Protein AF-0000000087517885 (afdb_homodimer)

Secondary structure (DSSP, 8-state):
------PPEEEEEE--TT--GGGGTTTHHHHTTTEEEEE-PPTTSTTPPPPSSPP-HHHHHHHHHHHHHHTT--SEEEEEETHHHHHHHHHHHH-TTTEEEEEEES--SBGGGBS-HHHHHHHT-HHHHHHH-HHHHHHHHHH--S-HHHHHHHHHHHHT-SBSS-HHHHHT--SEEEEEEETT-SB-HHHHHHHHHHSTTEEEEEESS--S-HHHH-HHHHHHHHHHHHTT-/-------PEEEEEE--TT--GGGGTTTHHHHTTTEEEEE-PPTTSTTPPPPSSPP-HHHHHHHHHHHHHHTT--SEEEEEETHHHHHHHHHHHH-TTTEEEEEEES--SBGGGBS-HHHHHHHT-HHHHHHH-HHHHHHHHHH--S-HHHHHHHHHHHHT-SBSS-HHHHHT--SEEEEEEETT-SB-HHHHHHHHHHSTTEEEEEESS--S-HHHH-HHHHHHHHHHHHTT-

InterPro domains:
  IPR000073 Alpha/beta hydrolase fold-1 [PF00561] (11-116)
  IPR029058 Alpha/Beta hydrolase fold [G3DSA:3.40.50.1820] (4-232)
  IPR029058 Alpha/Beta hydrolase fold [SSF53474] (7-231)

Sequence (466 aa):
DVIFENRKRIILRLHGGFGSIADFENVIPILAKNYRIIISDAPGLGRSEYANSPLSYNLLAEYNSEIIDKLKLDSLYVMGWSDGAIAGLILAKNRPDKVKKIIISGANYKIEGFKNLEEAKNWTDTNWVEKHWPRWIKQYQTLSTKDWKRYVNEAKLMWFQEQYFPKSDLEAIKIATLVVYGDNDMYSLEHGIEIHNAIKNSQFCVIPNCSHEVFGDKPEIISQLSIDFLKGKDVIFENRKRIILRLHGGFGSIADFENVIPILAKNYRIIISDAPGLGRSEYANSPLSYNLLAEYNSEIIDKLKLDSLYVMGWSDGAIAGLILAKNRPDKVKKIIISGANYKIEGFKNLEEAKNWTDTNWVEKHWPRWIKQYQTLSTKDWKRYVNEAKLMWFQEQYFPKSDLEAIKIATLVVYGDNDMYSLEHGIEIHNAIKNSQFCVIPNCSHEVFGDKPEIISQLSIDFLKGK

Foldseek 3Di:
DPPPPLAAAEEEEAEAPLDFPCLQVLQCVVNVVRHHYHYGGFDPFFQHHHDPDFDALCNRLVVVVVVCVVVVAAAHEYEYAHSGLSSQLLNLLVCVRGYAEYEYEQYFFFLLQFPDVVVVVLQLDPVSCVVPPVVSVVSRVVRHPDDVNSSSPSVNVHNHHGGSDDLVSLLSRAHAYEYEYEPAERGDVVRSVSSQVSHPRYHYYYDYPDYSSCSVPPSPVVSVVVVCVVVPD/DPPPPLAAAEEEEAEAPLDFPCLQVQQCVVNVVRHHYHYGGFDPFFQHHHDPDFDALCNRLVVVVVVCVVVVAAAHEYEYAHSGLSSVLLNLLVCVRGYAEYEYEQYFFFLQQFPDVVVVVLQLDPVSCVVPPVVSVVSRVVRHPDDVNSSSPSVNVHNHHGGSDDLVSLLSRAHAYEYEYEPAERGDVVRSVSSQVSHPRYHYYYDYPDYSSCSVPPSPVVSVVVVCVVVPD

Nearest PDB structures (foldseek):
  3om8-assembly1_B  TM=7.776E-01  e=7.627E-17  Pseudomonas aeruginosa PAO1
  8ynv-assembly4_D  TM=7.894E-01  e=2.808E-15  Bacillus thuringiensis
  8ynw-assembly4_D  TM=7.754E-01  e=3.616E-15  Bacillus thuringiensis
  5egn-assembly3_C  TM=7.969E-01  e=3.756E-14  uncultured bacterium
  5v7o-assembly1_A  TM=8.269E-01  e=4.156E-13  Streptomyces actuosus

Solvent-accessible surface area (backbone atoms only — not comparable to full-atom values): 24152 Å² total; per-residue (Å²): 132,76,74,73,69,85,70,52,51,38,36,41,41,30,44,33,74,98,41,29,67,68,60,43,60,69,33,45,74,66,48,50,76,67,27,39,77,43,69,58,45,53,73,55,25,52,79,32,60,67,62,97,60,78,63,36,56,67,54,52,19,48,53,52,52,49,50,35,60,76,68,65,60,65,65,22,30,38,40,14,29,34,54,14,12,40,13,42,52,52,32,43,46,75,33,60,86,34,36,53,35,38,38,31,30,47,54,60,56,35,42,80,26,47,69,52,62,64,60,56,51,42,68,35,27,64,68,50,32,60,72,73,38,50,67,59,52,52,53,50,50,70,54,29,88,66,64,66,59,57,46,32,51,31,49,36,60,45,59,66,32,69,56,73,53,63,70,66,56,44,50,61,27,73,49,45,29,39,43,35,37,23,58,55,26,58,47,40,67,69,47,46,50,51,53,37,68,40,21,76,46,44,34,36,30,25,42,51,78,23,37,67,47,41,48,72,73,36,25,68,60,55,47,51,56,47,51,37,46,77,72,72,80,130,75,73,72,69,87,69,51,52,37,34,40,40,30,45,34,73,97,40,29,69,66,60,43,60,68,31,46,73,66,48,50,76,64,27,41,78,43,68,59,46,51,72,55,24,51,78,31,60,66,61,96,60,78,61,37,56,66,53,52,18,48,54,51,52,49,49,35,60,75,68,65,59,65,66,24,32,37,40,14,29,33,55,14,12,39,14,42,54,52,32,43,47,75,33,59,86,34,37,54,36,38,38,30,30,48,52,61,56,33,43,80,26,48,68,50,62,65,58,56,51,41,69,34,27,63,69,50,32,60,72,72,37,50,67,59,52,51,52,49,49,71,54,28,88,67,62,65,59,56,47,32,51,31,47,36,59,46,60,66,33,70,56,74,55,63,69,66,55,44,50,59,27,74,49,44,31,40,42,35,37,22,57,54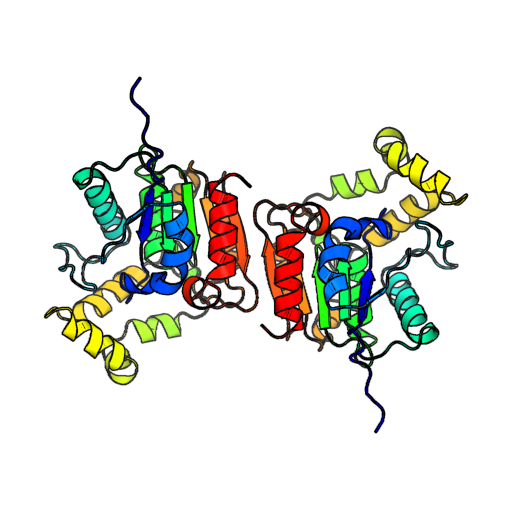,27,59,46,40,68,68,46,47,49,52,54,38,69,40,21,75,46,45,34,35,31,27,42,51,78,24,38,67,46,43,46,73,75,35,25,67,60,56,47,51,54,46,51,37,47,76,72,73,79

Radius of gyration: 25.09 Å; Cα contacts (8 Å, |Δi|>4): 867; chains: 2; bounding box: 61×75×62 Å

Structure (mmCIF, N/CA/C/O backbone):
data_AF-0000000087517885-model_v1
#
loop_
_entity.id
_entity.type
_entity.pdbx_description
1 polymer 'AB hydrolase-1 domain-containing protein'
#
loop_
_atom_site.group_PDB
_atom_site.id
_atom_site.type_symbol
_atom_site.label_atom_id
_atom_site.label_alt_id
_atom_site.label_comp_id
_atom_site.label_asym_id
_atom_site.label_entity_id
_atom_site.label_seq_id
_atom_site.pdbx_PDB_ins_code
_atom_site.Cartn_x
_atom_site.Cartn_y
_atom_site.Cartn_z
_atom_site.occupancy
_atom_site.B_iso_or_equiv
_atom_site.auth_seq_id
_atom_site.auth_comp_id
_atom_site.auth_asym_id
_atom_site.auth_atom_id
_atom_site.pdbx_PDB_model_num
ATOM 1 N N . ASP A 1 1 ? 25.938 -2.758 -38.219 1 21.45 1 ASP A N 1
ATOM 2 C CA . ASP A 1 1 ? 25.047 -1.759 -37.625 1 21.45 1 ASP A CA 1
ATOM 3 C C . ASP A 1 1 ? 23.75 -2.395 -37.156 1 21.45 1 ASP A C 1
ATOM 5 O O . ASP A 1 1 ? 22.844 -2.639 -37.969 1 21.45 1 ASP A O 1
ATOM 9 N N . VAL A 1 2 ? 23.906 -3.51 -36.562 1 30.84 2 VAL A N 1
ATOM 10 C CA . VAL A 1 2 ? 22.859 -4.445 -36.188 1 30.84 2 VAL A CA 1
ATOM 11 C C . VAL A 1 2 ? 21.75 -3.701 -35.438 1 30.84 2 VAL A C 1
ATOM 13 O O . VAL A 1 2 ? 22.031 -2.977 -34.469 1 30.84 2 VAL A O 1
ATOM 16 N N . ILE A 1 3 ? 20.875 -3.221 -36.25 1 30.56 3 ILE A N 1
ATOM 17 C CA . ILE A 1 3 ? 19.719 -2.52 -35.719 1 30.56 3 ILE A CA 1
ATOM 18 C C . ILE A 1 3 ? 19.141 -3.291 -34.531 1 30.56 3 ILE A C 1
ATOM 20 O O . ILE A 1 3 ? 18.781 -4.469 -34.688 1 30.56 3 ILE A O 1
ATOM 24 N N . PHE A 1 4 ? 19.656 -3.227 -33.406 1 33.03 4 PHE A N 1
ATOM 25 C CA . PHE A 1 4 ? 19.203 -3.795 -32.156 1 33.03 4 PHE A CA 1
ATOM 26 C C . PHE A 1 4 ? 17.688 -3.713 -32.031 1 33.03 4 PHE A C 1
ATOM 28 O O . PHE A 1 4 ? 17.109 -2.625 -32.125 1 33.03 4 PHE A O 1
ATOM 35 N N . GLU A 1 5 ? 17.016 -4.305 -33 1 41 5 GLU A N 1
ATOM 36 C CA . GLU A 1 5 ? 15.555 -4.312 -33 1 41 5 GLU A CA 1
ATOM 37 C C . GLU A 1 5 ? 14.992 -4.297 -31.578 1 41 5 GLU A C 1
ATOM 39 O O . GLU A 1 5 ? 15.539 -4.941 -30.688 1 41 5 GLU A O 1
ATOM 44 N N . ASN A 1 6 ? 14.398 -3.197 -31.047 1 49.03 6 ASN A N 1
ATOM 45 C CA . ASN A 1 6 ? 13.805 -2.705 -29.812 1 49.03 6 ASN A CA 1
ATOM 46 C C . ASN A 1 6 ? 13.125 -3.828 -29.031 1 49.03 6 ASN A C 1
ATOM 48 O O . ASN A 1 6 ? 11.93 -4.055 -29.172 1 49.03 6 ASN A O 1
ATOM 52 N N . ARG A 1 7 ? 13.711 -5.047 -28.938 1 68.5 7 ARG A N 1
ATOM 53 C CA . ARG A 1 7 ? 13.07 -6.234 -28.391 1 68.5 7 ARG A CA 1
ATOM 54 C C . ARG A 1 7 ? 12.5 -5.961 -27 1 68.5 7 ARG A C 1
ATOM 56 O O . ARG A 1 7 ? 13.203 -5.453 -26.125 1 68.5 7 ARG A O 1
ATOM 63 N N . LYS A 1 8 ? 11.219 -6.066 -26.812 1 84.69 8 LYS A N 1
ATOM 64 C CA . LYS A 1 8 ? 10.5 -5.906 -25.562 1 84.69 8 LYS A CA 1
ATOM 65 C C . LYS A 1 8 ? 11.07 -6.824 -24.484 1 84.69 8 LYS A C 1
ATOM 67 O O . LYS A 1 8 ? 11.422 -7.973 -24.766 1 84.69 8 LYS A O 1
ATOM 72 N N . ARG A 1 9 ? 11.375 -6.277 -23.438 1 92.75 9 ARG A N 1
ATOM 73 C CA . ARG A 1 9 ? 11.727 -7.102 -22.297 1 92.75 9 ARG A CA 1
ATOM 74 C C . ARG A 1 9 ? 10.633 -8.109 -21.984 1 92.75 9 ARG A C 1
ATOM 76 O O . ARG A 1 9 ? 9.453 -7.848 -22.219 1 92.75 9 ARG A O 1
ATOM 83 N N . ILE A 1 10 ? 11.062 -9.195 -21.453 1 96.44 10 ILE A N 1
ATOM 84 C CA . ILE A 1 10 ? 10.141 -10.297 -21.219 1 96.44 10 ILE A CA 1
ATOM 85 C C . ILE A 1 10 ? 9.641 -10.258 -19.781 1 96.44 10 ILE A C 1
ATOM 87 O O . ILE A 1 10 ? 10.422 -10.031 -18.859 1 96.44 10 ILE A O 1
ATOM 91 N N . ILE A 1 11 ? 8.352 -10.461 -19.625 1 97.44 11 ILE A N 1
ATOM 92 C CA . ILE A 1 11 ? 7.754 -10.75 -18.328 1 97.44 11 ILE A CA 1
ATOM 93 C C . ILE A 1 11 ? 7.211 -12.18 -18.328 1 97.44 11 ILE A C 1
ATOM 95 O O . ILE A 1 11 ? 6.309 -12.516 -19.094 1 97.44 11 ILE A O 1
ATOM 99 N N . LEU A 1 12 ? 7.816 -12.992 -17.531 1 97.62 12 LEU A N 1
ATOM 100 C CA . LEU A 1 12 ? 7.293 -14.328 -17.281 1 97.62 12 LEU A CA 1
ATOM 101 C C . LEU A 1 12 ? 6.25 -14.297 -16.156 1 97.62 12 LEU A C 1
ATOM 103 O O . LEU A 1 12 ? 6.551 -13.906 -15.031 1 97.62 12 LEU A O 1
ATOM 107 N N . ARG A 1 13 ? 5.035 -14.742 -16.438 1 97.19 13 ARG A N 1
ATOM 108 C CA . ARG A 1 13 ? 3.953 -14.695 -15.461 1 97.19 13 ARG A CA 1
ATOM 109 C C . ARG A 1 13 ? 3.695 -16.078 -14.859 1 97.19 13 ARG A C 1
ATOM 111 O O . ARG A 1 13 ? 3.686 -17.078 -15.578 1 97.19 13 ARG A O 1
ATOM 118 N N . LEU A 1 14 ? 3.523 -16.078 -13.586 1 98 14 LEU A N 1
ATOM 119 C CA . LEU A 1 14 ? 3.211 -17.281 -12.844 1 98 14 LEU A CA 1
ATOM 120 C C . LEU A 1 14 ? 1.847 -17.172 -12.172 1 98 14 LEU A C 1
ATOM 122 O O . LEU A 1 14 ? 1.689 -16.438 -11.195 1 98 14 LEU A O 1
ATOM 126 N N . HIS A 1 15 ? 0.895 -17.953 -12.633 1 96.88 15 HIS A N 1
ATOM 127 C CA . HIS A 1 15 ? -0.479 -17.828 -12.156 1 96.88 15 HIS A CA 1
ATOM 128 C C . HIS A 1 15 ? -0.655 -18.5 -10.797 1 96.88 15 HIS 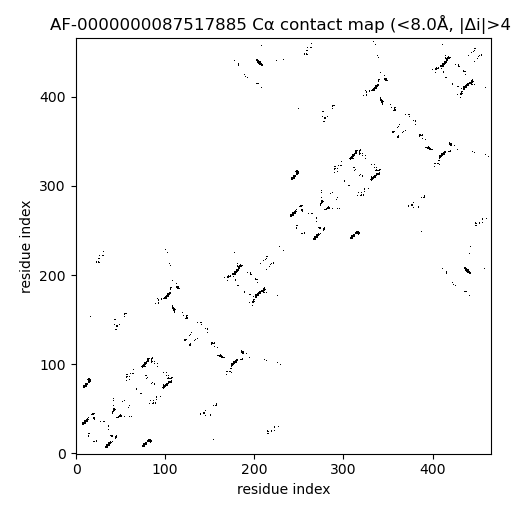A C 1
ATOM 130 O O . HIS A 1 15 ? 0.253 -19.172 -10.305 1 96.88 15 HIS A O 1
ATOM 136 N N . GLY A 1 16 ? -1.795 -18.266 -10.141 1 97.38 16 GLY A N 1
ATOM 137 C CA . GLY A 1 16 ? -2.066 -18.734 -8.797 1 97.38 16 GLY A CA 1
ATOM 138 C C . GLY A 1 16 ? -2.643 -20.141 -8.758 1 97.38 16 GLY A C 1
ATOM 139 O O . GLY A 1 16 ? -2.883 -20.75 -9.797 1 97.38 16 GLY A O 1
ATOM 140 N N . GLY A 1 17 ? -2.785 -20.625 -7.57 1 96.69 17 GLY A N 1
ATOM 141 C CA . GLY A 1 17 ? -3.453 -21.906 -7.395 1 96.69 17 GLY A CA 1
ATOM 142 C C . GLY A 1 17 ? -4.848 -21.938 -7.984 1 96.69 17 GLY A C 1
ATOM 143 O O . GLY A 1 17 ? -5.566 -20.938 -7.949 1 96.69 17 GLY A O 1
ATOM 144 N N . PHE A 1 18 ? -5.188 -23.047 -8.508 1 95.69 18 PHE A N 1
ATOM 145 C CA . PHE A 1 18 ? -6.496 -23.281 -9.109 1 95.69 18 PHE A CA 1
ATOM 146 C C . PHE A 1 18 ? -6.672 -22.422 -10.359 1 95.69 18 PHE A C 1
ATOM 148 O O . PHE A 1 18 ? -7.758 -22.391 -10.945 1 95.69 18 PHE A O 1
ATOM 155 N N . GLY A 1 19 ? -5.605 -21.734 -10.664 1 93.44 19 GLY A N 1
ATOM 156 C CA . GLY A 1 19 ? -5.715 -20.781 -11.758 1 93.44 19 GLY A CA 1
ATOM 157 C C . GLY A 1 19 ? -5.203 -21.328 -13.078 1 93.44 19 GLY A C 1
ATOM 158 O O . GLY A 1 19 ? -5.195 -22.547 -13.289 1 93.44 19 GLY A O 1
ATOM 159 N N . SER A 1 20 ? -5.047 -20.406 -14.023 1 90.25 20 SER A N 1
ATOM 160 C CA . SER A 1 20 ? -4.547 -20.656 -15.375 1 90.25 20 SER A CA 1
ATOM 161 C C . SER A 1 20 ? -3.986 -19.375 -15.992 1 90.25 20 SER A C 1
ATOM 163 O O . SER A 1 20 ? -3.879 -18.359 -15.328 1 90.25 20 SER A O 1
ATOM 165 N N . ILE A 1 21 ? -3.666 -19.484 -17.25 1 85 21 ILE A N 1
ATOM 166 C CA . ILE A 1 21 ? -3.154 -18.344 -18 1 85 21 ILE A CA 1
ATOM 167 C C . ILE A 1 21 ? -4.188 -17.219 -17.984 1 85 21 ILE A C 1
ATOM 169 O O . ILE A 1 21 ? -3.854 -16.062 -18.25 1 85 21 ILE A O 1
ATOM 173 N N . ALA A 1 22 ? -5.402 -17.469 -17.625 1 84.44 22 ALA A N 1
ATOM 174 C CA . ALA A 1 22 ? -6.496 -16.5 -17.656 1 84.44 22 ALA A CA 1
ATOM 175 C C . ALA A 1 22 ? -6.422 -15.555 -16.453 1 84.44 22 ALA A C 1
ATOM 177 O O . ALA A 1 22 ? -7.074 -14.508 -16.422 1 84.44 22 ALA A O 1
ATOM 178 N N . ASP A 1 23 ? -5.625 -15.875 -15.438 1 87.56 23 ASP A N 1
ATOM 179 C CA . ASP A 1 23 ? -5.531 -15.102 -14.203 1 87.56 23 ASP A CA 1
ATOM 180 C C . ASP A 1 23 ? -5.047 -13.68 -14.492 1 87.56 23 ASP A C 1
ATOM 182 O O . ASP A 1 23 ? -5.32 -12.758 -13.719 1 87.56 23 ASP A O 1
ATOM 186 N N . PHE A 1 24 ? -4.406 -13.477 -15.578 1 88.44 24 PHE A N 1
ATOM 187 C CA . PHE A 1 24 ? -3.785 -12.188 -15.859 1 88.44 24 PHE A CA 1
ATOM 188 C C . PHE A 1 24 ? -4.453 -11.516 -17.047 1 88.44 24 PHE A C 1
ATOM 190 O O . PHE A 1 24 ? -3.906 -10.57 -17.625 1 88.44 24 PHE A O 1
ATOM 197 N N . GLU A 1 25 ? -5.566 -11.93 -17.406 1 90.38 25 GLU A N 1
ATOM 198 C CA . GLU A 1 25 ? -6.199 -11.5 -18.656 1 90.38 25 GLU A CA 1
ATOM 199 C C . GLU A 1 25 ? -6.402 -9.992 -18.672 1 90.38 25 GLU A C 1
ATOM 201 O O . GLU A 1 25 ? -6.297 -9.359 -19.734 1 90.38 25 GLU A O 1
ATOM 206 N N . ASN A 1 26 ? -6.664 -9.344 -17.578 1 92.88 26 ASN A N 1
ATOM 207 C CA . ASN A 1 26 ? -6.992 -7.922 -17.516 1 92.88 26 ASN A CA 1
ATOM 208 C C . ASN A 1 26 ? -5.734 -7.055 -17.547 1 92.88 26 ASN A C 1
ATOM 210 O O . ASN A 1 26 ? -5.805 -5.867 -17.875 1 92.88 26 ASN A O 1
ATOM 214 N N . VAL A 1 27 ? -4.594 -7.633 -17.203 1 94.62 27 VAL A N 1
ATOM 215 C CA . VAL A 1 27 ? -3.373 -6.84 -17.125 1 94.62 27 VAL A CA 1
ATOM 216 C C . VAL A 1 27 ? -2.555 -7.023 -18.406 1 94.62 27 VAL A C 1
ATOM 218 O O . VAL A 1 27 ? -1.76 -6.152 -18.766 1 94.62 27 VAL A O 1
ATOM 221 N N . ILE A 1 28 ? -2.715 -8.141 -19.109 1 93.19 28 ILE A N 1
ATOM 222 C CA . ILE A 1 28 ? -1.896 -8.523 -20.25 1 93.19 28 ILE A CA 1
ATOM 223 C C . ILE A 1 28 ? -1.977 -7.434 -21.328 1 93.19 28 ILE A C 1
ATOM 225 O O . ILE A 1 28 ? -0.95 -6.965 -21.828 1 93.19 28 ILE A O 1
ATOM 229 N N . PRO A 1 29 ? -3.211 -6.875 -21.672 1 93.38 29 PRO A N 1
ATOM 230 C CA . PRO A 1 29 ? -3.279 -5.848 -22.719 1 93.38 29 PRO A CA 1
ATOM 231 C C . PRO A 1 29 ? -2.5 -4.586 -22.344 1 93.38 29 PRO A C 1
ATOM 233 O O . PRO A 1 29 ? -1.976 -3.904 -23.234 1 93.38 29 PRO A O 1
ATOM 236 N N . ILE A 1 30 ? -2.383 -4.289 -21.109 1 94.56 30 ILE A N 1
ATOM 237 C CA . ILE A 1 30 ? -1.69 -3.088 -20.656 1 94.56 30 ILE A CA 1
ATOM 238 C C . ILE A 1 30 ? -0.181 -3.311 -20.719 1 94.56 30 ILE A C 1
ATOM 240 O O . ILE A 1 30 ? 0.553 -2.494 -21.266 1 94.56 30 ILE A O 1
ATOM 244 N N . LEU A 1 31 ? 0.275 -4.445 -20.234 1 95.31 31 LEU A N 1
ATOM 245 C CA . LEU A 1 31 ? 1.702 -4.727 -20.141 1 95.31 31 LEU A CA 1
ATOM 246 C C . LEU A 1 31 ? 2.293 -5.07 -21.5 1 95.31 31 LEU A C 1
ATOM 248 O O . LEU A 1 31 ? 3.467 -4.797 -21.75 1 95.31 31 LEU A O 1
ATOM 252 N N . ALA A 1 32 ? 1.493 -5.664 -22.344 1 94.12 32 ALA A N 1
ATOM 253 C CA . ALA A 1 32 ? 1.955 -6.148 -23.641 1 94.12 32 ALA A CA 1
ATOM 254 C C . ALA A 1 32 ? 2.334 -4.984 -24.562 1 94.12 32 ALA A C 1
ATOM 256 O O . ALA A 1 32 ? 2.977 -5.188 -25.594 1 94.12 32 ALA A O 1
ATOM 257 N N . LYS A 1 33 ? 1.897 -3.773 -24.188 1 94.38 33 LYS A N 1
ATOM 258 C CA . LYS A 1 33 ? 2.277 -2.594 -24.969 1 94.38 33 LYS A CA 1
ATOM 259 C C . LYS A 1 33 ? 3.791 -2.396 -24.953 1 94.38 33 LYS A C 1
ATOM 261 O O . LYS A 1 33 ? 4.363 -1.912 -25.938 1 94.38 33 LYS A O 1
ATOM 266 N N . ASN A 1 34 ? 4.434 -2.816 -23.859 1 93.69 34 ASN A N 1
ATOM 267 C CA . ASN A 1 34 ? 5.852 -2.502 -23.719 1 93.69 34 ASN A CA 1
ATOM 268 C C . ASN A 1 34 ? 6.672 -3.75 -23.406 1 93.69 34 ASN A C 1
ATOM 270 O O . ASN A 1 34 ? 7.906 -3.717 -23.453 1 93.69 34 ASN A O 1
ATOM 274 N N . TYR A 1 35 ? 5.949 -4.879 -23.188 1 95.75 35 TYR A N 1
ATOM 275 C CA . TYR A 1 35 ? 6.648 -6.094 -22.781 1 95.75 35 TYR A CA 1
ATOM 276 C C . TYR A 1 35 ? 6.152 -7.297 -23.578 1 95.75 35 TYR A C 1
ATOM 278 O O . TYR A 1 35 ? 5.016 -7.309 -24.047 1 95.75 35 TYR A O 1
ATOM 286 N N . ARG A 1 36 ? 7.055 -8.242 -23.766 1 95 36 ARG A N 1
ATOM 287 C CA . ARG A 1 36 ? 6.645 -9.57 -24.203 1 95 36 ARG A CA 1
ATOM 288 C C . ARG A 1 36 ? 6.223 -10.445 -23.031 1 95 36 ARG A C 1
ATOM 290 O O . ARG A 1 36 ? 6.996 -10.633 -22.094 1 95 36 ARG A O 1
ATOM 297 N N . ILE A 1 37 ? 5.023 -10.977 -23.156 1 95.12 37 ILE A N 1
ATOM 298 C CA . ILE A 1 37 ? 4.465 -11.703 -22.031 1 95.12 37 ILE A CA 1
ATOM 299 C C . ILE A 1 37 ? 4.52 -13.203 -22.312 1 95.12 37 ILE A C 1
ATOM 301 O O . ILE A 1 37 ? 4.086 -13.664 -23.375 1 95.12 37 ILE A O 1
ATOM 305 N N . ILE A 1 38 ? 5.074 -13.922 -21.391 1 95 38 ILE A N 1
ATOM 306 C CA . ILE A 1 38 ? 5.082 -15.383 -21.438 1 95 38 ILE A CA 1
ATOM 307 C C . ILE A 1 38 ? 4.355 -15.945 -20.234 1 95 38 ILE A C 1
ATOM 309 O O . ILE A 1 38 ? 4.617 -15.531 -19.094 1 95 38 ILE A O 1
ATOM 313 N N . ILE A 1 39 ? 3.447 -16.828 -20.484 1 93 39 ILE A N 1
ATOM 314 C CA . ILE A 1 39 ? 2.719 -17.484 -19.391 1 93 39 ILE A CA 1
ATOM 315 C C . ILE A 1 39 ? 2.477 -18.953 -19.75 1 93 39 ILE A C 1
ATOM 317 O O . ILE A 1 39 ? 2.23 -19.281 -20.922 1 93 39 ILE A O 1
ATOM 321 N N . SER A 1 40 ? 2.58 -19.797 -18.828 1 91.94 40 SER A N 1
ATOM 322 C CA . SER A 1 40 ? 2.289 -21.219 -18.969 1 91.94 40 SER A CA 1
ATOM 323 C C . SER A 1 40 ? 1.429 -21.734 -17.828 1 91.94 40 SER A C 1
ATOM 325 O O . SER A 1 40 ? 1.438 -21.156 -16.734 1 91.94 40 SER A O 1
ATOM 327 N N . ASP A 1 41 ? 0.712 -22.766 -18.109 1 95.25 41 ASP A N 1
ATOM 328 C CA . ASP A 1 41 ? -0.031 -23.422 -17.047 1 95.25 41 ASP A CA 1
ATOM 329 C C . ASP A 1 41 ? 0.907 -24.219 -16.141 1 95.25 41 ASP A C 1
ATOM 331 O O . ASP A 1 41 ? 1.812 -24.906 -16.609 1 95.25 41 ASP A O 1
ATOM 335 N N . ALA A 1 42 ? 0.687 -24.125 -14.891 1 95.81 42 ALA A N 1
ATOM 336 C CA . ALA A 1 42 ? 1.458 -24.891 -13.914 1 95.81 42 ALA A CA 1
ATOM 337 C C . ALA A 1 42 ? 1.146 -26.391 -14.016 1 95.81 42 ALA A C 1
ATOM 339 O O . ALA A 1 42 ? 0.1 -26.766 -14.547 1 95.81 42 ALA A O 1
ATOM 340 N N . PRO A 1 43 ? 2.021 -27.203 -13.5 1 95.75 43 PRO A N 1
ATOM 341 C CA . PRO A 1 43 ? 1.755 -28.641 -13.508 1 95.75 43 PRO A CA 1
ATOM 342 C C . PRO A 1 43 ? 0.428 -29 -12.844 1 95.75 43 PRO A C 1
ATOM 344 O O . PRO A 1 43 ? 0.17 -28.578 -11.711 1 95.75 43 PRO A O 1
ATOM 347 N N . GLY A 1 44 ? -0.364 -29.75 -13.609 1 95.62 44 GLY A N 1
ATOM 348 C CA . GLY A 1 44 ? -1.636 -30.203 -13.078 1 95.62 44 GLY A CA 1
ATOM 349 C C . GLY A 1 44 ? -2.779 -29.25 -13.352 1 95.62 44 GLY A C 1
ATOM 350 O O . GLY A 1 44 ? -3.939 -29.562 -13.086 1 95.62 44 GLY A O 1
ATOM 351 N N . LEU A 1 45 ? -2.479 -28.109 -13.914 1 95.69 45 LEU A N 1
ATOM 352 C CA . LEU A 1 45 ? -3.508 -27.109 -14.172 1 95.69 45 LEU A CA 1
ATOM 353 C C . LEU A 1 45 ? -3.582 -26.781 -15.656 1 95.69 45 LEU A C 1
ATOM 355 O O . LEU A 1 45 ? -2.607 -26.969 -16.391 1 95.69 45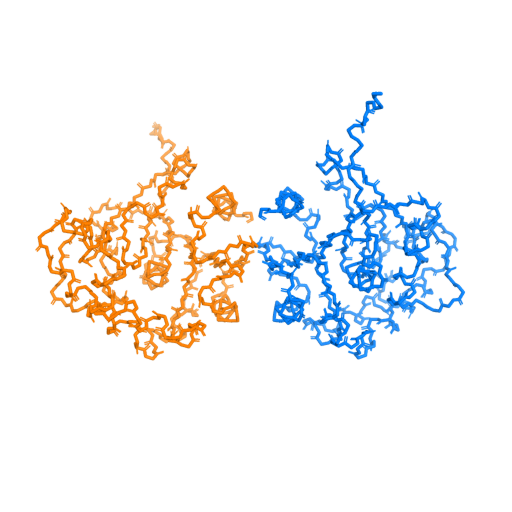 LEU A O 1
ATOM 359 N N . GLY A 1 46 ? -4.738 -26.312 -16.016 1 92.19 46 GLY A N 1
ATOM 360 C CA . GLY A 1 46 ? -4.918 -25.953 -17.406 1 92.19 46 GLY A CA 1
ATOM 361 C C . GLY A 1 46 ? -4.613 -27.094 -18.375 1 92.19 46 GLY A C 1
ATOM 362 O O . GLY A 1 46 ? -5.133 -28.203 -18.203 1 92.19 46 GLY A O 1
ATOM 363 N N . ARG A 1 47 ? -3.664 -26.828 -19.328 1 90.81 47 ARG A N 1
ATOM 364 C CA . ARG A 1 47 ? -3.357 -27.828 -20.328 1 90.81 47 ARG A CA 1
ATOM 365 C C . ARG A 1 47 ? -2.086 -28.594 -19.969 1 90.81 47 ARG A C 1
ATOM 367 O O . ARG A 1 47 ? -1.69 -29.516 -20.688 1 90.81 47 ARG A O 1
ATOM 374 N N . SER A 1 48 ? -1.514 -28.234 -18.859 1 93.31 48 SER A N 1
ATOM 375 C CA . SER A 1 48 ? -0.287 -28.906 -18.453 1 93.31 48 SER A CA 1
ATOM 376 C C . SER A 1 48 ? -0.59 -30.203 -17.719 1 93.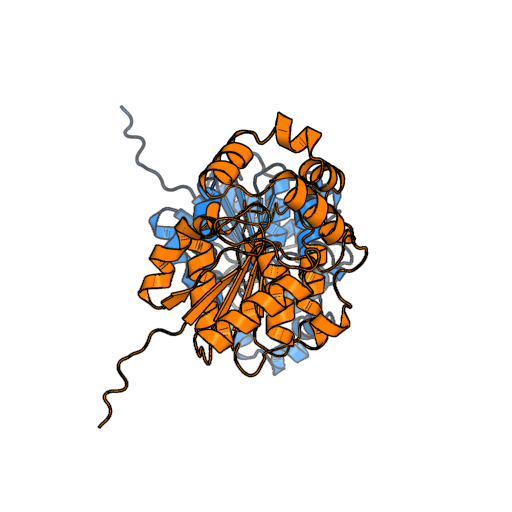31 48 SER A C 1
ATOM 378 O O . SER A 1 48 ? -1.53 -30.281 -16.922 1 93.31 48 SER A O 1
ATOM 380 N N . GLU A 1 49 ? 0.216 -31.188 -17.922 1 93.19 49 GLU A N 1
ATOM 381 C CA . GLU A 1 49 ? 0.085 -32.5 -17.25 1 93.19 49 GLU A CA 1
ATOM 382 C C . GLU A 1 49 ? 0.647 -32.438 -15.828 1 93.19 49 GLU A C 1
ATOM 384 O O . GLU A 1 49 ? 1.38 -31.5 -15.484 1 93.19 49 GLU A O 1
ATOM 389 N N . TYR A 1 50 ? 0.252 -33.375 -15.078 1 95.19 50 TYR A N 1
ATOM 390 C CA . TYR A 1 50 ? 0.862 -33.531 -13.758 1 95.19 50 TYR A CA 1
ATOM 391 C C . TYR A 1 50 ? 2.342 -33.875 -13.883 1 95.19 50 TYR A C 1
ATOM 393 O O . TYR A 1 50 ? 2.746 -34.594 -14.805 1 95.19 50 TYR A O 1
ATOM 401 N N . ALA A 1 51 ? 3.09 -33.406 -12.93 1 94 51 ALA A N 1
ATOM 402 C CA . ALA A 1 51 ? 4.473 -33.844 -12.789 1 94 51 ALA A CA 1
ATOM 403 C C . ALA A 1 51 ? 4.535 -35.25 -12.156 1 94 51 ALA A C 1
ATOM 405 O O . ALA A 1 51 ? 3.525 -35.75 -11.664 1 94 51 ALA A O 1
ATOM 406 N N . ASN A 1 52 ? 5.766 -35.812 -12.203 1 93.38 52 ASN A N 1
ATOM 407 C CA . ASN A 1 52 ? 5.969 -37.125 -11.602 1 93.38 52 ASN A CA 1
ATOM 408 C C . ASN A 1 52 ? 5.977 -37.031 -10.078 1 93.38 52 ASN A C 1
ATOM 410 O O . ASN A 1 52 ? 5.574 -38 -9.398 1 93.38 52 ASN A O 1
ATOM 414 N N . SER A 1 53 ? 6.441 -35.969 -9.562 1 95.19 53 SER A N 1
ATOM 415 C CA . SER A 1 53 ? 6.465 -35.719 -8.125 1 95.19 53 SER A CA 1
ATOM 416 C C . SER A 1 53 ? 5.266 -34.875 -7.684 1 95.19 53 SER A C 1
ATOM 418 O O . SER A 1 53 ? 4.707 -34.125 -8.477 1 95.19 53 SER A O 1
ATOM 420 N N . PRO A 1 54 ? 4.926 -35.031 -6.391 1 95.44 54 PRO A N 1
ATOM 421 C CA . PRO A 1 54 ? 3.828 -34.219 -5.883 1 95.44 54 PRO A CA 1
ATOM 422 C C . PRO A 1 54 ? 4.121 -32.719 -5.984 1 95.44 54 PRO A C 1
ATOM 424 O O . PRO A 1 54 ? 5.285 -32.312 -5.941 1 95.44 54 PRO A O 1
ATOM 427 N N . LEU A 1 55 ? 3.078 -31.984 -6.066 1 96.75 55 LEU A N 1
ATOM 428 C CA . LEU A 1 55 ? 3.193 -30.531 -6.137 1 96.75 55 LEU A CA 1
ATOM 429 C C . LEU A 1 55 ? 3.949 -29.984 -4.93 1 96.75 55 LEU A C 1
ATOM 431 O O . LEU A 1 55 ? 3.734 -30.438 -3.803 1 96.75 55 LEU A O 1
ATOM 435 N N . SER A 1 56 ? 4.848 -29.094 -5.156 1 97.56 56 SER A N 1
ATOM 436 C CA . SER A 1 56 ? 5.578 -28.297 -4.184 1 97.56 56 SER A CA 1
ATOM 437 C C . SER A 1 56 ? 6.027 -26.969 -4.789 1 97.56 56 SER A C 1
ATOM 439 O O . SER A 1 56 ? 6.07 -26.828 -6.012 1 97.56 56 SER A O 1
ATOM 441 N N . TYR A 1 57 ? 6.324 -26.094 -3.963 1 98.25 57 TYR A N 1
ATOM 442 C CA . TYR A 1 57 ? 6.758 -24.797 -4.488 1 98.25 57 TYR A CA 1
ATOM 443 C C . TYR A 1 57 ? 8.102 -24.922 -5.188 1 98.25 57 TYR A C 1
ATOM 445 O O . TYR A 1 57 ? 8.367 -24.219 -6.172 1 98.25 57 TYR A O 1
ATOM 453 N N . ASN A 1 58 ? 8.938 -25.797 -4.691 1 97.81 58 ASN A N 1
ATOM 454 C CA . ASN A 1 58 ? 10.188 -26.062 -5.395 1 97.81 58 ASN A CA 1
ATOM 455 C C . ASN A 1 58 ? 9.938 -26.641 -6.785 1 97.81 58 ASN A C 1
ATOM 457 O O . ASN A 1 58 ? 10.617 -26.281 -7.746 1 97.81 58 ASN A O 1
ATOM 461 N N . LEU A 1 59 ? 9.047 -27.531 -6.867 1 97.75 59 LEU A N 1
ATOM 462 C CA . LEU A 1 59 ? 8.695 -28.109 -8.156 1 97.75 59 LEU A CA 1
ATOM 463 C C . LEU A 1 59 ? 8.188 -27.031 -9.117 1 97.75 59 LEU A C 1
ATOM 465 O O . LEU A 1 59 ? 8.57 -27.016 -10.289 1 97.75 59 LEU A O 1
ATOM 469 N N . LEU A 1 60 ? 7.312 -26.172 -8.594 1 98.25 60 LEU A N 1
ATOM 470 C CA . LEU A 1 60 ? 6.773 -25.109 -9.422 1 98.25 60 LEU A CA 1
ATOM 471 C C . LEU A 1 60 ? 7.887 -24.188 -9.914 1 98.25 60 LEU A C 1
ATOM 473 O O . LEU A 1 60 ? 7.891 -23.781 -11.078 1 98.25 60 LEU A O 1
ATOM 477 N N . ALA A 1 61 ? 8.797 -23.812 -9.039 1 98.44 61 ALA A N 1
ATOM 478 C CA . ALA A 1 61 ? 9.93 -22.969 -9.414 1 98.44 61 ALA A CA 1
ATOM 479 C C . ALA A 1 61 ? 10.797 -23.656 -10.469 1 98.44 61 ALA A C 1
ATOM 481 O O . ALA A 1 61 ? 11.219 -23.031 -11.445 1 98.44 61 ALA A O 1
ATOM 482 N N . GLU A 1 62 ? 11.039 -24.906 -10.297 1 97.94 62 GLU A N 1
ATOM 483 C CA . GLU A 1 62 ? 11.859 -25.688 -11.234 1 97.94 62 GLU A CA 1
ATOM 484 C C . GLU A 1 62 ? 11.195 -25.766 -12.602 1 97.94 62 GLU A C 1
ATOM 486 O O . GLU A 1 62 ? 11.875 -25.703 -13.633 1 97.94 62 GLU A O 1
ATOM 491 N N . TYR A 1 63 ? 9.938 -26 -12.594 1 97 63 TYR A N 1
ATOM 492 C CA . TYR A 1 63 ? 9.18 -26.031 -13.836 1 97 63 TYR A CA 1
ATOM 493 C C . TYR A 1 63 ? 9.398 -24.766 -14.648 1 97 63 TYR A C 1
ATOM 495 O O . TYR A 1 63 ? 9.656 -24.828 -15.852 1 97 63 TYR A O 1
ATOM 503 N N . ASN A 1 64 ? 9.32 -23.641 -14.016 1 97.56 64 ASN A N 1
ATOM 504 C CA . ASN A 1 64 ? 9.523 -22.359 -14.711 1 97.56 64 ASN A CA 1
ATOM 505 C C . ASN A 1 64 ? 10.984 -22.156 -15.094 1 97.56 64 ASN A C 1
ATOM 507 O O . ASN A 1 64 ? 11.273 -21.547 -16.125 1 97.56 64 ASN A O 1
ATOM 511 N N . SER A 1 65 ? 11.906 -22.625 -14.234 1 98.12 65 SER A N 1
ATOM 512 C CA . SER A 1 65 ? 13.32 -22.594 -14.594 1 98.12 65 SER A CA 1
ATOM 513 C C . SER A 1 65 ? 13.578 -23.344 -15.898 1 98.12 65 SER A C 1
ATOM 515 O O . SER A 1 65 ? 14.328 -22.891 -16.75 1 98.12 65 SER A O 1
ATOM 517 N N . GLU A 1 66 ? 12.906 -24.469 -16.062 1 97.38 66 GLU A N 1
ATOM 518 C CA . GLU A 1 66 ? 13.047 -25.266 -17.266 1 97.38 66 GLU A CA 1
ATOM 519 C C . GLU A 1 66 ? 12.477 -24.531 -18.484 1 97.38 66 GLU A C 1
ATOM 521 O O . GLU A 1 66 ? 13.031 -24.625 -19.578 1 97.38 66 GLU A O 1
ATOM 526 N N . ILE A 1 67 ? 11.398 -23.875 -18.281 1 96.06 67 ILE A N 1
ATOM 527 C CA . ILE A 1 67 ? 10.812 -23.094 -19.359 1 96.06 67 ILE A CA 1
ATOM 528 C C . ILE A 1 67 ? 11.797 -22.016 -19.812 1 96.06 67 ILE A C 1
ATOM 530 O O . ILE A 1 67 ? 11.992 -21.797 -21 1 96.06 67 ILE A O 1
ATOM 534 N N . ILE A 1 68 ? 12.43 -21.344 -18.875 1 97.44 68 ILE A N 1
ATOM 535 C CA . ILE A 1 68 ? 13.414 -20.312 -19.156 1 97.44 68 ILE A CA 1
ATOM 536 C C . ILE A 1 68 ? 14.547 -20.875 -20.016 1 97.44 68 ILE A C 1
ATOM 538 O O . ILE A 1 68 ? 14.945 -20.281 -21.016 1 97.44 68 ILE A O 1
ATOM 542 N N . ASP A 1 69 ? 14.977 -22.062 -19.625 1 97.56 69 ASP A N 1
ATOM 543 C CA . ASP A 1 69 ? 16.078 -22.703 -20.359 1 97.56 69 ASP A CA 1
ATOM 544 C C . ASP A 1 69 ? 15.633 -23.141 -21.75 1 97.56 69 ASP A C 1
ATOM 546 O O . ASP A 1 69 ? 16.328 -22.922 -22.734 1 97.56 69 ASP A O 1
ATOM 550 N N . LYS A 1 70 ? 14.523 -23.734 -21.828 1 96.31 70 LYS A N 1
ATOM 551 C CA . LYS A 1 70 ? 14.016 -24.266 -23.078 1 96.31 70 LYS A CA 1
ATOM 552 C C . LYS A 1 70 ? 13.789 -23.156 -24.094 1 96.31 70 LYS A C 1
ATOM 554 O O . LYS A 1 70 ? 14.047 -23.328 -25.297 1 96.31 70 LYS A O 1
ATOM 559 N N . LEU A 1 71 ? 13.289 -22 -23.594 1 95.69 71 LEU A N 1
ATOM 560 C CA . LEU A 1 71 ? 12.977 -20.891 -24.484 1 95.69 71 LEU A CA 1
ATOM 561 C C . LEU A 1 71 ? 14.172 -19.953 -24.609 1 95.69 71 LEU A C 1
ATOM 563 O O . LEU A 1 71 ? 14.094 -18.938 -25.297 1 95.69 71 LEU A O 1
ATOM 567 N N . LYS A 1 72 ? 15.242 -20.219 -23.906 1 96.25 72 LYS A N 1
ATOM 568 C CA . LYS A 1 72 ? 16.484 -19.453 -23.938 1 96.25 72 LYS A CA 1
ATOM 569 C C . LYS A 1 72 ? 16.234 -17.984 -23.562 1 96.25 72 LYS A C 1
ATOM 571 O O . LYS A 1 72 ? 16.703 -17.078 -24.25 1 96.25 72 LYS A O 1
ATOM 576 N N . LEU A 1 73 ? 15.445 -17.875 -22.594 1 93.75 73 LEU A N 1
ATOM 577 C CA . LEU A 1 73 ? 15.141 -16.531 -22.109 1 93.75 73 LEU A CA 1
ATOM 578 C C . LEU A 1 73 ? 16.312 -15.984 -21.297 1 93.75 73 LEU A C 1
ATOM 580 O O . LEU A 1 73 ? 17 -16.734 -20.609 1 93.75 73 LEU A O 1
ATOM 584 N N . ASP A 1 74 ? 16.531 -14.695 -21.469 1 93.31 74 ASP A N 1
ATOM 585 C CA . ASP A 1 74 ? 17.578 -13.992 -20.719 1 93.31 74 ASP A CA 1
ATOM 586 C C . ASP A 1 74 ? 17.078 -12.633 -20.234 1 93.31 74 ASP A C 1
ATOM 588 O O . ASP A 1 74 ? 16.203 -12.023 -20.859 1 93.31 74 ASP A O 1
ATOM 592 N N . SER A 1 75 ? 17.594 -12.25 -19.062 1 92.81 75 SER A N 1
ATOM 593 C CA . SER A 1 75 ? 17.328 -10.922 -18.516 1 92.81 75 SER A CA 1
ATOM 594 C C . SER A 1 75 ? 15.828 -10.648 -18.406 1 92.81 75 SER A C 1
ATOM 596 O O . SER A 1 75 ? 15.344 -9.609 -18.875 1 92.81 75 SER A O 1
ATOM 598 N N . LEU A 1 76 ? 15.117 -11.617 -17.844 1 95.75 76 LEU A N 1
ATOM 599 C CA . LEU A 1 76 ? 13.664 -11.477 -17.828 1 95.75 76 LEU A CA 1
ATOM 600 C C . LEU A 1 76 ? 13.18 -10.93 -16.5 1 95.75 76 LEU A C 1
ATOM 602 O O . LEU A 1 76 ? 13.93 -10.922 -15.508 1 95.75 76 LEU A O 1
ATOM 606 N N . TYR A 1 77 ? 11.961 -10.367 -16.516 1 98.19 77 TYR A N 1
ATOM 607 C CA . TYR A 1 77 ? 11.188 -10.062 -15.32 1 98.19 77 TYR A CA 1
ATOM 608 C C . TYR A 1 77 ? 10.195 -11.18 -15.008 1 98.19 77 TYR A C 1
ATOM 610 O O . TYR A 1 77 ? 9.766 -11.906 -15.906 1 98.19 77 TYR A O 1
ATOM 618 N N . VAL A 1 78 ? 9.945 -11.289 -13.742 1 98.31 78 VAL A N 1
ATOM 619 C CA . VAL A 1 78 ? 8.969 -12.281 -13.32 1 98.31 78 VAL A CA 1
ATOM 620 C C . VAL A 1 78 ? 7.832 -11.602 -12.555 1 98.31 78 VAL A C 1
ATOM 622 O O . VAL A 1 78 ? 8.07 -10.688 -11.766 1 98.31 78 VAL A O 1
ATOM 625 N N . MET A 1 79 ? 6.629 -12.016 -12.836 1 98.25 79 MET A N 1
ATOM 626 C CA . MET A 1 79 ? 5.43 -11.562 -12.141 1 98.25 79 MET A CA 1
ATOM 627 C C . MET A 1 79 ? 4.594 -12.742 -11.672 1 98.25 79 MET A C 1
ATOM 629 O O . MET A 1 79 ? 4.02 -13.469 -12.484 1 98.25 79 MET A O 1
ATOM 633 N N . GLY A 1 80 ? 4.531 -12.906 -10.367 1 98.31 80 GLY A N 1
ATOM 634 C CA . GLY A 1 80 ? 3.814 -14.039 -9.805 1 98.31 80 GLY A CA 1
ATOM 635 C C . GLY A 1 80 ? 2.662 -13.633 -8.906 1 98.31 80 GLY A C 1
ATOM 636 O O . GLY A 1 80 ? 2.748 -12.633 -8.195 1 98.31 80 GLY A O 1
ATOM 637 N N . TRP A 1 81 ? 1.633 -14.461 -8.875 1 98.19 81 TR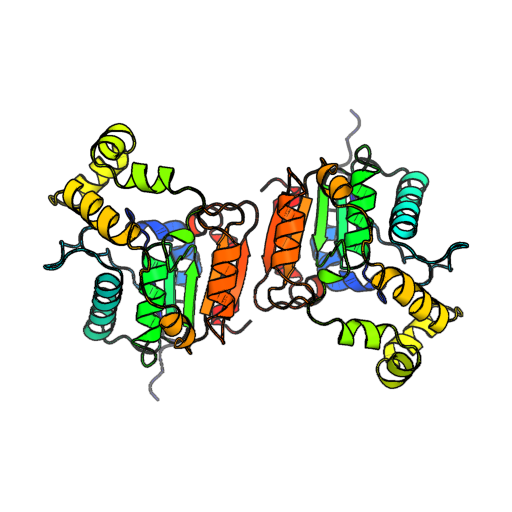P A N 1
ATOM 638 C CA . TRP A 1 81 ? 0.463 -14.25 -8.023 1 98.19 81 TRP A CA 1
ATOM 639 C C . TRP A 1 81 ? 0.179 -15.484 -7.176 1 98.19 81 TRP A C 1
ATOM 641 O O . TRP A 1 81 ? 0.136 -16.609 -7.691 1 98.19 81 TRP A O 1
ATOM 651 N N . SER A 1 82 ? -0.039 -15.281 -5.84 1 98.12 82 SER A N 1
ATOM 652 C CA . SER A 1 82 ? -0.41 -16.344 -4.922 1 98.12 82 SER A CA 1
ATOM 653 C C . SER A 1 82 ? 0.594 -17.5 -4.977 1 98.12 82 SER A C 1
ATOM 655 O O . SER A 1 82 ? 1.795 -17.281 -4.793 1 98.12 82 SER A O 1
ATOM 657 N N . ASP A 1 83 ? 0.225 -18.719 -5.426 1 98.44 83 ASP A N 1
ATOM 658 C CA . ASP A 1 83 ? 1.168 -19.828 -5.57 1 98.44 83 ASP A CA 1
ATOM 659 C C . ASP A 1 83 ? 2.285 -19.469 -6.547 1 98.44 83 ASP A C 1
ATOM 661 O O . ASP A 1 83 ? 3.443 -19.844 -6.336 1 98.44 83 ASP A O 1
ATOM 665 N N . GLY A 1 84 ? 1.87 -18.766 -7.566 1 98.31 84 GLY A N 1
ATOM 666 C CA . GLY A 1 84 ? 2.869 -18.297 -8.516 1 98.31 84 GLY A CA 1
ATOM 667 C C . GLY A 1 84 ? 3.84 -17.297 -7.926 1 98.31 84 GLY A C 1
ATOM 668 O O . GLY A 1 84 ? 5.004 -17.234 -8.328 1 98.31 84 GLY A O 1
ATOM 669 N N . ALA A 1 85 ? 3.377 -16.484 -7.031 1 98.75 85 ALA A N 1
ATOM 670 C CA . ALA A 1 85 ? 4.254 -15.547 -6.328 1 98.75 85 ALA A CA 1
ATOM 671 C C . ALA A 1 85 ? 5.277 -16.297 -5.477 1 98.75 85 ALA A C 1
ATOM 673 O O . ALA A 1 85 ? 6.461 -15.945 -5.473 1 98.75 85 ALA A O 1
ATOM 674 N N . ILE A 1 86 ? 4.828 -17.312 -4.77 1 98.81 86 ILE A N 1
ATOM 675 C CA . ILE A 1 86 ? 5.699 -18.094 -3.906 1 98.81 86 ILE A CA 1
ATOM 676 C C . ILE A 1 86 ? 6.746 -18.828 -4.75 1 98.81 86 ILE A C 1
ATOM 678 O O . ILE A 1 86 ? 7.941 -18.766 -4.457 1 98.81 86 ILE A O 1
ATOM 682 N N . ALA A 1 87 ? 6.309 -19.438 -5.797 1 98.62 87 ALA A N 1
ATOM 683 C CA . ALA A 1 87 ? 7.23 -20.094 -6.723 1 98.62 87 ALA A CA 1
ATOM 684 C C . ALA A 1 87 ? 8.203 -19.078 -7.332 1 98.62 87 ALA A C 1
ATOM 686 O O . ALA A 1 87 ? 9.375 -19.391 -7.543 1 98.62 87 ALA A O 1
ATOM 687 N N . GLY A 1 88 ? 7.668 -17.938 -7.605 1 98.56 88 GLY A N 1
ATOM 688 C CA . GLY A 1 88 ? 8.492 -16.859 -8.156 1 98.56 88 GLY A CA 1
ATOM 689 C C . GLY A 1 88 ? 9.625 -16.453 -7.23 1 98.56 88 GLY A C 1
ATOM 690 O O . GLY A 1 88 ? 10.734 -16.172 -7.688 1 98.56 88 GLY A O 1
ATOM 691 N N . LEU A 1 89 ? 9.383 -16.375 -5.969 1 98.75 89 LEU A N 1
ATOM 692 C CA . LEU A 1 89 ? 10.414 -16.047 -4.996 1 98.75 89 LEU A CA 1
ATOM 693 C C . LEU A 1 89 ? 11.547 -17.078 -5.035 1 98.75 89 LEU A C 1
ATOM 695 O O . LEU A 1 89 ? 12.719 -16.703 -5.043 1 98.75 89 LEU A O 1
ATOM 699 N N . ILE A 1 90 ? 11.18 -18.312 -5.098 1 98.56 90 ILE A N 1
ATOM 700 C CA . ILE A 1 90 ? 12.172 -19.391 -5.152 1 98.56 90 ILE A CA 1
ATOM 701 C C . ILE A 1 90 ? 12.945 -19.297 -6.469 1 98.56 90 ILE A C 1
ATOM 703 O O . ILE A 1 90 ? 14.172 -19.438 -6.488 1 98.56 90 ILE A O 1
ATOM 707 N N . LEU A 1 91 ? 12.211 -19.062 -7.527 1 98.44 91 LEU A N 1
ATOM 708 C CA . LEU A 1 91 ? 12.844 -18.922 -8.836 1 98.44 91 LEU A CA 1
ATOM 709 C C . LEU A 1 91 ? 13.852 -17.781 -8.836 1 98.44 91 LEU A C 1
ATOM 711 O O . LEU A 1 91 ? 14.953 -17.922 -9.367 1 98.44 91 LEU A O 1
ATOM 715 N N . ALA A 1 92 ? 13.445 -16.641 -8.281 1 96.88 92 ALA A N 1
ATOM 716 C CA . ALA A 1 92 ? 14.32 -15.469 -8.203 1 96.88 92 ALA A CA 1
ATOM 717 C C . ALA A 1 92 ? 15.594 -15.789 -7.434 1 96.88 92 ALA A C 1
ATOM 719 O O . ALA A 1 92 ? 16.672 -15.32 -7.793 1 96.88 92 ALA A O 1
ATOM 720 N N . LYS A 1 93 ? 15.492 -16.5 -6.344 1 97.94 93 LYS A N 1
ATOM 721 C CA . LYS A 1 93 ? 16.641 -16.922 -5.551 1 97.94 93 LYS A CA 1
ATOM 722 C C . LYS A 1 93 ? 17.562 -17.828 -6.352 1 97.94 93 LYS A C 1
ATOM 724 O O . LYS A 1 93 ? 18.781 -17.672 -6.328 1 97.94 93 LYS A O 1
ATOM 729 N N . ASN A 1 94 ? 16.984 -18.719 -7.129 1 97.88 94 ASN A N 1
ATOM 730 C CA . ASN A 1 94 ? 17.719 -19.781 -7.793 1 97.88 94 ASN A CA 1
ATOM 731 C C . ASN A 1 94 ? 18.359 -19.312 -9.094 1 97.88 94 ASN A C 1
ATOM 733 O O . ASN A 1 94 ? 19.359 -19.859 -9.539 1 97.88 94 ASN A O 1
ATOM 737 N N . ARG A 1 95 ? 17.688 -18.328 -9.734 1 97.94 95 ARG A N 1
ATOM 738 C CA . ARG A 1 95 ? 18.141 -17.953 -11.07 1 97.94 95 ARG A CA 1
ATOM 739 C C . ARG A 1 95 ? 18.406 -16.453 -11.156 1 97.94 95 ARG A C 1
ATOM 741 O O . ARG A 1 95 ? 17.906 -15.781 -12.062 1 97.94 95 ARG A O 1
ATOM 748 N N . PRO A 1 96 ? 19.266 -15.945 -10.266 1 97.25 96 PRO A N 1
ATOM 749 C CA . PRO A 1 96 ? 19.594 -14.516 -10.352 1 97.25 96 PRO A CA 1
ATOM 750 C C . PRO A 1 96 ? 20.328 -14.164 -11.641 1 97.25 96 PRO A C 1
ATOM 752 O O . PRO A 1 96 ? 20.438 -12.984 -11.992 1 97.25 96 PRO A O 1
ATOM 755 N N . ASP A 1 97 ? 20.797 -15.156 -12.344 1 97.25 97 ASP A N 1
ATOM 756 C CA . ASP A 1 97 ? 21.484 -14.969 -13.617 1 97.25 97 ASP A CA 1
ATOM 757 C C . ASP A 1 97 ? 20.5 -14.617 -14.727 1 97.25 97 ASP A C 1
ATOM 759 O O . ASP A 1 97 ? 20.891 -14.016 -15.734 1 97.25 97 ASP A O 1
ATOM 763 N N . LYS A 1 98 ? 19.25 -15 -14.562 1 97.69 98 LYS A N 1
ATOM 764 C CA . LYS A 1 98 ? 18.25 -14.836 -15.625 1 97.69 98 LYS A CA 1
ATOM 765 C C . LYS A 1 98 ? 17.172 -13.844 -15.219 1 97.69 98 LYS A C 1
ATOM 767 O O . LYS A 1 98 ? 16.688 -13.086 -16.062 1 97.69 98 LYS A O 1
ATOM 772 N N . VAL A 1 99 ? 16.812 -13.836 -13.969 1 97.75 99 VAL A N 1
ATOM 773 C CA . VAL A 1 99 ? 15.734 -12.984 -13.469 1 97.75 99 VAL A CA 1
ATOM 774 C C . VAL A 1 99 ? 16.312 -11.664 -12.969 1 97.75 99 VAL A C 1
ATOM 776 O O . VAL A 1 99 ? 17.125 -11.648 -12.039 1 97.75 99 VAL A O 1
ATOM 779 N N . LYS A 1 100 ? 15.797 -10.578 -13.469 1 97.56 100 LYS A N 1
ATOM 780 C CA . LYS A 1 100 ? 16.391 -9.281 -13.133 1 97.56 100 LYS A CA 1
ATOM 781 C C . LYS A 1 100 ? 15.555 -8.547 -12.094 1 97.56 100 LYS A C 1
ATOM 783 O O . LYS A 1 100 ? 16.094 -7.824 -11.258 1 97.56 100 LYS A O 1
ATOM 788 N N . LYS A 1 101 ? 14.273 -8.594 -12.219 1 98.56 101 LYS A N 1
ATOM 789 C CA . LYS A 1 101 ? 13.32 -8.062 -11.258 1 98.56 101 LYS A CA 1
ATOM 790 C C . LYS A 1 101 ? 12.133 -9.008 -11.086 1 98.56 101 LYS A C 1
ATOM 792 O O . LYS A 1 101 ? 11.773 -9.742 -12.008 1 98.56 101 LYS A O 1
ATOM 797 N N . ILE A 1 102 ? 11.555 -8.961 -9.914 1 98.62 102 ILE A N 1
ATOM 798 C CA . ILE A 1 102 ? 10.383 -9.797 -9.695 1 98.62 102 ILE A CA 1
ATOM 799 C C . ILE A 1 102 ? 9.297 -8.984 -9 1 98.62 102 ILE A C 1
ATOM 801 O O . ILE A 1 102 ? 9.586 -8.156 -8.133 1 98.62 102 ILE A O 1
ATOM 805 N N . ILE A 1 103 ? 8.086 -9.172 -9.43 1 98.81 103 ILE A N 1
ATOM 806 C CA . ILE A 1 103 ? 6.871 -8.656 -8.797 1 98.81 103 ILE A CA 1
ATOM 807 C C . ILE A 1 103 ? 6.043 -9.812 -8.25 1 98.81 103 ILE A C 1
ATOM 809 O O . ILE A 1 103 ? 5.656 -10.719 -8.992 1 98.81 103 ILE A O 1
ATOM 813 N N . ILE A 1 104 ? 5.805 -9.781 -6.98 1 98.81 104 ILE A N 1
ATOM 814 C CA . ILE A 1 104 ? 4.984 -10.828 -6.387 1 98.81 104 ILE A CA 1
ATOM 815 C C . ILE A 1 104 ? 3.76 -10.211 -5.715 1 98.81 104 ILE A C 1
ATOM 817 O O . ILE A 1 104 ? 3.857 -9.156 -5.082 1 98.81 104 ILE A O 1
ATOM 821 N N . SER A 1 105 ? 2.631 -10.844 -5.906 1 98.56 105 SER A N 1
ATOM 822 C CA . SER A 1 105 ? 1.394 -10.422 -5.262 1 98.56 105 SER A CA 1
ATOM 823 C C . SER A 1 105 ? 0.749 -11.57 -4.496 1 98.56 105 SER A C 1
ATOM 825 O O . SER A 1 105 ? 0.533 -12.648 -5.051 1 98.56 105 SER A O 1
ATOM 827 N N .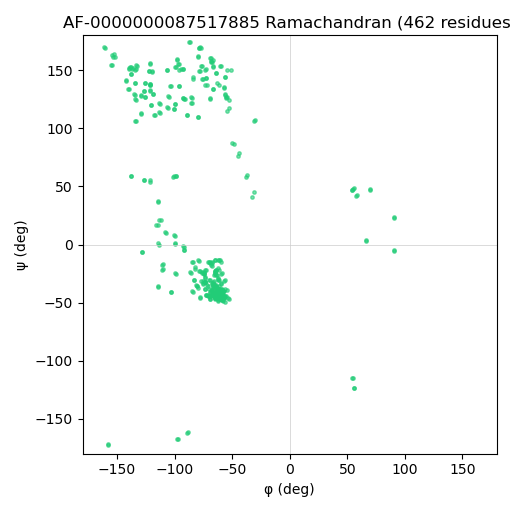 GLY A 1 106 ? 0.479 -11.266 -3.209 1 98.38 106 GLY A N 1
ATOM 828 C CA . GLY A 1 106 ? -0.251 -12.234 -2.402 1 98.38 106 GLY A CA 1
ATOM 829 C C . GLY A 1 106 ? 0.554 -13.477 -2.088 1 98.38 106 GLY A C 1
ATOM 830 O O . GLY A 1 106 ? 0.072 -14.602 -2.27 1 98.38 106 GLY A O 1
ATOM 831 N N . ALA A 1 107 ? 1.776 -13.359 -1.654 1 98.38 107 ALA A N 1
ATOM 832 C CA . ALA A 1 107 ? 2.633 -14.492 -1.298 1 98.38 107 ALA A CA 1
ATOM 833 C C . ALA A 1 107 ? 2.646 -14.711 0.211 1 98.38 107 ALA A C 1
ATOM 835 O O . ALA A 1 107 ? 2.422 -13.781 0.985 1 98.38 107 ALA A O 1
ATOM 836 N N . ASN A 1 108 ? 2.877 -15.891 0.676 1 98.25 108 ASN A N 1
ATOM 837 C CA . ASN A 1 108 ? 3.281 -16.281 2.021 1 98.25 108 ASN A CA 1
ATOM 838 C C . ASN A 1 108 ? 4.379 -17.344 1.992 1 98.25 108 ASN A C 1
ATOM 840 O O . ASN A 1 108 ? 4.527 -18.062 1.003 1 98.25 108 ASN A O 1
ATOM 844 N N . TYR A 1 109 ? 5.262 -17.422 3.002 1 97.88 109 TYR A N 1
ATOM 845 C CA . TYR A 1 109 ? 6.332 -18.422 2.961 1 97.88 109 TYR A CA 1
ATOM 846 C C . TYR A 1 109 ? 6.152 -19.469 4.055 1 97.88 109 TYR A C 1
ATOM 848 O O . TYR A 1 109 ? 6.969 -20.375 4.191 1 97.88 109 TYR A O 1
ATOM 856 N N . LYS A 1 110 ? 5.102 -19.312 4.836 1 97.69 110 LYS A N 1
ATOM 857 C CA . LYS A 1 110 ? 4.691 -20.281 5.855 1 97.69 110 LYS A CA 1
ATOM 858 C C . LYS A 1 110 ? 3.189 -20.203 6.113 1 97.69 110 LYS A C 1
ATOM 860 O O . LYS A 1 110 ? 2.547 -19.203 5.777 1 97.69 110 LYS A O 1
ATOM 865 N N . ILE A 1 111 ? 2.678 -21.203 6.73 1 96.88 111 ILE A N 1
ATOM 866 C CA . ILE A 1 111 ? 1.237 -21.391 6.863 1 96.88 111 ILE A CA 1
ATOM 867 C C . ILE A 1 111 ? 0.649 -20.266 7.723 1 96.88 111 ILE A C 1
ATOM 869 O O . ILE A 1 111 ? -0.494 -19.859 7.516 1 96.88 111 ILE A O 1
ATOM 873 N N . GLU A 1 112 ? 1.368 -19.703 8.555 1 95.69 112 GLU A N 1
ATOM 874 C CA . GLU A 1 112 ? 0.893 -18.688 9.5 1 95.69 112 GLU A CA 1
ATOM 875 C C . GLU A 1 112 ? 0.524 -17.391 8.781 1 95.69 112 GLU A C 1
ATOM 877 O O . GLU A 1 112 ? -0.133 -16.531 9.352 1 95.69 112 GLU A O 1
ATOM 882 N N . GLY A 1 113 ? 0.939 -17.25 7.586 1 97.19 113 GLY A N 1
ATOM 883 C CA . GLY A 1 113 ? 0.569 -16.078 6.812 1 97.19 113 GLY A CA 1
ATOM 884 C C . GLY A 1 113 ? -0.917 -15.992 6.523 1 97.19 113 GLY A C 1
ATOM 885 O O . GLY A 1 113 ? -1.444 -14.906 6.254 1 97.19 113 GLY A O 1
ATOM 886 N N . PHE A 1 114 ? -1.598 -17.125 6.543 1 97.38 114 PHE A N 1
ATOM 887 C CA . PHE A 1 114 ? -3.037 -17.156 6.312 1 97.38 114 PHE A CA 1
ATOM 888 C C . PHE A 1 114 ? -3.783 -16.469 7.445 1 97.38 114 PHE A C 1
ATOM 890 O O . PHE A 1 114 ? -3.533 -16.734 8.625 1 97.38 114 PHE A O 1
ATOM 897 N N . LYS A 1 115 ? -4.762 -15.602 7.055 1 96.56 115 LYS A N 1
ATOM 898 C CA . LYS A 1 115 ? -5.621 -14.984 8.062 1 96.56 115 LYS A CA 1
ATOM 899 C C . LYS A 1 115 ? -6.621 -15.992 8.625 1 96.56 115 LYS A C 1
ATOM 901 O O . LYS A 1 115 ? -6.961 -15.945 9.805 1 96.56 115 LYS A O 1
ATOM 906 N N . ASN A 1 116 ? -7.098 -16.828 7.695 1 95.06 116 ASN A N 1
ATOM 907 C CA . ASN A 1 116 ? -8.117 -17.812 8.031 1 95.06 116 ASN A CA 1
ATOM 908 C C . ASN A 1 116 ? -7.781 -19.188 7.449 1 95.06 116 ASN A C 1
ATOM 910 O O . ASN A 1 116 ? -8.094 -19.469 6.293 1 95.06 116 ASN A O 1
ATOM 914 N N . LEU A 1 117 ? -7.391 -20.047 8.242 1 95.12 117 LEU A N 1
ATOM 915 C CA . LEU A 1 117 ? -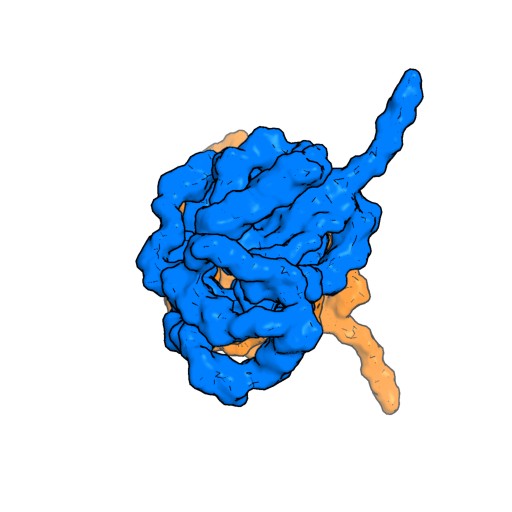6.953 -21.375 7.809 1 95.12 117 LEU A CA 1
ATOM 916 C C . LEU A 1 117 ? -8.141 -22.234 7.414 1 95.12 117 LEU A C 1
ATOM 918 O O . LEU A 1 117 ? -8.008 -23.156 6.602 1 95.12 117 LEU A O 1
ATOM 922 N N . GLU A 1 118 ? -9.273 -21.906 7.969 1 95.69 118 GLU A N 1
ATOM 923 C CA . GLU A 1 118 ? -10.461 -22.688 7.656 1 95.69 118 GLU A CA 1
ATOM 924 C C . GLU A 1 118 ? -10.828 -22.578 6.18 1 95.69 118 GLU A C 1
ATOM 926 O O . GLU A 1 118 ? -11.273 -23.547 5.566 1 95.69 118 GLU A O 1
ATOM 931 N N . GLU A 1 119 ? -10.688 -21.422 5.699 1 94 119 GLU A N 1
ATOM 932 C CA . GLU A 1 119 ? -10.969 -21.219 4.281 1 94 119 GLU A CA 1
ATOM 933 C C . GLU A 1 119 ? -10.023 -22.047 3.414 1 94 119 GLU A C 1
ATOM 935 O O . GLU A 1 119 ? -10.445 -22.656 2.434 1 94 119 GLU A O 1
ATOM 940 N N . ALA A 1 120 ? -8.781 -22.047 3.783 1 93.5 120 ALA A N 1
ATOM 941 C CA . ALA A 1 120 ? -7.805 -22.859 3.059 1 93.5 120 ALA A CA 1
ATOM 942 C C . ALA A 1 120 ? -8.148 -24.344 3.148 1 93.5 120 ALA A C 1
ATOM 944 O O . ALA A 1 120 ? -7.992 -25.078 2.172 1 93.5 120 ALA A O 1
ATOM 945 N N . LYS A 1 121 ? -8.586 -24.75 4.273 1 96.69 121 LYS A N 1
ATOM 946 C CA . LYS A 1 121 ? -9.008 -26.141 4.453 1 96.69 121 LYS A CA 1
ATOM 947 C C . LYS A 1 121 ? -10.172 -26.484 3.533 1 96.69 121 LYS A C 1
ATOM 949 O O . LYS A 1 121 ? -10.188 -27.562 2.914 1 96.69 121 LYS A O 1
ATOM 954 N N . ASN A 1 122 ? -11.078 -25.578 3.516 1 97.19 122 ASN A N 1
ATOM 955 C CA . ASN A 1 122 ? -12.227 -25.781 2.646 1 97.19 122 ASN A CA 1
ATOM 956 C C . ASN A 1 122 ? -11.812 -25.891 1.183 1 97.19 122 ASN A C 1
ATOM 958 O O . ASN A 1 122 ? -12.234 -26.812 0.487 1 97.19 122 ASN A O 1
ATOM 962 N N . TRP A 1 123 ? -10.945 -25.031 0.739 1 96.38 123 TRP A N 1
ATOM 963 C CA . TRP A 1 123 ? -10.539 -24.984 -0.661 1 96.38 123 TRP A CA 1
ATOM 964 C C . TRP A 1 123 ? -9.742 -26.234 -1.041 1 96.38 123 TRP A C 1
ATOM 966 O O . TRP A 1 123 ? -9.57 -26.531 -2.227 1 96.38 123 TRP A O 1
ATOM 976 N N . THR A 1 124 ? -9.242 -26.922 -0.025 1 97.31 124 THR A N 1
ATOM 977 C CA . THR A 1 124 ? -8.43 -28.109 -0.301 1 97.31 124 THR A CA 1
ATOM 978 C C . THR A 1 124 ? -9.141 -29.375 0.151 1 97.31 124 THR A C 1
ATOM 980 O O . THR A 1 124 ? -8.5 -30.391 0.439 1 97.31 124 THR A O 1
ATOM 983 N N . ASP A 1 125 ? -10.414 -29.281 0.276 1 98.06 125 ASP A N 1
ATOM 984 C CA . ASP A 1 125 ? -11.305 -30.406 0.514 1 98.06 125 ASP A CA 1
ATOM 985 C C . ASP A 1 125 ? -12.102 -30.766 -0.743 1 98.06 125 ASP A C 1
ATOM 987 O O . ASP A 1 125 ? -12.906 -29.953 -1.216 1 98.06 125 ASP A O 1
ATOM 991 N N . THR A 1 126 ? -11.891 -31.984 -1.256 1 98.19 126 THR A N 1
ATOM 992 C CA . THR A 1 126 ? -12.484 -32.375 -2.527 1 98.19 126 THR A CA 1
ATOM 993 C C . THR A 1 126 ? -14.008 -32.344 -2.445 1 98.19 126 THR A C 1
ATOM 995 O O . THR A 1 126 ? -14.68 -31.984 -3.422 1 98.19 126 THR A O 1
ATOM 998 N N . ASN A 1 127 ? -14.57 -32.688 -1.331 1 98.19 127 ASN A N 1
ATOM 999 C CA . ASN A 1 127 ? -16.016 -32.625 -1.172 1 98.19 127 ASN A CA 1
ATOM 1000 C C . ASN A 1 127 ? -16.531 -31.203 -1.181 1 98.19 127 ASN A C 1
ATOM 1002 O O . ASN A 1 127 ? -17.562 -30.906 -1.778 1 98.19 127 ASN A O 1
ATOM 1006 N N . TRP A 1 128 ? -15.82 -30.391 -0.48 1 98.44 128 TRP A N 1
ATOM 1007 C CA . TRP A 1 128 ? -16.188 -28.969 -0.454 1 98.44 128 TRP A CA 1
ATOM 1008 C C . TRP A 1 128 ? -16.109 -28.359 -1.848 1 98.44 128 TRP A C 1
ATOM 1010 O O . TRP A 1 128 ? -17.016 -27.656 -2.281 1 98.44 128 TRP A O 1
ATOM 1020 N N . VAL A 1 129 ? -15.047 -28.641 -2.523 1 98.25 129 VAL A N 1
ATOM 1021 C CA . VAL A 1 129 ? -14.82 -28.109 -3.863 1 98.25 129 VAL A CA 1
ATOM 1022 C C . VAL A 1 129 ? -15.922 -28.594 -4.805 1 98.25 129 VAL A C 1
ATOM 1024 O O . VAL A 1 129 ? -16.469 -27.812 -5.59 1 98.25 129 VAL A O 1
ATOM 1027 N N . GLU A 1 130 ? -16.203 -29.812 -4.766 1 97.75 130 GLU A N 1
ATOM 1028 C CA . GLU A 1 130 ? -17.25 -30.391 -5.598 1 97.75 130 GLU A CA 1
ATOM 1029 C C . GLU A 1 130 ? -18.578 -29.656 -5.387 1 97.75 130 GLU A C 1
ATOM 1031 O O . GLU A 1 130 ? -19.312 -29.406 -6.344 1 97.75 130 GLU A O 1
ATOM 1036 N N . LYS A 1 131 ? -18.844 -29.312 -4.23 1 98.25 131 LYS A N 1
ATOM 1037 C CA . LYS A 1 131 ? -20.109 -28.688 -3.865 1 98.25 131 LYS A CA 1
ATOM 1038 C C . LYS A 1 131 ? -20.125 -27.203 -4.203 1 98.25 131 LYS A C 1
ATOM 1040 O O . LYS A 1 131 ? -21.141 -26.656 -4.633 1 98.25 131 LYS A O 1
ATOM 1045 N N . HIS A 1 132 ? -19.031 -26.547 -4.035 1 98.12 132 HIS A N 1
ATOM 1046 C CA . HIS A 1 132 ? -19.062 -25.094 -4.023 1 98.12 132 HIS A CA 1
ATOM 1047 C C . HIS A 1 132 ? -18.391 -24.516 -5.266 1 98.12 132 HIS A C 1
ATOM 1049 O O . HIS A 1 132 ? -18.594 -23.344 -5.598 1 98.12 132 HIS A O 1
ATOM 1055 N N . TRP A 1 133 ? -17.5 -25.344 -5.938 1 97.62 133 TRP A N 1
ATOM 1056 C CA . TRP A 1 133 ? -16.797 -24.844 -7.113 1 97.62 133 TRP A CA 1
ATOM 1057 C C . TRP A 1 133 ? -17.078 -25.703 -8.336 1 97.62 133 TRP A C 1
ATOM 1059 O O . TRP A 1 133 ? -16.156 -26.125 -9.031 1 97.62 133 TRP A O 1
ATOM 1069 N N . PRO A 1 134 ? -18.312 -25.922 -8.688 1 96.62 134 PRO A N 1
ATOM 1070 C CA . PRO A 1 134 ? -18.625 -26.75 -9.859 1 96.62 134 PRO A CA 1
ATOM 1071 C C . PRO A 1 134 ? -18.172 -26.109 -11.164 1 96.62 134 PRO A C 1
ATOM 1073 O O . PRO A 1 134 ? -17.844 -26.828 -12.117 1 96.62 134 PRO A O 1
ATOM 1076 N N . ARG A 1 135 ? -18.281 -24.891 -11.25 1 95.19 135 ARG A N 1
ATOM 1077 C CA . ARG A 1 135 ? -17.844 -24.219 -12.461 1 95.19 135 ARG A CA 1
ATOM 1078 C C . ARG A 1 135 ? -16.359 -24.438 -12.711 1 95.19 135 ARG A C 1
ATOM 1080 O O . ARG A 1 135 ? -15.93 -24.625 -13.852 1 95.19 135 ARG A O 1
ATOM 1087 N N . TRP A 1 136 ? -15.539 -24.281 -11.594 1 96.25 136 TRP A N 1
ATOM 1088 C CA . TRP A 1 136 ? -14.109 -24.531 -11.727 1 96.25 136 TRP A CA 1
ATOM 1089 C C . TRP A 1 136 ? -13.852 -25.969 -12.195 1 96.25 136 TRP A C 1
ATOM 1091 O O . TRP A 1 136 ? -13.008 -26.203 -13.062 1 96.25 136 TRP A O 1
ATOM 1101 N N . ILE A 1 137 ? -14.594 -26.922 -11.648 1 96.94 137 ILE A N 1
ATOM 1102 C CA . ILE A 1 137 ? -14.438 -28.328 -12.008 1 96.94 137 ILE A CA 1
ATOM 1103 C C . ILE A 1 137 ? -14.758 -28.516 -13.492 1 96.94 137 ILE A C 1
ATOM 1105 O O . ILE A 1 137 ? -14.008 -29.188 -14.211 1 96.94 137 ILE A O 1
ATOM 1109 N N . LYS A 1 138 ? -15.789 -27.922 -13.93 1 95.75 138 LYS A N 1
ATOM 1110 C CA . LYS A 1 138 ? -16.172 -28.016 -15.336 1 95.75 138 LYS A CA 1
ATOM 1111 C C . LYS A 1 138 ? -15.086 -27.453 -16.25 1 95.75 138 LYS A C 1
ATOM 1113 O O . LYS A 1 138 ? -14.75 -28.062 -17.266 1 95.75 138 LYS A O 1
ATOM 1118 N N . GLN A 1 139 ? -14.602 -26.297 -15.867 1 93.75 139 GLN A N 1
ATOM 1119 C CA . GLN A 1 139 ? -13.531 -25.672 -16.641 1 93.75 139 GLN A CA 1
ATOM 1120 C C . GLN A 1 139 ? -12.289 -26.562 -16.672 1 93.75 139 GLN A C 1
ATOM 1122 O O . GLN A 1 139 ? -11.648 -26.719 -17.703 1 93.75 139 GLN A O 1
ATOM 1127 N N . TYR A 1 140 ? -12 -27.047 -15.492 1 94.5 140 TYR A N 1
ATOM 1128 C CA . TYR A 1 140 ? -10.859 -27.953 -15.375 1 94.5 140 TYR A CA 1
ATOM 1129 C C . TYR A 1 140 ? -11.008 -29.141 -16.312 1 94.5 140 TYR A C 1
ATOM 1131 O O . TYR A 1 140 ? -10.062 -29.5 -17.031 1 94.5 140 TYR A O 1
ATOM 1139 N N . GLN A 1 141 ? -12.133 -29.688 -16.359 1 93.06 141 GLN A N 1
ATOM 1140 C CA . GLN A 1 141 ? -12.398 -30.906 -17.125 1 93.06 141 GLN A CA 1
ATOM 1141 C C . GLN A 1 141 ? -12.492 -30.609 -18.609 1 93.06 141 GLN A C 1
ATOM 1143 O O . GLN A 1 141 ? -12.273 -31.5 -19.438 1 93.06 141 GLN A O 1
ATOM 1148 N N . THR A 1 142 ? -12.812 -29.406 -18.922 1 91.12 142 THR A N 1
ATOM 1149 C CA . THR A 1 142 ? -12.883 -29.016 -20.328 1 91.12 142 THR A CA 1
ATOM 1150 C C . THR A 1 142 ? -11.484 -28.891 -20.922 1 91.12 142 THR A C 1
ATOM 1152 O O . THR A 1 142 ? -11.281 -29.172 -22.109 1 91.12 142 THR A O 1
ATOM 1155 N N . LEU A 1 143 ? -10.586 -28.5 -20.125 1 87.31 143 LEU A N 1
ATOM 1156 C CA . LEU A 1 143 ? -9.234 -28.234 -20.609 1 87.31 143 LEU A CA 1
ATOM 1157 C C . LEU A 1 143 ? -8.398 -29.516 -20.625 1 87.31 143 LEU A C 1
ATOM 1159 O O . LEU A 1 143 ? -7.395 -29.594 -21.344 1 87.31 143 LEU A O 1
ATOM 1163 N N . SER A 1 144 ? -8.836 -30.438 -19.766 1 83.06 144 SER A N 1
ATOM 1164 C CA . SER A 1 144 ? -8.039 -31.656 -19.703 1 83.06 144 SER A CA 1
ATOM 1165 C C . SER A 1 144 ? -8.828 -32.812 -19.094 1 83.06 144 SER A C 1
ATOM 1167 O O . SER A 1 144 ? -9.883 -32.594 -18.484 1 83.06 144 SER A O 1
ATOM 1169 N N . THR A 1 145 ? -8.25 -34 -19.203 1 87.19 145 THR A N 1
ATOM 1170 C CA . THR A 1 145 ? -8.883 -35.188 -18.656 1 87.19 145 THR A CA 1
ATOM 1171 C C . THR A 1 145 ? -8.281 -35.562 -17.312 1 87.19 145 THR A C 1
ATOM 1173 O O . THR A 1 145 ? -8.617 -36.594 -16.734 1 87.19 145 THR A O 1
ATOM 1176 N N . LYS A 1 146 ? -7.461 -34.75 -16.797 1 87.31 146 LYS A N 1
ATOM 1177 C CA . LYS A 1 146 ? -6.809 -35.031 -15.531 1 87.31 146 LYS A CA 1
ATOM 1178 C C . LYS A 1 146 ? -7.816 -35.031 -14.383 1 87.31 146 LYS A C 1
ATOM 1180 O O . LYS A 1 146 ? -8.883 -34.438 -14.484 1 87.31 146 LYS A O 1
ATOM 1185 N N . ASP A 1 147 ? -7.422 -35.719 -13.352 1 94.31 147 ASP A N 1
ATOM 1186 C CA . ASP A 1 147 ? -8.258 -35.781 -12.156 1 94.31 147 ASP A CA 1
ATOM 1187 C C . ASP A 1 147 ? -8.094 -34.531 -11.305 1 94.31 147 ASP A C 1
ATOM 1189 O O . ASP A 1 147 ? -7.074 -34.344 -10.633 1 94.31 147 ASP A O 1
ATOM 1193 N N . TRP A 1 148 ? -9.133 -33.75 -11.297 1 96.69 148 TRP A N 1
ATOM 1194 C CA . TRP A 1 148 ? -9.07 -32.5 -10.539 1 96.69 148 TRP A CA 1
ATOM 1195 C C . TRP A 1 148 ? -8.906 -32.781 -9.047 1 96.69 148 TRP A C 1
ATOM 1197 O O . TRP A 1 148 ? -8.375 -31.953 -8.305 1 96.69 148 TRP A O 1
ATOM 1207 N N . LYS A 1 149 ? -9.336 -33.906 -8.57 1 97.88 149 LYS A N 1
ATOM 1208 C CA . LYS A 1 149 ? -9.195 -34.281 -7.156 1 97.88 149 LYS A CA 1
ATOM 1209 C C . LYS A 1 149 ? -7.73 -34.438 -6.773 1 97.88 149 LYS A C 1
ATOM 1211 O O . LYS A 1 149 ? -7.34 -34.125 -5.648 1 97.88 149 LYS A O 1
ATOM 1216 N N . ARG A 1 150 ? -6.953 -34.969 -7.719 1 97.56 150 ARG A N 1
ATOM 1217 C CA . ARG A 1 150 ? -5.523 -35.094 -7.465 1 97.56 150 ARG A CA 1
ATOM 1218 C C . ARG A 1 150 ? -4.898 -33.719 -7.207 1 97.56 150 ARG A C 1
ATOM 1220 O O . ARG A 1 150 ? -4.105 -33.562 -6.277 1 97.56 150 ARG A O 1
ATOM 1227 N N . TYR A 1 151 ? -5.223 -32.719 -8 1 97.44 151 TYR A N 1
ATOM 1228 C CA . TYR A 1 151 ? -4.691 -31.375 -7.805 1 97.44 151 TYR A CA 1
ATOM 1229 C C . TYR A 1 151 ? -5.051 -30.844 -6.422 1 97.44 151 TYR A C 1
ATOM 1231 O O . TYR A 1 151 ? -4.191 -30.328 -5.711 1 97.44 151 TYR A O 1
ATOM 1239 N N . VAL A 1 152 ? -6.332 -30.984 -6.035 1 98.12 152 VAL A N 1
ATOM 1240 C CA . VAL A 1 152 ? -6.82 -30.484 -4.758 1 98.12 152 VAL A CA 1
ATOM 1241 C C . VAL A 1 152 ? -6.051 -31.141 -3.613 1 98.12 152 VAL A C 1
ATOM 1243 O O . VAL A 1 152 ? -5.617 -30.453 -2.68 1 98.12 152 VAL A O 1
ATOM 1246 N N . ASN A 1 153 ? -5.828 -32.406 -3.754 1 97.81 153 ASN A N 1
ATOM 1247 C CA . ASN A 1 153 ? -5.109 -33.156 -2.717 1 97.81 153 ASN A CA 1
ATOM 1248 C C . ASN A 1 153 ? -3.646 -32.719 -2.643 1 97.81 153 ASN A C 1
ATOM 1250 O O . ASN A 1 153 ? -3.09 -32.594 -1.55 1 97.81 153 ASN A O 1
ATOM 1254 N N . GLU A 1 154 ? -3.033 -32.562 -3.754 1 97.81 154 GLU A N 1
ATOM 1255 C CA . GLU A 1 154 ? -1.636 -32.125 -3.764 1 97.81 154 GLU A CA 1
ATOM 1256 C C . GLU A 1 154 ? -1.493 -30.703 -3.285 1 97.81 154 GLU A C 1
ATOM 1258 O O . GLU A 1 154 ? -0.528 -30.359 -2.598 1 97.81 154 GLU A O 1
ATOM 1263 N N . ALA A 1 155 ? -2.438 -29.844 -3.68 1 97.44 155 ALA A N 1
ATOM 1264 C CA . ALA A 1 155 ? -2.447 -28.469 -3.186 1 97.44 155 ALA A CA 1
ATOM 1265 C C . ALA A 1 155 ? -2.549 -28.422 -1.664 1 97.44 155 ALA A C 1
ATOM 1267 O O . ALA A 1 155 ? -1.897 -27.609 -1.012 1 97.44 155 ALA A O 1
ATOM 1268 N N . LYS A 1 156 ? -3.373 -29.328 -1.125 1 97.56 156 LYS A N 1
ATOM 1269 C CA . LYS A 1 156 ? -3.516 -29.422 0.325 1 97.56 156 LYS A CA 1
ATOM 1270 C C . LYS A 1 156 ? -2.168 -29.688 0.992 1 97.56 156 LYS A C 1
ATOM 1272 O O . LYS A 1 156 ? -1.804 -29.016 1.956 1 97.56 156 LYS A O 1
ATOM 1277 N N . LEU A 1 157 ? -1.479 -30.656 0.463 1 96.81 157 LEU A N 1
ATOM 1278 C CA . LEU A 1 157 ? -0.18 -31 1.027 1 96.81 157 LEU A CA 1
ATOM 1279 C C . LEU A 1 157 ? 0.795 -29.828 0.918 1 96.81 157 LEU A C 1
ATOM 1281 O O . LEU A 1 157 ? 1.545 -29.562 1.856 1 96.81 157 LEU A O 1
ATOM 1285 N N . MET A 1 158 ? 0.78 -29.156 -0.141 1 97.75 158 MET A N 1
ATOM 1286 C CA . MET A 1 158 ? 1.68 -28.031 -0.39 1 97.75 158 MET A CA 1
ATOM 1287 C C . MET A 1 158 ? 1.337 -26.859 0.51 1 97.75 158 MET A C 1
ATOM 1289 O O . MET A 1 158 ? 2.217 -26.281 1.162 1 97.75 158 MET A O 1
ATOM 1293 N N . TRP A 1 159 ? 0.05 -26.547 0.71 1 97.44 159 TRP A N 1
ATOM 1294 C CA . TRP A 1 159 ? -0.403 -25.344 1.41 1 97.44 159 TRP A CA 1
ATOM 1295 C C . TRP A 1 159 ? -0.271 -25.516 2.92 1 97.44 159 TRP A C 1
ATOM 1297 O O . TRP A 1 159 ? -0.172 -24.531 3.656 1 97.44 159 TRP A O 1
ATOM 1307 N N . PHE A 1 160 ? -0.25 -26.703 3.385 1 96.88 160 PHE A N 1
ATOM 1308 C CA . PHE A 1 160 ? -0.343 -26.891 4.828 1 96.88 160 PHE A CA 1
ATOM 1309 C C . PHE A 1 160 ? 1 -27.328 5.402 1 96.88 160 PHE A C 1
ATOM 1311 O O . PHE A 1 160 ? 1.079 -27.75 6.562 1 96.88 160 PHE A O 1
ATOM 1318 N N . GLN A 1 161 ? 2 -27.25 4.559 1 95.44 161 GLN A N 1
ATOM 1319 C CA . GLN A 1 161 ? 3.33 -27.312 5.156 1 95.44 161 GLN A CA 1
ATOM 1320 C C . GLN A 1 161 ? 3.553 -26.141 6.113 1 95.44 161 GLN A C 1
ATOM 1322 O O . GLN A 1 161 ? 3.158 -25 5.82 1 95.44 161 GLN A O 1
ATOM 1327 N N . GLU A 1 162 ? 4.156 -26.438 7.262 1 94.5 162 GLU A N 1
ATOM 1328 C CA . GLU A 1 162 ? 4.395 -25.375 8.234 1 94.5 162 GLU A CA 1
ATOM 1329 C C . GLU A 1 162 ? 5.23 -24.25 7.629 1 94.5 162 GLU A C 1
ATOM 1331 O O . GLU A 1 162 ? 4.926 -23.078 7.824 1 94.5 162 GLU A O 1
ATOM 1336 N N . GLN A 1 163 ? 6.254 -24.656 6.938 1 96.19 163 GLN A N 1
ATOM 1337 C CA . GLN A 1 163 ? 7.152 -23.734 6.25 1 96.19 163 GLN A CA 1
ATOM 1338 C C . GLN A 1 163 ? 7.441 -24.203 4.824 1 96.19 163 GLN A C 1
ATOM 1340 O O . GLN A 1 163 ? 7.824 -25.359 4.613 1 96.19 163 GLN A O 1
ATOM 1345 N N . TYR A 1 164 ? 7.176 -23.375 3.889 1 96.81 164 TYR A N 1
ATOM 1346 C CA . TYR A 1 164 ? 7.391 -23.719 2.49 1 96.81 164 TYR A CA 1
ATOM 1347 C C . TYR A 1 164 ? 8.883 -23.734 2.154 1 96.81 164 TYR A C 1
ATOM 1349 O O . TYR A 1 164 ? 9.344 -24.578 1.396 1 96.81 164 TYR A O 1
ATOM 1357 N N . PHE A 1 165 ? 9.57 -22.719 2.658 1 95.81 165 PHE A N 1
ATOM 1358 C CA . PHE A 1 165 ? 11.016 -22.594 2.619 1 95.81 165 PHE A CA 1
ATOM 1359 C C . PHE A 1 165 ? 11.516 -21.703 3.754 1 95.81 165 PHE A C 1
ATOM 1361 O O . PHE A 1 165 ? 10.742 -20.922 4.328 1 95.81 165 PHE A O 1
ATOM 1368 N N . PRO A 1 166 ? 12.766 -21.891 4.18 1 97.25 166 PRO A N 1
ATOM 1369 C CA . PRO A 1 166 ? 13.25 -21.094 5.312 1 97.25 166 PRO A CA 1
ATOM 1370 C C . PRO A 1 166 ? 13.359 -19.609 4.988 1 97.25 166 PRO A C 1
ATOM 1372 O O . PRO A 1 166 ? 13.547 -19.234 3.828 1 97.25 166 PRO A O 1
ATOM 1375 N N . LYS A 1 167 ? 13.258 -18.812 6.008 1 97.5 167 LYS A N 1
ATOM 1376 C CA . LYS A 1 167 ? 13.352 -17.359 5.871 1 97.5 167 LYS A CA 1
ATOM 1377 C C . LYS A 1 167 ? 14.672 -16.953 5.215 1 97.5 167 LYS A C 1
ATOM 1379 O O . LYS A 1 167 ? 14.734 -15.953 4.496 1 97.5 167 LYS A O 1
ATOM 1384 N N . SER A 1 168 ? 15.734 -17.719 5.426 1 98.19 168 SER A N 1
ATOM 1385 C CA . SER A 1 168 ? 17.047 -17.453 4.844 1 98.19 168 SER A CA 1
ATOM 1386 C C . SER A 1 168 ? 16.984 -17.438 3.32 1 98.19 168 SER A C 1
ATOM 1388 O O . SER A 1 168 ? 17.797 -16.797 2.664 1 98.19 168 SER A O 1
ATOM 1390 N N . ASP A 1 169 ? 15.992 -18.125 2.789 1 98.19 169 ASP A N 1
ATOM 1391 C CA . ASP A 1 169 ? 15.812 -18.094 1.342 1 98.19 169 ASP A CA 1
ATOM 1392 C C . ASP A 1 169 ? 15.375 -16.703 0.878 1 98.19 169 ASP A C 1
ATOM 1394 O O . ASP A 1 169 ? 15.812 -16.234 -0.176 1 98.19 169 ASP A O 1
ATOM 1398 N N . LEU A 1 170 ? 14.516 -16.078 1.613 1 98.69 170 LEU A N 1
ATOM 1399 C CA . LEU A 1 170 ? 14.125 -14.711 1.31 1 98.69 170 LEU A CA 1
ATOM 1400 C C . LEU A 1 170 ? 15.32 -13.773 1.396 1 98.69 170 LEU A C 1
ATOM 1402 O O . LEU A 1 170 ? 15.508 -12.93 0.519 1 98.69 170 LEU A O 1
ATOM 1406 N N . GLU A 1 171 ? 16.125 -13.914 2.42 1 98.62 171 GLU A N 1
ATOM 1407 C CA . GLU A 1 171 ? 17.281 -13.062 2.664 1 98.62 171 GLU A CA 1
ATOM 1408 C C . GLU A 1 171 ? 18.328 -13.219 1.56 1 98.62 171 GLU A C 1
ATOM 1410 O O . GLU A 1 171 ? 19.125 -12.305 1.314 1 98.62 171 GLU A O 1
ATOM 1415 N N . ALA A 1 172 ? 18.266 -14.344 0.875 1 98.25 172 ALA A N 1
ATOM 1416 C CA . ALA A 1 172 ? 19.234 -14.656 -0.164 1 98.25 172 ALA A CA 1
ATOM 1417 C C . ALA A 1 172 ? 18.844 -14.023 -1.495 1 98.25 172 ALA A C 1
ATOM 1419 O O . ALA A 1 172 ? 19.656 -13.969 -2.426 1 98.25 172 ALA A O 1
ATOM 1420 N N . ILE A 1 173 ? 17.625 -13.586 -1.602 1 98.12 173 ILE A N 1
ATOM 1421 C CA . ILE A 1 173 ? 17.188 -12.945 -2.836 1 98.12 173 ILE A CA 1
ATOM 1422 C C . ILE A 1 173 ? 17.875 -11.594 -2.992 1 98.12 173 ILE A C 1
ATOM 1424 O O . ILE A 1 173 ? 17.734 -10.711 -2.137 1 98.12 173 ILE A O 1
ATOM 1428 N N . LYS A 1 174 ? 18.516 -11.367 -4.102 1 94.69 174 LYS A N 1
ATOM 1429 C CA . LYS A 1 174 ? 19.297 -10.156 -4.305 1 94.69 174 LYS A CA 1
ATOM 1430 C C . LYS A 1 174 ? 18.641 -9.25 -5.344 1 94.69 174 LYS A C 1
ATOM 1432 O O . LYS A 1 174 ? 18.969 -8.07 -5.445 1 94.69 174 LYS A O 1
ATOM 1437 N N . ILE A 1 175 ? 17.781 -9.812 -6.078 1 96.31 175 ILE A N 1
ATOM 1438 C CA . ILE A 1 175 ? 17.188 -9.07 -7.188 1 96.31 175 ILE A CA 1
ATOM 1439 C C . ILE A 1 175 ? 16.109 -8.117 -6.656 1 96.31 175 ILE A C 1
ATOM 1441 O O . ILE A 1 175 ? 15.477 -8.398 -5.645 1 96.31 175 ILE A O 1
ATOM 1445 N N . ALA A 1 176 ? 15.922 -6.973 -7.348 1 98.31 176 ALA A N 1
ATOM 1446 C CA . ALA A 1 176 ? 14.867 -6.02 -6.984 1 98.31 176 ALA A CA 1
ATOM 1447 C C . ALA A 1 176 ? 13.5 -6.691 -6.98 1 98.31 176 ALA A C 1
ATOM 1449 O O . ALA A 1 176 ? 13.141 -7.398 -7.926 1 98.31 176 ALA A O 1
ATOM 1450 N N . THR A 1 177 ? 12.773 -6.512 -5.891 1 98.81 177 THR A N 1
ATOM 1451 C CA . THR A 1 177 ? 11.508 -7.199 -5.691 1 98.81 177 THR A CA 1
ATOM 1452 C C . THR A 1 177 ? 10.414 -6.207 -5.301 1 98.81 177 THR A C 1
ATOM 1454 O O . THR A 1 177 ? 10.617 -5.363 -4.426 1 98.81 177 THR A O 1
ATOM 1457 N N . LEU A 1 178 ? 9.328 -6.242 -5.992 1 98.88 178 LEU A N 1
ATOM 1458 C CA . LEU A 1 178 ? 8.117 -5.551 -5.566 1 98.88 178 LEU A CA 1
ATOM 1459 C C . LEU A 1 178 ? 7.137 -6.52 -4.914 1 98.88 178 LEU A C 1
ATOM 1461 O O . LEU A 1 178 ? 6.676 -7.465 -5.559 1 98.88 178 LEU A O 1
ATOM 1465 N N . VAL A 1 179 ? 6.852 -6.324 -3.643 1 98.94 179 VAL A N 1
ATOM 1466 C CA . VAL A 1 179 ? 5.914 -7.141 -2.881 1 98.94 179 VAL A CA 1
ATOM 1467 C C . VAL A 1 179 ? 4.566 -6.426 -2.785 1 98.94 179 VAL A C 1
ATOM 1469 O O . VAL A 1 179 ? 4.469 -5.344 -2.205 1 98.94 179 VAL A O 1
ATOM 1472 N N . VAL A 1 180 ? 3.494 -7.09 -3.301 1 98.88 180 VAL A N 1
ATOM 1473 C CA . VAL A 1 180 ? 2.209 -6.41 -3.43 1 98.88 180 VAL A CA 1
ATOM 1474 C C . VAL A 1 180 ? 1.124 -7.219 -2.723 1 98.88 180 VAL A C 1
ATOM 1476 O O . VAL A 1 180 ? 1.079 -8.445 -2.836 1 98.88 180 VAL A O 1
ATOM 1479 N N . TYR A 1 181 ? 0.227 -6.539 -2.018 1 98.75 181 TYR A N 1
ATOM 1480 C CA . TYR A 1 181 ? -0.98 -7.113 -1.433 1 98.75 181 TYR A CA 1
ATOM 1481 C C . TYR A 1 181 ? -2.17 -6.18 -1.616 1 98.75 181 TYR A C 1
ATOM 1483 O O . TYR A 1 181 ? -1.998 -4.969 -1.784 1 98.75 181 TYR A O 1
ATOM 1491 N N . GLY A 1 182 ? -3.367 -6.75 -1.656 1 98.56 182 GLY A N 1
ATOM 1492 C CA . GLY A 1 182 ? -4.543 -5.957 -1.325 1 98.56 182 GLY A CA 1
ATOM 1493 C C . GLY A 1 182 ? -4.711 -5.738 0.166 1 98.56 182 GLY A C 1
ATOM 1494 O O . GLY A 1 182 ? -4.32 -6.582 0.973 1 98.56 182 GLY A O 1
ATOM 1495 N N . ASP A 1 183 ? -5.379 -4.625 0.536 1 98.38 183 ASP A N 1
ATOM 1496 C CA . ASP A 1 183 ? -5.57 -4.367 1.961 1 98.38 183 ASP A CA 1
ATOM 1497 C C . ASP A 1 183 ? -6.543 -5.375 2.572 1 98.38 183 ASP A C 1
ATOM 1499 O O . ASP A 1 183 ? -6.574 -5.551 3.793 1 98.38 183 ASP A O 1
ATOM 1503 N N . ASN A 1 184 ? -7.32 -6.117 1.729 1 97.31 184 ASN A N 1
ATOM 1504 C CA . ASN A 1 184 ? -8.195 -7.199 2.166 1 97.31 184 ASN A CA 1
ATOM 1505 C C . ASN A 1 184 ? -7.723 -8.547 1.635 1 97.31 184 ASN A C 1
ATOM 1507 O O . ASN A 1 184 ? -8.539 -9.383 1.245 1 97.31 184 ASN A O 1
ATOM 1511 N N . ASP A 1 185 ? -6.508 -8.742 1.557 1 98.06 185 ASP A N 1
ATOM 1512 C CA . ASP A 1 185 ? -5.93 -10.008 1.115 1 98.06 185 ASP A CA 1
ATOM 1513 C C . ASP A 1 185 ? -6.219 -11.125 2.119 1 98.06 185 ASP A C 1
ATOM 1515 O O . ASP A 1 185 ? -6.496 -10.859 3.291 1 98.06 185 ASP A O 1
ATOM 1519 N N . MET A 1 186 ? -6.148 -12.297 1.664 1 97.56 186 MET A N 1
ATOM 1520 C CA . MET A 1 186 ? -6.352 -13.445 2.539 1 97.56 186 MET A CA 1
ATOM 1521 C C . MET A 1 186 ? -5.148 -13.656 3.451 1 97.56 186 MET A C 1
ATOM 1523 O O . MET A 1 186 ? -5.242 -14.352 4.465 1 97.56 186 MET A O 1
ATOM 1527 N N . TYR A 1 187 ? -4.023 -13.148 3.062 1 98.06 187 TYR A N 1
ATOM 1528 C CA . TYR A 1 187 ? -2.838 -13.156 3.908 1 98.06 187 TYR A CA 1
ATOM 1529 C C . TYR A 1 187 ? -2.736 -11.875 4.723 1 98.06 187 TYR A C 1
ATOM 1531 O O . TYR A 1 187 ? -3.23 -10.82 4.305 1 98.06 187 TYR A O 1
ATOM 1539 N N . SER A 1 188 ? -2.104 -11.984 5.918 1 97.88 188 SER A N 1
ATOM 1540 C CA . SER A 1 188 ? -1.963 -10.805 6.766 1 97.88 188 SER A CA 1
ATOM 1541 C C . SER A 1 188 ? -0.929 -9.844 6.199 1 97.88 188 SER A C 1
ATOM 1543 O O . SER A 1 188 ? 0.088 -10.266 5.645 1 97.88 188 SER A O 1
ATOM 1545 N N . LEU A 1 189 ? -1.196 -8.586 6.352 1 98.44 189 LEU A N 1
ATOM 1546 C CA . LEU A 1 189 ? -0.247 -7.574 5.895 1 98.44 189 LEU A CA 1
ATOM 1547 C C . LEU A 1 189 ? 1.038 -7.629 6.711 1 98.44 189 LEU A C 1
ATOM 1549 O O . LEU A 1 189 ? 2.123 -7.355 6.191 1 98.44 189 LEU A O 1
ATOM 1553 N N . GLU A 1 190 ? 0.945 -8 7.988 1 98 190 GLU A N 1
ATOM 1554 C CA . GLU A 1 190 ? 2.127 -8.195 8.82 1 98 190 GLU A CA 1
ATOM 1555 C C . GLU A 1 190 ? 3.068 -9.234 8.219 1 98 190 GLU A C 1
ATOM 1557 O O . GLU A 1 190 ? 4.289 -9.055 8.227 1 98 190 GLU A O 1
ATOM 1562 N N . HIS A 1 191 ? 2.479 -10.281 7.691 1 98.25 191 HIS A N 1
ATOM 1563 C CA . HIS A 1 191 ? 3.279 -11.297 7.016 1 98.25 191 HIS A CA 1
ATOM 1564 C C . HIS A 1 191 ? 3.951 -10.734 5.77 1 98.25 191 HIS A C 1
ATOM 1566 O O . HIS A 1 191 ? 5.113 -11.047 5.492 1 98.25 191 HIS A O 1
ATOM 1572 N N . GLY A 1 192 ? 3.215 -9.93 5.023 1 98.56 192 GLY A N 1
ATOM 1573 C CA . GLY A 1 192 ? 3.799 -9.258 3.877 1 98.56 192 GLY A CA 1
ATOM 1574 C C . GLY A 1 192 ? 4.98 -8.375 4.238 1 98.56 192 GLY A C 1
ATOM 1575 O O . GLY A 1 192 ? 5.984 -8.352 3.527 1 98.56 192 GLY A O 1
ATOM 1576 N N . ILE A 1 193 ? 4.863 -7.625 5.32 1 98.5 193 ILE A N 1
ATOM 1577 C CA . ILE A 1 193 ? 5.938 -6.766 5.801 1 98.5 193 ILE A CA 1
ATOM 1578 C C . ILE A 1 193 ? 7.152 -7.617 6.168 1 98.5 193 ILE A C 1
ATOM 1580 O O . ILE A 1 193 ? 8.289 -7.227 5.902 1 98.5 193 ILE A O 1
ATOM 1584 N N . GLU A 1 194 ? 6.902 -8.773 6.758 1 98.25 194 GLU A N 1
ATOM 1585 C CA . GLU A 1 194 ? 7.992 -9.695 7.082 1 98.25 194 GLU A CA 1
ATOM 1586 C C . GLU A 1 194 ? 8.758 -10.102 5.828 1 98.25 194 GLU A C 1
ATOM 1588 O O . GLU A 1 194 ? 9.992 -10.125 5.828 1 98.25 194 GLU A O 1
ATOM 1593 N N . ILE A 1 195 ? 8.055 -10.438 4.785 1 98.75 195 ILE A N 1
ATOM 1594 C CA . ILE A 1 195 ? 8.672 -10.812 3.518 1 98.75 195 ILE A CA 1
ATOM 1595 C C . ILE A 1 195 ? 9.469 -9.633 2.965 1 98.75 195 ILE A C 1
ATOM 1597 O O . ILE A 1 195 ? 10.625 -9.781 2.568 1 98.75 195 ILE A O 1
ATOM 1601 N N . HIS A 1 196 ? 8.883 -8.453 2.98 1 98.75 196 HIS A N 1
ATOM 1602 C CA . HIS A 1 196 ? 9.516 -7.223 2.523 1 98.75 196 HIS A CA 1
ATOM 1603 C C . HIS A 1 196 ? 10.812 -6.953 3.281 1 98.75 196 HIS A C 1
ATOM 1605 O O . HIS A 1 196 ? 11.836 -6.652 2.674 1 98.75 196 HIS A O 1
ATOM 1611 N N . ASN A 1 197 ? 10.742 -7.105 4.586 1 97.81 197 ASN A N 1
ATOM 1612 C CA . ASN A 1 197 ? 11.891 -6.809 5.434 1 97.81 197 ASN A CA 1
ATOM 1613 C C . ASN A 1 197 ? 13.016 -7.824 5.23 1 97.81 197 ASN A C 1
ATOM 1615 O O . ASN A 1 197 ? 14.188 -7.496 5.402 1 97.81 197 ASN A O 1
ATOM 1619 N N . ALA A 1 198 ? 12.656 -9.023 4.895 1 98.5 198 ALA A N 1
ATOM 1620 C CA . ALA A 1 198 ? 13.648 -10.086 4.719 1 98.5 198 ALA A CA 1
ATOM 1621 C C . ALA A 1 198 ? 14.406 -9.914 3.408 1 98.5 198 ALA A C 1
ATOM 1623 O O . ALA A 1 198 ? 15.578 -10.281 3.309 1 98.5 198 ALA A O 1
ATOM 1624 N N . ILE A 1 199 ? 13.742 -9.406 2.408 1 98.62 199 ILE A N 1
ATOM 1625 C CA . ILE A 1 199 ? 14.367 -9.188 1.108 1 98.62 199 ILE A CA 1
ATOM 1626 C C . ILE A 1 199 ? 14.992 -7.797 1.064 1 98.62 199 ILE A C 1
ATOM 1628 O O . ILE A 1 199 ? 14.281 -6.793 0.985 1 98.62 199 ILE A O 1
ATOM 1632 N N . LYS A 1 200 ? 16.219 -7.676 1.023 1 96.38 200 LYS A N 1
ATOM 1633 C CA . LYS A 1 200 ? 16.953 -6.43 1.189 1 96.38 200 LYS A CA 1
ATOM 1634 C C . LYS A 1 200 ? 16.547 -5.402 0.135 1 96.38 200 LYS A C 1
ATOM 1636 O O . LYS A 1 200 ? 16.312 -4.234 0.455 1 96.38 200 LYS A O 1
ATOM 1641 N N . ASN A 1 201 ? 16.453 -5.754 -1.112 1 96.19 201 ASN A N 1
ATOM 1642 C CA . ASN A 1 201 ? 16.141 -4.848 -2.211 1 96.19 201 ASN A CA 1
ATOM 1643 C C . ASN A 1 201 ? 14.68 -4.973 -2.637 1 96.19 201 ASN A C 1
ATOM 1645 O O . ASN A 1 201 ? 14.383 -5.258 -3.801 1 96.19 201 ASN A O 1
ATOM 1649 N N . SER A 1 202 ? 13.797 -4.723 -1.641 1 98.44 202 SER A N 1
ATOM 1650 C CA . SER A 1 202 ? 12.383 -4.875 -1.985 1 98.44 202 SER A CA 1
ATOM 1651 C C . SER A 1 202 ? 11.609 -3.58 -1.74 1 98.44 202 SER A C 1
ATOM 1653 O O . SER A 1 202 ? 12.047 -2.729 -0.963 1 98.44 202 SER A O 1
ATOM 1655 N N . GLN A 1 203 ? 10.633 -3.383 -2.486 1 98.69 203 GLN A N 1
ATOM 1656 C CA . GLN A 1 203 ? 9.578 -2.396 -2.27 1 98.69 203 GLN A CA 1
ATOM 1657 C C . GLN A 1 203 ? 8.281 -3.064 -1.827 1 98.69 203 GLN A C 1
ATOM 1659 O O . GLN A 1 203 ? 8.031 -4.227 -2.154 1 98.69 203 GLN A O 1
ATOM 1664 N N . PHE A 1 204 ? 7.5 -2.359 -1.051 1 98.81 204 PHE A N 1
ATOM 1665 C CA . PHE A 1 204 ? 6.266 -2.906 -0.499 1 98.81 204 PHE A CA 1
ATOM 1666 C C . PHE A 1 204 ? 5.062 -2.068 -0.923 1 98.81 204 PHE A C 1
ATOM 1668 O O . PHE A 1 204 ? 5.109 -0.837 -0.865 1 98.81 204 PHE A O 1
ATOM 1675 N N . CYS A 1 205 ? 4.051 -2.762 -1.38 1 98.81 205 CYS A N 1
ATOM 1676 C CA . CYS A 1 205 ? 2.863 -2.105 -1.917 1 98.81 205 CYS A CA 1
ATOM 1677 C C . CYS A 1 205 ? 1.593 -2.744 -1.371 1 98.81 205 CYS A C 1
ATOM 1679 O O . CYS A 1 205 ? 1.465 -3.969 -1.358 1 98.81 205 CYS A O 1
ATOM 1681 N N . VAL A 1 206 ? 0.704 -1.928 -0.852 1 98.88 206 VAL A N 1
ATOM 1682 C CA . VAL A 1 206 ? -0.644 -2.359 -0.494 1 98.88 206 VAL A CA 1
ATOM 1683 C C . VAL A 1 206 ? -1.672 -1.542 -1.273 1 98.88 206 VAL A C 1
ATOM 1685 O O . VAL A 1 206 ? -1.682 -0.311 -1.198 1 98.88 206 VAL A O 1
ATOM 1688 N N . ILE A 1 207 ? -2.494 -2.188 -2.062 1 98.5 207 ILE A N 1
ATOM 1689 C CA . ILE A 1 207 ? -3.537 -1.54 -2.854 1 98.5 207 ILE A CA 1
ATOM 1690 C C . ILE A 1 207 ? -4.84 -1.505 -2.057 1 98.5 207 ILE A C 1
ATOM 1692 O O . ILE A 1 207 ? -5.316 -2.541 -1.586 1 98.5 207 ILE A O 1
ATOM 1696 N N . PRO A 1 208 ? -5.438 -0.303 -1.868 1 98.44 208 PRO A N 1
ATOM 1697 C CA . PRO A 1 208 ? -6.648 -0.182 -1.051 1 98.44 208 PRO A CA 1
ATOM 1698 C C . PRO A 1 208 ? -7.887 -0.742 -1.745 1 98.44 208 PRO A C 1
ATOM 1700 O O . PRO A 1 208 ? -7.984 -0.697 -2.975 1 98.44 208 PRO A O 1
ATOM 1703 N N . ASN A 1 209 ? -8.867 -1.24 -0.894 1 97.38 209 ASN A N 1
ATOM 1704 C CA . ASN A 1 209 ? -10.125 -1.805 -1.367 1 97.38 209 ASN A CA 1
ATOM 1705 C C . ASN A 1 209 ? -9.891 -2.916 -2.387 1 97.38 209 ASN A C 1
ATOM 1707 O O . ASN A 1 209 ? -10.469 -2.9 -3.473 1 97.38 209 ASN A O 1
ATOM 1711 N N . CYS A 1 210 ? -9.008 -3.74 -2.016 1 97.81 210 CYS A N 1
ATOM 1712 C CA . CYS A 1 210 ? -8.594 -4.801 -2.924 1 97.81 210 CYS A CA 1
ATOM 1713 C C . CYS A 1 210 ? -8.391 -6.113 -2.176 1 97.81 210 CYS A C 1
ATOM 1715 O O . CYS A 1 210 ? -7.797 -6.133 -1.097 1 97.81 210 CYS A O 1
ATOM 1717 N N . SER A 1 211 ? -8.906 -7.176 -2.697 1 96.81 211 SER A N 1
ATOM 1718 C CA . SER A 1 211 ? -8.758 -8.5 -2.111 1 96.81 211 SER A CA 1
ATOM 1719 C C . SER A 1 211 ? -7.492 -9.195 -2.615 1 96.81 211 SER A C 1
ATOM 1721 O O . SER A 1 211 ? -6.562 -8.531 -3.086 1 96.81 211 SER A O 1
ATOM 1723 N N . HIS A 1 212 ? -7.465 -10.523 -2.445 1 97.12 212 HIS A N 1
ATOM 1724 C CA . HIS A 1 212 ? -6.379 -11.359 -2.938 1 97.12 212 HIS A CA 1
ATOM 1725 C C . HIS A 1 212 ? -6.27 -11.289 -4.457 1 97.12 212 HIS A C 1
ATOM 1727 O O . HIS A 1 212 ? -5.227 -11.617 -5.023 1 97.12 212 HIS A O 1
ATOM 1733 N N . GLU A 1 213 ? -7.301 -10.727 -5.094 1 96 213 GLU A N 1
ATOM 1734 C CA . GLU A 1 213 ? -7.406 -10.711 -6.551 1 96 213 GLU A CA 1
ATOM 1735 C C . GLU A 1 213 ? -6.938 -9.367 -7.117 1 96 213 GLU A C 1
ATOM 1737 O O . GLU A 1 213 ? -7.66 -8.727 -7.883 1 96 213 GLU A O 1
ATOM 1742 N N . VAL A 1 214 ? -5.758 -9.031 -6.855 1 96 214 VAL A N 1
ATOM 1743 C CA . VAL A 1 214 ? -5.207 -7.727 -7.211 1 96 214 VAL A CA 1
ATOM 1744 C C . VAL A 1 214 ? -5.266 -7.539 -8.727 1 96 214 VAL A C 1
ATOM 1746 O O . VAL A 1 214 ? -5.695 -6.492 -9.211 1 96 214 VAL A O 1
ATOM 1749 N N . PHE A 1 215 ? -4.926 -8.539 -9.516 1 94.75 215 PHE A N 1
ATOM 1750 C CA . PHE A 1 215 ? -4.844 -8.438 -10.969 1 94.75 215 PHE A CA 1
ATOM 1751 C C . PHE A 1 215 ? -6.234 -8.383 -11.586 1 94.75 215 PHE A C 1
ATOM 1753 O O . PHE A 1 215 ? -6.41 -7.844 -12.68 1 94.75 215 PHE A O 1
ATOM 1760 N N . GLY A 1 216 ? -7.18 -8.992 -10.906 1 92.81 216 GLY A N 1
ATOM 1761 C CA . GLY A 1 216 ? -8.562 -8.938 -11.352 1 92.81 216 GLY A CA 1
ATOM 1762 C C . GLY A 1 216 ? -9.289 -7.688 -10.898 1 92.81 216 GLY A C 1
ATOM 1763 O O . GLY A 1 216 ? -9.961 -7.027 -11.695 1 92.81 216 GLY A O 1
ATOM 1764 N N . ASP A 1 217 ? -9.055 -7.262 -9.617 1 91.25 217 ASP A N 1
ATOM 1765 C CA . ASP A 1 217 ? -9.789 -6.188 -8.969 1 91.25 217 ASP A CA 1
ATOM 1766 C C . ASP A 1 217 ? -9.273 -4.82 -9.398 1 91.25 217 ASP A C 1
ATOM 1768 O O . ASP A 1 217 ? -10.039 -3.865 -9.523 1 91.25 217 ASP A O 1
ATOM 1772 N N . LYS A 1 218 ? -7.973 -4.762 -9.602 1 95.56 218 LYS A N 1
ATOM 1773 C CA . LYS A 1 218 ? -7.34 -3.469 -9.836 1 95.56 218 LYS A CA 1
ATOM 1774 C C . LYS A 1 218 ? -6.309 -3.555 -10.961 1 95.56 218 LYS A C 1
ATOM 1776 O O . LYS A 1 218 ? -5.156 -3.154 -10.781 1 95.56 218 LYS A O 1
ATOM 1781 N N . PRO A 1 219 ? -6.719 -3.945 -12.141 1 96 219 PRO A N 1
ATOM 1782 C CA . PRO A 1 219 ? -5.742 -4.188 -13.211 1 96 219 PRO A CA 1
ATOM 1783 C C . PRO A 1 219 ? -4.988 -2.924 -13.617 1 96 219 PRO A C 1
ATOM 1785 O O . PRO A 1 219 ? -3.795 -2.982 -13.922 1 96 219 PRO A O 1
ATOM 1788 N N . GLU A 1 220 ? -5.641 -1.762 -13.602 1 94.94 220 GLU A N 1
ATOM 1789 C CA . GLU A 1 220 ? -4.992 -0.525 -14.031 1 94.94 220 GLU A CA 1
ATOM 1790 C C . GLU A 1 220 ? -3.932 -0.083 -13.023 1 94.94 220 GLU A C 1
ATOM 1792 O O . GLU A 1 220 ? -2.805 0.241 -13.406 1 94.94 220 GLU A O 1
ATOM 1797 N N . ILE A 1 221 ? -4.262 -0.142 -11.789 1 95.31 221 ILE A N 1
ATOM 1798 C CA . ILE A 1 221 ? -3.375 0.334 -10.734 1 95.31 221 ILE A CA 1
ATOM 1799 C C . ILE A 1 221 ? -2.162 -0.587 -10.625 1 95.31 221 ILE A C 1
ATOM 1801 O O . ILE A 1 221 ? -1.021 -0.121 -10.609 1 95.31 221 ILE A O 1
ATOM 1805 N N . ILE A 1 222 ? -2.365 -1.882 -10.602 1 96.81 222 ILE A N 1
ATOM 1806 C CA . ILE A 1 222 ? -1.266 -2.826 -10.438 1 96.81 222 ILE A CA 1
ATOM 1807 C C . ILE A 1 222 ? -0.354 -2.773 -11.664 1 96.81 222 ILE A C 1
ATOM 1809 O O . ILE A 1 222 ? 0.864 -2.928 -11.547 1 96.81 222 ILE A O 1
ATOM 1813 N N . SER A 1 223 ? -0.938 -2.559 -12.828 1 96.62 223 SER A N 1
ATOM 1814 C CA . SER A 1 223 ? -0.113 -2.443 -14.031 1 96.62 223 SER A CA 1
ATOM 1815 C C . SER A 1 223 ? 0.772 -1.203 -13.977 1 96.62 223 SER A C 1
ATOM 1817 O O . SER A 1 223 ? 1.968 -1.274 -14.266 1 96.62 223 SER A O 1
ATOM 1819 N N . GLN A 1 224 ? 0.191 -0.095 -13.562 1 95.19 224 GLN A N 1
ATOM 1820 C CA . GLN A 1 224 ? 0.958 1.143 -13.469 1 95.19 224 GLN A CA 1
ATOM 1821 C C . GLN A 1 224 ? 2.084 1.015 -12.445 1 95.19 224 GLN A C 1
ATOM 1823 O O . GLN A 1 224 ? 3.225 1.394 -12.719 1 95.19 224 GLN A O 1
ATOM 1828 N N . LEU A 1 225 ? 1.799 0.492 -11.328 1 97.06 225 LEU A N 1
ATOM 1829 C CA . LEU A 1 225 ? 2.789 0.316 -10.266 1 97.06 225 LEU A CA 1
ATOM 1830 C C . LEU A 1 225 ? 3.893 -0.638 -10.711 1 97.06 225 LEU A C 1
ATOM 1832 O O . LEU A 1 225 ? 5.066 -0.424 -10.398 1 97.06 225 LEU A O 1
ATOM 1836 N N . SER A 1 226 ? 3.506 -1.666 -11.445 1 97.62 226 SER A N 1
ATOM 1837 C CA . SER A 1 226 ? 4.477 -2.619 -11.969 1 97.62 226 SER A CA 1
ATOM 1838 C C . SER A 1 226 ? 5.41 -1.957 -12.977 1 97.62 226 SER A C 1
ATOM 1840 O O . SER A 1 226 ? 6.629 -2.143 -12.922 1 97.62 226 SER A O 1
ATOM 1842 N N . ILE A 1 227 ? 4.812 -1.192 -13.875 1 96.81 227 ILE A N 1
ATOM 1843 C CA . ILE A 1 227 ? 5.598 -0.517 -14.906 1 96.81 227 ILE A CA 1
ATOM 1844 C C . ILE A 1 227 ? 6.57 0.463 -14.258 1 96.81 227 ILE A C 1
ATOM 1846 O O . ILE A 1 227 ? 7.746 0.512 -14.617 1 96.81 227 ILE A O 1
ATOM 1850 N N . ASP A 1 228 ? 6.062 1.257 -13.281 1 96.44 228 ASP A N 1
ATOM 1851 C CA . ASP A 1 228 ? 6.922 2.186 -12.555 1 96.44 228 ASP A CA 1
ATOM 1852 C C . ASP A 1 228 ? 8.086 1.454 -11.898 1 96.44 228 ASP A C 1
ATOM 1854 O O . ASP A 1 228 ? 9.234 1.893 -11.992 1 96.44 228 ASP A O 1
ATOM 1858 N N . PHE A 1 229 ? 7.848 0.37 -11.273 1 98.06 229 PHE A N 1
ATOM 1859 C CA . PHE A 1 229 ? 8.867 -0.425 -10.594 1 98.06 229 PHE A CA 1
ATOM 1860 C C . PHE A 1 229 ? 9.898 -0.937 -11.586 1 98.06 229 PHE A C 1
ATOM 1862 O O . PHE A 1 229 ? 11.109 -0.838 -11.344 1 98.06 229 PHE A O 1
ATOM 1869 N N . LEU A 1 230 ? 9.383 -1.517 -12.703 1 97.38 230 LEU A N 1
ATOM 1870 C CA . LEU A 1 230 ? 10.266 -2.115 -13.688 1 97.38 230 LEU A CA 1
ATOM 1871 C C . LEU A 1 230 ? 11.148 -1.055 -14.344 1 97.38 230 LEU A C 1
ATOM 1873 O O . LEU A 1 230 ? 12.266 -1.352 -14.781 1 97.38 230 LEU A O 1
ATOM 1877 N N . LYS A 1 231 ? 10.688 0.176 -14.305 1 94.69 231 LYS A N 1
ATOM 1878 C CA . LYS A 1 231 ? 11.453 1.281 -14.883 1 94.69 231 LYS A CA 1
ATOM 1879 C C . LYS A 1 231 ? 12.359 1.922 -13.836 1 94.69 231 LYS A C 1
ATOM 1881 O O . LYS A 1 231 ? 13.125 2.84 -14.148 1 94.69 231 LYS A O 1
ATOM 1886 N N . GLY A 1 232 ? 12.273 1.506 -12.594 1 90.56 232 GLY A N 1
ATOM 1887 C CA . GLY A 1 232 ? 13.148 2.01 -11.547 1 90.56 232 GLY A CA 1
ATOM 1888 C C . GLY A 1 232 ? 12.578 3.219 -10.828 1 90.56 232 GLY A C 1
ATOM 1889 O O . GLY A 1 232 ? 13.328 4.02 -10.258 1 90.56 232 GLY A O 1
ATOM 1890 N N . LYS A 1 233 ? 11.281 3.307 -10.906 1 77.06 233 LYS A N 1
ATOM 1891 C CA . LYS A 1 233 ? 10.633 4.449 -10.273 1 77.06 233 LYS A CA 1
ATOM 1892 C C . LYS A 1 233 ? 9.969 4.047 -8.961 1 77.06 233 LYS A C 1
ATOM 1894 O O . LYS A 1 233 ? 9.57 2.893 -8.789 1 77.06 233 LYS A O 1
ATOM 1899 N N . ASP B 1 1 ? -36.719 25.578 -10.266 1 21.36 1 ASP B N 1
ATOM 1900 C CA . ASP B 1 1 ? -35.875 24.703 -11.07 1 21.36 1 ASP B CA 1
ATOM 1901 C C . ASP B 1 1 ? -34.375 24.969 -10.789 1 21.36 1 ASP B C 1
ATOM 1903 O O . ASP B 1 1 ? -33.812 25.891 -11.352 1 21.36 1 ASP B O 1
ATOM 1907 N N . VAL B 1 2 ? -34.094 25.188 -9.586 1 29.81 2 VAL B N 1
ATOM 1908 C CA . VAL B 1 2 ? -32.812 25.625 -9.039 1 29.81 2 VAL B CA 1
ATOM 1909 C C . VAL B 1 2 ? -31.703 24.766 -9.609 1 29.81 2 VAL B C 1
ATOM 1911 O O . VAL B 1 2 ? -31.766 23.547 -9.562 1 29.81 2 VAL B O 1
ATOM 1914 N N . ILE B 1 3 ? -31.312 25.266 -10.734 1 29.48 3 ILE B N 1
ATOM 1915 C CA . ILE B 1 3 ? -30.188 24.594 -11.398 1 29.48 3 ILE B CA 1
ATOM 1916 C C . ILE B 1 3 ? -29.094 24.281 -10.383 1 29.48 3 ILE B C 1
ATOM 1918 O O . ILE B 1 3 ? -28.578 25.188 -9.727 1 29.48 3 ILE B O 1
ATOM 1922 N N . PHE B 1 4 ? -29.234 23.328 -9.586 1 34.03 4 PHE B N 1
ATOM 1923 C CA . PHE B 1 4 ? -28.234 22.812 -8.664 1 34.03 4 PHE B CA 1
ATOM 1924 C C . PHE B 1 4 ? -26.844 22.859 -9.289 1 34.03 4 PHE B C 1
ATOM 1926 O O . PHE B 1 4 ? -26.609 22.219 -10.32 1 34.03 4 PHE B O 1
ATOM 1933 N N . GLU B 1 5 ? -26.406 24.062 -9.648 1 40.69 5 GLU B N 1
ATOM 1934 C CA . GLU B 1 5 ? -25.078 24.25 -10.211 1 40.69 5 GLU B CA 1
ATOM 1935 C C . GLU B 1 5 ? -24.094 23.219 -9.656 1 40.69 5 GLU B C 1
ATOM 1937 O O . GLU B 1 5 ? -24.141 22.891 -8.469 1 40.69 5 GLU B O 1
ATOM 1942 N N . ASN B 1 6 ? -23.641 22.172 -10.375 1 48.59 6 ASN B N 1
ATOM 1943 C CA . ASN B 1 6 ? -22.797 21 -10.234 1 48.59 6 ASN B CA 1
ATOM 1944 C C . ASN B 1 6 ? -21.672 21.219 -9.227 1 48.59 6 ASN B C 1
ATOM 1946 O O . ASN B 1 6 ? -20.562 21.641 -9.594 1 48.59 6 ASN B O 1
ATOM 1950 N N . ARG B 1 7 ? -21.906 21.812 -8.023 1 67.06 7 ARG B N 1
ATOM 1951 C CA . ARG B 1 7 ? -20.922 22.281 -7.062 1 67.06 7 ARG B CA 1
ATOM 1952 C C . ARG B 1 7 ? -19.938 21.172 -6.691 1 67.06 7 ARG B C 1
ATOM 1954 O O . ARG B 1 7 ? -20.359 20.078 -6.285 1 67.06 7 ARG B O 1
ATOM 1961 N N . LYS B 1 8 ? -18.656 21.344 -7.039 1 84.56 8 LYS B N 1
ATOM 1962 C CA . LYS B 1 8 ? -17.578 20.422 -6.691 1 84.56 8 LYS B CA 1
ATOM 1963 C C . LYS B 1 8 ? -17.547 20.141 -5.191 1 84.56 8 LYS B C 1
ATOM 1965 O O . LYS B 1 8 ? -17.781 21.047 -4.387 1 84.56 8 LYS B O 1
ATOM 1970 N N . ARG B 1 9 ? -17.609 18.969 -4.871 1 92.5 9 ARG B N 1
ATOM 1971 C CA . ARG B 1 9 ? -17.375 18.609 -3.477 1 92.5 9 ARG B CA 1
ATOM 1972 C C . ARG B 1 9 ? -16.078 19.219 -2.961 1 92.5 9 ARG B C 1
ATOM 1974 O O . ARG B 1 9 ? -15.133 19.422 -3.727 1 92.5 9 ARG B O 1
ATOM 1981 N N . ILE B 1 10 ? -16.062 19.484 -1.715 1 96.38 10 ILE B N 1
ATOM 1982 C CA . ILE B 1 10 ? -14.938 20.188 -1.113 1 96.38 10 ILE B CA 1
ATOM 1983 C C . ILE B 1 10 ? -13.969 19.188 -0.494 1 96.38 10 ILE B C 1
ATOM 1985 O O . ILE B 1 10 ? -14.383 18.234 0.157 1 96.38 10 ILE B O 1
ATOM 1989 N N . ILE B 1 11 ? -12.695 19.422 -0.73 1 97.44 11 ILE B N 1
ATOM 1990 C CA . ILE B 1 11 ? -11.625 18.766 0.007 1 97.44 11 ILE B CA 1
ATOM 1991 C C . ILE B 1 11 ? -10.883 19.797 0.861 1 97.44 11 ILE B C 1
ATOM 1993 O O . ILE B 1 11 ? -10.281 20.734 0.333 1 97.44 11 ILE B O 1
ATOM 1997 N N . LEU B 1 12 ? -11.016 19.641 2.133 1 97.62 12 LEU B N 1
ATOM 1998 C CA . LEU B 1 12 ? -10.219 20.422 3.07 1 97.62 12 LEU B CA 1
ATOM 1999 C C . LEU B 1 12 ? -8.859 19.766 3.303 1 97.62 12 LEU B C 1
ATOM 2001 O O . LEU B 1 12 ? -8.789 18.625 3.777 1 97.62 12 LEU B O 1
ATOM 2005 N N . ARG B 1 13 ? -7.777 20.469 3.025 1 97.12 13 ARG B N 1
ATOM 2006 C CA . ARG B 1 13 ? -6.438 19.906 3.152 1 97.12 13 ARG B CA 1
ATOM 2007 C C . ARG B 1 13 ? -5.746 20.422 4.414 1 97.12 13 ARG B C 1
ATOM 2009 O O . ARG B 1 13 ? -5.836 21.609 4.738 1 97.12 13 ARG B O 1
ATOM 2016 N N . LEU B 1 14 ? -5.129 19.516 5.074 1 97.94 14 LEU B N 1
ATOM 2017 C CA . LEU B 1 14 ? -4.363 19.812 6.277 1 97.94 14 LEU B CA 1
ATOM 2018 C C . LEU B 1 14 ? -2.887 19.484 6.082 1 97.94 14 LEU B C 1
ATOM 2020 O O . LEU B 1 14 ? -2.51 18.312 6.035 1 97.94 14 LEU B O 1
ATOM 2024 N N . HIS B 1 15 ? -2.047 20.484 6.047 1 96.81 15 HIS B N 1
ATOM 2025 C CA . HIS B 1 15 ? -0.638 20.297 5.727 1 96.81 15 HIS B CA 1
ATOM 2026 C C . HIS B 1 15 ? 0.134 19.766 6.93 1 96.81 15 HIS B C 1
ATOM 2028 O O . HIS B 1 15 ? -0.405 19.688 8.031 1 96.81 15 HIS B O 1
ATOM 2034 N N . GLY B 1 16 ? 1.38 19.344 6.723 1 97.38 16 GLY B N 1
ATOM 2035 C CA . GLY B 1 16 ? 2.201 18.703 7.738 1 97.38 16 GLY B CA 1
ATOM 2036 C C . GLY B 1 16 ? 2.982 19.688 8.586 1 97.38 16 GLY B C 1
ATOM 2037 O O . GLY B 1 16 ? 2.926 20.891 8.344 1 97.38 16 GLY B O 1
ATOM 2038 N N . GLY B 1 17 ? 3.625 19.156 9.562 1 96.75 17 GLY B N 1
ATOM 2039 C CA . GLY B 1 17 ? 4.52 19.984 10.367 1 96.75 17 GLY B CA 1
ATOM 2040 C C . GLY B 1 17 ? 5.582 20.672 9.539 1 96.75 17 GLY B C 1
ATOM 2041 O O . GLY B 1 17 ? 6.07 20.125 8.547 1 96.75 17 GLY B O 1
ATOM 2042 N N . PHE B 1 18 ? 5.906 21.859 9.938 1 95.75 18 PHE B N 1
ATOM 2043 C CA . PHE B 1 18 ? 6.914 22.672 9.281 1 95.75 18 PHE B CA 1
ATOM 2044 C C . PHE B 1 18 ? 6.469 23.062 7.875 1 95.75 18 PHE B C 1
ATOM 2046 O O . PHE B 1 18 ? 7.234 23.672 7.121 1 95.75 18 PHE B O 1
ATOM 2053 N N . GLY B 1 19 ? 5.266 22.641 7.582 1 93.5 19 GLY B N 1
ATOM 2054 C CA . GLY B 1 19 ? 4.801 22.844 6.219 1 93.5 19 GLY B CA 1
ATOM 2055 C C . GLY B 1 19 ? 3.941 24.078 6.055 1 93.5 19 GLY B C 1
ATOM 2056 O O . GLY B 1 19 ? 4.062 25.031 6.824 1 93.5 19 GLY B O 1
ATOM 2057 N N . SER B 1 20 ? 3.285 24.156 4.895 1 90.19 20 SER B N 1
ATOM 2058 C CA . SER B 1 20 ? 2.379 25.219 4.488 1 90.19 20 SER B CA 1
ATOM 2059 C C . SER B 1 20 ? 1.418 24.75 3.402 1 90.19 20 SER B C 1
ATOM 2061 O O . SER B 1 20 ? 1.379 23.562 3.074 1 90.19 20 SER B O 1
ATOM 2063 N N . ILE B 1 21 ? 0.699 25.672 2.877 1 85.19 21 ILE B N 1
ATOM 2064 C CA . ILE B 1 21 ? -0.242 25.391 1.799 1 85.19 21 ILE B CA 1
ATOM 2065 C C . ILE B 1 21 ? 0.507 24.828 0.595 1 85.19 21 ILE B C 1
ATOM 2067 O O . ILE B 1 21 ? -0.097 24.203 -0.285 1 85.19 21 ILE B O 1
ATOM 2071 N N . ALA B 1 22 ? 1.799 24.906 0.543 1 84.19 22 ALA B N 1
ATOM 2072 C CA . ALA B 1 22 ? 2.619 24.469 -0.582 1 84.19 22 ALA B CA 1
ATOM 2073 C C . ALA B 1 22 ? 2.826 22.953 -0.554 1 84.19 22 ALA B C 1
ATOM 2075 O O . ALA B 1 22 ? 3.244 22.359 -1.551 1 84.19 22 ALA B O 1
ATOM 2076 N N . ASP B 1 23 ? 2.506 22.281 0.547 1 87.88 23 ASP B N 1
ATOM 2077 C CA . ASP B 1 23 ? 2.736 20.859 0.72 1 87.88 23 ASP B CA 1
ATOM 2078 C C . ASP B 1 23 ? 1.947 20.047 -0.304 1 87.88 23 ASP B C 1
ATOM 2080 O O . ASP B 1 23 ? 2.318 18.922 -0.627 1 87.88 23 ASP B O 1
ATOM 2084 N N . PHE B 1 24 ? 0.943 20.609 -0.863 1 88.5 24 PHE B N 1
ATOM 2085 C CA . PHE B 1 24 ? 0.059 19.859 -1.745 1 88.5 24 PHE B CA 1
ATOM 2086 C C . PHE B 1 24 ? 0.116 20.406 -3.166 1 88.5 24 PHE B C 1
ATOM 2088 O O . PHE B 1 24 ? -0.751 20.109 -3.988 1 88.5 24 PHE B O 1
ATOM 2095 N N . GLU B 1 25 ? 1.073 21.125 -3.459 1 90.44 25 GLU B N 1
ATOM 2096 C CA . GLU B 1 25 ? 1.126 21.875 -4.715 1 90.44 25 GLU B CA 1
ATOM 2097 C C . GLU B 1 25 ? 1.048 20.938 -5.914 1 90.44 25 GLU B C 1
ATOM 2099 O O . GLU B 1 25 ? 0.458 21.266 -6.941 1 90.44 25 GLU B O 1
ATOM 2104 N N . ASN B 1 26 ? 1.584 19.734 -5.859 1 93 26 ASN B N 1
ATOM 2105 C CA . ASN B 1 26 ? 1.664 18.828 -6.996 1 93 26 ASN B CA 1
ATOM 2106 C C . ASN B 1 26 ? 0.359 18.062 -7.195 1 93 26 ASN B C 1
ATOM 2108 O O . ASN B 1 26 ? 0.107 17.531 -8.273 1 93 26 ASN B O 1
ATOM 2112 N N . VAL B 1 27 ? -0.467 18 -6.156 1 94.62 27 VAL B N 1
ATOM 2113 C CA . VAL B 1 27 ? -1.691 17.203 -6.262 1 94.62 27 VAL B CA 1
ATOM 2114 C C . VAL B 1 27 ? -2.875 18.125 -6.555 1 94.62 27 VAL B C 1
ATOM 2116 O O . VAL B 1 27 ? -3.885 17.703 -7.113 1 94.62 27 VAL B O 1
ATOM 2119 N N . ILE B 1 28 ? -2.795 19.422 -6.184 1 93.44 28 ILE B N 1
ATOM 2120 C CA . ILE B 1 28 ? -3.898 20.359 -6.262 1 93.44 28 ILE B CA 1
ATOM 2121 C C . ILE B 1 28 ? -4.402 20.453 -7.699 1 93.44 28 ILE B C 1
ATOM 2123 O O . ILE B 1 28 ? -5.605 20.328 -7.953 1 93.44 28 ILE B O 1
ATOM 2127 N N . PRO B 1 29 ? -3.498 20.547 -8.758 1 93.5 29 PRO B N 1
ATOM 2128 C CA . PRO B 1 29 ? -3.996 20.656 -10.133 1 93.5 29 PRO B CA 1
ATOM 2129 C C . PRO B 1 29 ? -4.793 19.438 -10.57 1 93.5 29 PRO B C 1
ATOM 2131 O O . PRO B 1 29 ? -5.715 19.547 -11.383 1 93.5 29 PRO B O 1
ATOM 2134 N N . ILE B 1 30 ? -4.488 18.312 -10.047 1 94.62 30 ILE B N 1
ATOM 2135 C CA . ILE B 1 30 ? -5.164 17.062 -10.414 1 94.62 30 ILE B CA 1
ATOM 2136 C C . ILE B 1 30 ? -6.523 16.984 -9.727 1 94.62 30 ILE B C 1
ATOM 2138 O O . ILE B 1 30 ? -7.543 16.734 -10.367 1 94.62 30 ILE B O 1
ATOM 2142 N N . LEU B 1 31 ? -6.566 17.312 -8.453 1 95.31 31 LEU B N 1
ATOM 2143 C CA . LEU B 1 31 ? -7.781 17.172 -7.656 1 95.31 31 LEU B CA 1
ATOM 2144 C C . LEU B 1 31 ? -8.766 18.297 -7.969 1 95.31 31 LEU B C 1
ATOM 2146 O O . LEU B 1 31 ? -9.984 18.094 -7.891 1 95.31 31 LEU B O 1
ATOM 2150 N N . ALA B 1 32 ? -8.25 19.453 -8.312 1 94.19 32 ALA B N 1
ATOM 2151 C CA . ALA B 1 32 ? -9.062 20.641 -8.531 1 94.19 32 ALA B CA 1
ATOM 2152 C C . ALA B 1 32 ? -9.945 20.484 -9.766 1 94.19 32 ALA B C 1
ATOM 2154 O O . ALA B 1 32 ? -10.875 21.266 -9.977 1 94.19 32 ALA B O 1
ATOM 2155 N N . LYS B 1 33 ? -9.617 19.5 -10.602 1 94.44 33 LYS B N 1
ATOM 2156 C CA . LYS B 1 33 ? -10.453 19.234 -11.766 1 94.44 33 LYS B CA 1
ATOM 2157 C C . LYS B 1 33 ? -11.867 18.844 -11.359 1 94.44 33 LYS B C 1
ATOM 2159 O O . LYS B 1 33 ? -12.828 19.156 -12.062 1 94.44 33 LYS B O 1
ATOM 2164 N N . ASN B 1 34 ? -11.977 18.203 -10.195 1 93.75 34 ASN B N 1
ATOM 2165 C CA . ASN B 1 34 ? -13.281 17.656 -9.828 1 93.75 34 ASN B CA 1
ATOM 2166 C C . ASN B 1 34 ? -13.703 18.109 -8.43 1 93.75 34 ASN B C 1
ATOM 2168 O O . ASN B 1 34 ? -14.859 17.922 -8.039 1 93.75 34 ASN B O 1
ATOM 2172 N N . TYR B 1 35 ? -12.781 18.797 -7.746 1 95.75 35 TYR B N 1
ATOM 2173 C CA . TYR B 1 35 ? -13.062 19.188 -6.367 1 95.75 35 TYR B CA 1
ATOM 2174 C C . TYR B 1 35 ? -12.695 20.641 -6.117 1 95.75 35 TYR B C 1
ATOM 2176 O O . TYR B 1 35 ? -11.828 21.188 -6.797 1 95.75 35 TYR B O 1
ATOM 2184 N N . ARG B 1 36 ? -13.406 21.234 -5.199 1 95 36 ARG B N 1
ATOM 2185 C CA . ARG B 1 36 ? -12.969 22.516 -4.629 1 95 36 ARG B CA 1
ATOM 2186 C C . ARG B 1 36 ? -12.008 22.281 -3.469 1 95 36 ARG B C 1
ATOM 2188 O O . ARG B 1 36 ? -12.336 21.594 -2.508 1 95 36 ARG B O 1
ATOM 2195 N N . ILE B 1 37 ? -10.867 22.938 -3.594 1 95.12 37 ILE B N 1
ATOM 2196 C CA . ILE B 1 37 ? -9.812 22.688 -2.615 1 95.12 37 ILE B CA 1
ATOM 2197 C C . ILE B 1 37 ? -9.711 23.859 -1.651 1 95.12 37 ILE B C 1
ATOM 2199 O O . ILE B 1 37 ? -9.617 25.016 -2.08 1 95.12 37 ILE B O 1
ATOM 2203 N N . ILE B 1 38 ? -9.766 23.562 -0.391 1 95 38 ILE B N 1
ATOM 2204 C CA . ILE B 1 38 ? -9.547 24.562 0.654 1 95 38 ILE B CA 1
ATOM 2205 C C . ILE B 1 38 ? -8.336 24.156 1.503 1 95 38 ILE B C 1
ATOM 2207 O O . ILE B 1 38 ? -8.242 23.016 1.948 1 95 38 ILE B O 1
ATOM 2211 N N . ILE B 1 39 ? -7.434 25.078 1.679 1 92.94 39 ILE B N 1
ATOM 2212 C CA . ILE B 1 39 ? -6.266 24.844 2.52 1 92.94 39 ILE B CA 1
ATOM 2213 C C . ILE B 1 39 ? -5.93 26.109 3.305 1 92.94 39 ILE B C 1
ATOM 2215 O O . ILE B 1 39 ? -6.059 27.219 2.787 1 92.94 39 ILE B O 1
ATOM 2219 N N . SER B 1 40 ? -5.551 25.969 4.492 1 92.12 40 SER B N 1
ATOM 2220 C CA . SER B 1 40 ? -5.105 27.062 5.348 1 92.12 40 SER B CA 1
ATOM 2221 C C . SER B 1 40 ? -3.811 26.703 6.066 1 92.12 40 SER B C 1
ATOM 2223 O O . SER B 1 40 ? -3.516 25.531 6.281 1 92.12 40 SER B O 1
ATOM 2225 N N . ASP B 1 41 ? -3.084 27.703 6.395 1 95.19 41 ASP B N 1
ATOM 2226 C CA . ASP B 1 41 ? -1.899 27.5 7.223 1 95.19 41 ASP B CA 1
ATOM 2227 C C . ASP B 1 41 ? -2.287 27.172 8.664 1 95.19 41 ASP B C 1
ATOM 2229 O O . ASP B 1 41 ? -3.172 27.812 9.234 1 95.19 41 ASP B O 1
ATOM 2233 N N . ALA B 1 42 ? -1.636 26.25 9.234 1 95.81 42 ALA B N 1
ATOM 2234 C CA . ALA B 1 42 ? -1.855 25.906 10.641 1 95.81 42 ALA B CA 1
ATOM 2235 C C . ALA B 1 42 ? -1.355 27 11.562 1 95.81 42 ALA B C 1
ATOM 2237 O O . ALA B 1 42 ? -0.526 27.828 11.164 1 95.81 42 ALA B O 1
ATOM 2238 N N . PRO B 1 43 ? -1.837 27 12.781 1 95.81 43 PRO B N 1
ATOM 2239 C CA . PRO B 1 43 ? -1.348 27.984 13.75 1 95.81 43 PRO B CA 1
ATOM 2240 C C . PRO B 1 43 ? 0.171 27.953 13.906 1 95.81 43 PRO B C 1
ATOM 2242 O O . PRO B 1 43 ? 0.749 26.891 14.141 1 95.81 43 PRO B O 1
ATOM 2245 N N . GLY B 1 44 ? 0.75 29.156 13.727 1 95.69 44 GLY B N 1
ATOM 2246 C CA . GLY B 1 44 ? 2.188 29.281 13.906 1 95.69 44 GLY B CA 1
ATOM 2247 C C . GLY B 1 44 ? 2.971 29.047 12.625 1 95.69 44 GLY B C 1
ATOM 2248 O O . GLY B 1 44 ? 4.184 29.25 12.586 1 95.69 44 GLY B O 1
ATOM 2249 N N . LEU B 1 45 ? 2.283 28.672 11.578 1 95.75 45 LEU B N 1
ATOM 2250 C CA . LEU B 1 45 ? 2.959 28.375 10.312 1 95.75 45 LEU B CA 1
ATOM 2251 C C . LEU B 1 45 ? 2.428 29.266 9.195 1 95.75 45 LEU B C 1
ATOM 2253 O O . LEU B 1 45 ? 1.302 29.766 9.273 1 95.75 45 LEU B O 1
ATOM 2257 N N . GLY B 1 46 ? 3.279 29.422 8.219 1 92.25 46 GLY B N 1
ATOM 2258 C CA . GLY B 1 46 ? 2.875 30.25 7.086 1 92.25 46 GLY B CA 1
ATOM 2259 C C . GLY B 1 46 ? 2.445 31.641 7.488 1 92.25 46 GLY B C 1
ATOM 2260 O O . GLY B 1 46 ? 3.172 32.344 8.203 1 92.25 46 GLY B O 1
ATOM 2261 N N . ARG B 1 47 ? 1.175 32 7.094 1 90.94 47 ARG B N 1
ATOM 2262 C CA . ARG B 1 47 ? 0.702 33.344 7.375 1 90.94 47 ARG B CA 1
ATOM 2263 C C . ARG B 1 47 ? -0.2 33.375 8.602 1 90.94 47 ARG B C 1
ATOM 2265 O O . ARG B 1 47 ? -0.66 34.438 9.023 1 90.94 47 ARG B O 1
ATOM 2272 N N . SER B 1 48 ? -0.377 32.25 9.195 1 93.44 48 SER B N 1
ATOM 2273 C CA . SER B 1 48 ? -1.232 32.156 10.375 1 93.44 48 SER B CA 1
ATOM 2274 C C . SER B 1 48 ? -0.465 32.531 11.641 1 93.44 48 SER B C 1
ATOM 2276 O O . SER B 1 48 ? 0.699 32.156 11.797 1 93.44 48 SER B O 1
ATOM 2278 N N . GLU B 1 49 ? -1.117 33.188 12.539 1 93.31 49 GLU B N 1
ATOM 2279 C CA . GLU B 1 49 ? -0.532 33.562 13.82 1 93.31 49 GLU B CA 1
ATOM 2280 C C . GLU B 1 49 ? -0.539 32.375 14.797 1 93.31 49 GLU B C 1
ATOM 2282 O O . GLU B 1 49 ? -1.233 31.375 14.57 1 93.31 49 GLU B O 1
ATOM 2287 N N . TYR B 1 50 ? 0.261 32.5 15.789 1 95.31 50 TYR B N 1
ATOM 2288 C CA . TYR B 1 50 ? 0.207 31.516 16.875 1 95.31 50 TYR B CA 1
ATOM 2289 C C . TYR B 1 50 ? -1.134 31.578 17.594 1 95.31 50 TYR B C 1
ATOM 2291 O O . TYR B 1 50 ? -1.727 32.656 17.734 1 95.31 50 TYR B O 1
ATOM 2299 N N . ALA B 1 51 ? -1.549 30.453 18.062 1 94.12 51 ALA B N 1
ATOM 2300 C CA . ALA B 1 51 ? -2.688 30.406 18.969 1 94.12 51 ALA B CA 1
ATOM 2301 C C . ALA B 1 51 ? -2.279 30.828 20.375 1 94.12 51 ALA B C 1
ATOM 2303 O O . ALA B 1 51 ? -1.091 30.969 20.672 1 94.12 51 ALA B O 1
ATOM 2304 N N . ASN B 1 52 ? -3.344 31.016 21.203 1 93.38 52 ASN B N 1
ATOM 2305 C CA . ASN B 1 52 ? -3.086 31.406 22.594 1 93.38 52 ASN B CA 1
ATOM 2306 C C . ASN B 1 52 ? -2.551 30.234 23.406 1 93.38 52 ASN B C 1
ATOM 2308 O O . ASN B 1 52 ? -1.773 30.422 24.344 1 93.38 52 ASN B O 1
ATOM 2312 N N . SER B 1 53 ? -2.973 29.078 23.078 1 95.19 53 SER B N 1
ATOM 2313 C CA . SER B 1 53 ? -2.506 27.859 23.719 1 95.19 53 SER B CA 1
ATOM 2314 C C . SER B 1 53 ? -1.387 27.188 22.922 1 95.19 53 SER B C 1
ATOM 2316 O O . SER B 1 53 ? -1.292 27.375 21.719 1 95.19 53 SER B O 1
ATOM 2318 N N . PRO B 1 54 ? -0.569 26.406 23.656 1 95.38 54 PRO B N 1
ATOM 2319 C CA . PRO B 1 54 ? 0.482 25.672 22.938 1 95.38 54 PRO B CA 1
ATOM 2320 C C . PRO B 1 54 ? -0.075 24.719 21.875 1 95.38 54 PRO B C 1
ATOM 2322 O O . PRO B 1 54 ? -1.193 24.219 22.031 1 95.38 54 PRO B O 1
ATOM 2325 N N . LEU B 1 55 ? 0.737 24.484 20.906 1 96.75 55 LEU B N 1
ATOM 2326 C CA . LEU B 1 55 ? 0.363 23.562 19.844 1 96.75 55 LEU B CA 1
ATOM 2327 C C . LEU B 1 55 ? 0.015 22.188 20.406 1 96.75 55 LEU B C 1
ATOM 2329 O O . LEU B 1 55 ? 0.698 21.688 21.297 1 96.75 55 LEU B O 1
ATOM 2333 N N . SER B 1 56 ? -1.056 21.625 19.953 1 97.56 56 SER B N 1
ATOM 2334 C CA . SER B 1 56 ? -1.509 20.25 20.172 1 97.56 56 SER B CA 1
ATOM 2335 C C . SER B 1 56 ? -2.365 19.75 19.016 1 97.56 56 SER B C 1
ATOM 2337 O O . SER B 1 56 ? -2.881 20.547 18.234 1 97.56 56 SER B O 1
ATOM 2339 N N . TYR B 1 57 ? -2.48 18.516 18.953 1 98.25 57 TYR B N 1
ATOM 2340 C CA . TYR B 1 57 ? -3.287 17.969 17.859 1 98.25 57 TYR B CA 1
ATOM 2341 C C . TYR B 1 57 ? -4.758 18.328 18.047 1 98.25 57 TYR B C 1
ATOM 2343 O O . TYR B 1 57 ? -5.477 18.547 17.078 1 98.25 57 TYR B O 1
ATOM 2351 N N . ASN B 1 58 ? -5.199 18.406 19.281 1 97.81 58 ASN B N 1
ATOM 2352 C CA . ASN B 1 58 ? -6.555 18.891 19.531 1 97.81 58 ASN B CA 1
ATOM 2353 C C . ASN B 1 58 ? -6.73 20.328 19.078 1 97.81 58 ASN B C 1
ATOM 2355 O O . ASN B 1 58 ? -7.766 20.688 18.516 1 97.81 58 ASN B O 1
ATOM 2359 N N . LEU B 1 59 ? -5.793 21.141 19.359 1 97.75 59 LEU B N 1
ATOM 2360 C CA . LEU B 1 59 ? -5.84 22.531 18.922 1 97.75 59 LEU B CA 1
ATOM 2361 C C . LEU B 1 59 ? -5.91 22.609 17.391 1 97.75 59 LEU B C 1
ATOM 2363 O O . LEU B 1 59 ? -6.691 23.391 16.844 1 97.75 59 LEU B O 1
ATOM 2367 N N . LEU B 1 60 ? -5.062 21.812 16.734 1 98.25 60 LEU B N 1
ATOM 2368 C CA . LEU B 1 60 ? -5.059 21.812 15.281 1 98.25 60 LEU B CA 1
ATOM 2369 C C . LEU B 1 60 ? -6.414 21.375 14.734 1 98.25 60 LEU B C 1
ATOM 2371 O O . LEU B 1 60 ? -6.914 21.969 13.766 1 98.25 60 LEU B O 1
ATOM 2375 N N . ALA B 1 61 ? -6.988 20.344 15.289 1 98.38 61 ALA B N 1
ATOM 2376 C CA . ALA B 1 61 ? -8.312 19.875 14.875 1 98.38 61 ALA B CA 1
ATOM 2377 C C . ALA B 1 61 ? -9.367 20.953 15.094 1 98.38 61 ALA B C 1
ATOM 2379 O O . ALA B 1 61 ? -10.219 21.172 14.234 1 98.38 61 ALA B O 1
ATOM 2380 N N . GLU B 1 62 ? -9.312 21.594 16.203 1 97.94 62 GLU B N 1
ATOM 2381 C CA . GLU B 1 62 ? -10.266 22.641 16.547 1 97.94 62 GLU B CA 1
ATOM 2382 C C . GLU B 1 62 ? -10.148 23.828 15.586 1 97.94 62 GLU B C 1
ATOM 2384 O O . GLU B 1 62 ? -11.156 24.422 15.195 1 97.94 62 GLU B O 1
ATOM 2389 N N . TYR B 1 63 ? -8.945 24.188 15.297 1 97.06 63 TYR B N 1
ATOM 2390 C CA . TYR B 1 63 ? -8.703 25.25 14.344 1 97.06 63 TYR B CA 1
ATOM 2391 C C . TYR B 1 63 ? -9.414 24.984 13.023 1 97.06 63 TYR B C 1
ATOM 2393 O O . TYR B 1 63 ? -10.078 25.875 12.477 1 97.06 63 TYR B O 1
ATOM 2401 N N . ASN B 1 64 ? -9.312 23.781 12.523 1 97.56 64 ASN B N 1
ATOM 2402 C CA . ASN B 1 64 ? -9.961 23.422 11.266 1 97.56 64 ASN B CA 1
ATOM 2403 C C . ASN B 1 64 ? -11.477 23.328 11.422 1 97.56 64 ASN B C 1
ATOM 2405 O O . ASN B 1 64 ? -12.227 23.641 10.492 1 97.56 64 ASN B O 1
ATOM 2409 N N . SER B 1 65 ? -11.922 22.859 12.594 1 98.12 65 SER B N 1
ATOM 2410 C CA . SER B 1 65 ? -13.352 22.859 12.875 1 98.12 65 SER B CA 1
ATOM 2411 C C . SER B 1 65 ? -13.938 24.266 12.781 1 98.12 65 SER B C 1
ATOM 2413 O O . SER B 1 65 ? -15.016 24.453 12.219 1 98.12 65 SER B O 1
ATOM 2415 N N . GLU B 1 66 ? -13.195 25.219 13.273 1 97.31 66 GLU B N 1
ATOM 2416 C CA . GLU B 1 66 ? -13.633 26.609 13.219 1 97.31 66 GLU B CA 1
ATOM 2417 C C . GLU B 1 66 ? -13.68 27.125 11.781 1 97.31 66 GLU B C 1
ATOM 2419 O O . GLU B 1 66 ? -14.57 27.891 11.422 1 97.31 66 GLU B O 1
ATOM 2424 N N . ILE B 1 67 ? -12.727 26.734 11.008 1 96 67 ILE B N 1
ATOM 2425 C CA . ILE B 1 67 ? -12.711 27.109 9.602 1 96 67 ILE B CA 1
ATOM 2426 C C . ILE B 1 67 ? -13.961 26.562 8.914 1 96 67 ILE B C 1
ATOM 2428 O O . ILE B 1 67 ? -14.609 27.281 8.141 1 96 67 ILE B O 1
ATOM 2432 N N . ILE B 1 68 ? -14.312 25.328 9.195 1 97.38 68 ILE B N 1
ATOM 2433 C CA . ILE B 1 68 ? -15.492 24.672 8.625 1 97.38 68 ILE B CA 1
ATOM 2434 C C . ILE B 1 68 ? -16.734 25.484 8.969 1 97.38 68 ILE B C 1
ATOM 2436 O O . ILE B 1 68 ? -17.562 25.766 8.094 1 97.38 68 ILE B O 1
ATOM 2440 N N . ASP B 1 69 ? -16.797 25.922 10.211 1 97.56 69 ASP B N 1
ATOM 2441 C CA . ASP B 1 69 ? -17.969 26.672 10.656 1 97.56 69 ASP B CA 1
ATOM 2442 C C . ASP B 1 69 ? -17.984 28.062 10.039 1 97.56 69 ASP B C 1
ATOM 2444 O O . ASP B 1 69 ? -19.031 28.516 9.555 1 97.56 69 ASP B O 1
ATOM 2448 N N . LYS B 1 70 ? -16.891 28.703 10.016 1 96.19 70 LYS B N 1
ATOM 2449 C CA . LYS B 1 70 ? -16.797 30.062 9.5 1 96.19 70 LYS B CA 1
ATOM 2450 C C . LYS B 1 70 ? -17.156 30.125 8.023 1 96.19 70 LYS B C 1
ATOM 2452 O O . LYS B 1 70 ? -17.797 31.062 7.566 1 96.19 70 LYS B O 1
ATOM 2457 N N . LEU B 1 71 ? -16.719 29.078 7.281 1 95.56 71 LEU B N 1
ATOM 2458 C CA . LEU B 1 71 ? -16.938 29.062 5.84 1 95.56 71 LEU B CA 1
ATOM 2459 C C . LEU B 1 71 ? -18.234 28.328 5.504 1 95.56 71 LEU B C 1
ATOM 2461 O O . LEU B 1 71 ? -18.594 28.188 4.328 1 95.56 71 LEU B O 1
ATOM 2465 N N . LYS B 1 72 ? -18.922 27.812 6.488 1 96.19 72 LYS B N 1
ATOM 2466 C CA . LYS B 1 72 ? -20.203 27.109 6.355 1 96.19 72 LYS B CA 1
ATOM 2467 C C . LYS B 1 72 ? -20.078 25.922 5.41 1 96.19 72 LYS B C 1
ATOM 2469 O O . LYS B 1 72 ? -20.922 25.75 4.516 1 96.19 72 LYS B O 1
ATOM 2474 N N . LEU B 1 73 ? -19.016 25.281 5.59 1 93.62 73 LEU B N 1
ATOM 2475 C CA . LEU B 1 73 ? -18.797 24.094 4.773 1 93.62 73 LEU B CA 1
ATOM 2476 C C . LEU B 1 73 ? -19.656 22.922 5.254 1 93.62 73 LEU B C 1
ATOM 2478 O O . LEU B 1 73 ? -19.906 22.781 6.457 1 93.62 73 LEU B O 1
ATOM 2482 N N . ASP B 1 74 ? -20.141 22.172 4.301 1 93.31 74 ASP B N 1
ATOM 2483 C CA . ASP B 1 74 ? -20.938 20.984 4.59 1 93.31 74 ASP B CA 1
ATOM 2484 C C . ASP B 1 74 ? -20.547 19.828 3.689 1 93.31 74 ASP B C 1
ATOM 2486 O O . ASP B 1 74 ? -20.062 20.031 2.572 1 93.31 74 ASP B O 1
ATOM 2490 N N . SER B 1 75 ? -20.641 18.609 4.27 1 92.81 75 SER B N 1
ATOM 2491 C CA . SER B 1 75 ? -20.422 17.391 3.514 1 92.81 75 SER B CA 1
ATOM 2492 C C . SER B 1 75 ? -19.062 17.391 2.83 1 92.81 75 SER B C 1
ATOM 2494 O O . SER B 1 75 ? -18.969 17.125 1.63 1 92.81 75 SER B O 1
ATOM 2496 N N . LEU B 1 76 ? -18.031 17.734 3.615 1 95.69 76 LEU B N 1
ATOM 2497 C CA . LEU B 1 76 ? -16.734 17.875 2.986 1 95.69 76 LEU B CA 1
ATOM 2498 C C . LEU B 1 76 ? -15.891 16.625 3.17 1 95.69 76 LEU B C 1
ATOM 2500 O O . LEU B 1 76 ? -16.219 15.766 4 1 95.69 76 LEU B O 1
ATOM 2504 N N . TYR B 1 77 ? -14.891 16.469 2.291 1 98.19 77 TYR B N 1
ATOM 2505 C CA . TYR B 1 77 ? -13.797 15.523 2.471 1 98.19 77 TYR B CA 1
ATOM 2506 C C . TYR B 1 77 ? -12.594 16.188 3.109 1 98.19 77 TYR B C 1
ATOM 2508 O O . TYR B 1 77 ? -12.406 17.406 2.975 1 98.19 77 TYR B O 1
ATOM 2516 N N . VAL B 1 78 ? -11.867 15.383 3.824 1 98.31 78 VAL B N 1
ATOM 2517 C CA . VAL B 1 78 ? -10.648 15.891 4.445 1 98.31 78 VAL B CA 1
ATOM 2518 C C . VAL B 1 78 ? -9.453 15.078 3.967 1 98.31 78 VAL B C 1
ATOM 2520 O O . VAL B 1 78 ? -9.531 13.852 3.838 1 98.31 78 VAL B O 1
ATOM 2523 N N . MET B 1 79 ? -8.383 15.758 3.668 1 98.25 79 MET B N 1
ATOM 2524 C CA . MET B 1 79 ? -7.109 15.148 3.295 1 98.25 79 MET B CA 1
ATOM 2525 C C . MET B 1 79 ? -5.969 15.727 4.129 1 98.25 79 MET B C 1
ATOM 2527 O O . MET B 1 79 ? -5.621 16.906 3.986 1 98.25 79 MET B O 1
ATOM 2531 N N . GLY B 1 80 ? -5.402 14.891 4.969 1 98.31 80 GLY B N 1
ATOM 2532 C CA . GLY B 1 80 ? -4.352 15.344 5.863 1 98.31 80 GLY B CA 1
ATOM 2533 C C . GLY B 1 80 ? -3.035 14.617 5.656 1 98.31 80 GLY B C 1
ATOM 2534 O O . GLY B 1 80 ? -3.023 13.422 5.352 1 98.31 80 GLY B O 1
ATOM 2535 N N . TRP B 1 81 ? -1.944 15.312 5.898 1 98.19 81 TRP B N 1
ATOM 2536 C CA . TRP B 1 81 ? -0.601 14.75 5.797 1 98.19 81 TRP B CA 1
ATOM 2537 C C . TRP B 1 81 ? 0.184 14.984 7.082 1 98.19 81 TRP B C 1
ATOM 2539 O O . TRP B 1 81 ? 0.226 16.109 7.598 1 98.19 81 TRP B O 1
ATOM 2549 N N . SER B 1 82 ? 0.849 13.914 7.605 1 98.19 82 SER B N 1
ATOM 2550 C CA . SER B 1 82 ? 1.706 14 8.781 1 98.19 82 SER B CA 1
ATOM 2551 C C . SER B 1 82 ? 0.962 14.617 9.961 1 98.19 82 SER B C 1
ATOM 2553 O O . SER B 1 82 ? -0.106 14.133 10.344 1 98.19 82 SER B O 1
ATOM 2555 N N . ASP B 1 83 ? 1.336 15.812 10.484 1 98.44 83 ASP B N 1
ATOM 2556 C CA . ASP B 1 83 ? 0.606 16.484 11.555 1 98.44 83 ASP B CA 1
ATOM 2557 C C . ASP B 1 83 ? -0.835 16.766 11.141 1 98.44 83 ASP B C 1
ATOM 2559 O O . ASP B 1 83 ? -1.754 16.656 11.961 1 98.44 83 ASP B O 1
ATOM 2563 N N . GLY B 1 84 ? -0.954 17.125 9.891 1 98.31 84 GLY B N 1
ATOM 2564 C CA . GLY B 1 84 ? -2.295 17.344 9.375 1 98.31 84 GLY B CA 1
ATOM 2565 C C . GLY B 1 84 ? -3.135 16.078 9.328 1 98.31 84 GLY B C 1
ATOM 2566 O O . GLY B 1 84 ? -4.359 16.141 9.477 1 98.31 84 GLY B O 1
ATOM 2567 N N . ALA B 1 85 ? -2.523 14.977 9.062 1 98.75 85 ALA B N 1
ATOM 2568 C CA . ALA B 1 85 ? -3.225 13.695 9.102 1 98.75 85 ALA B CA 1
ATOM 2569 C C . ALA B 1 85 ? -3.725 13.383 10.508 1 98.75 85 ALA B C 1
ATOM 2571 O O . ALA B 1 85 ? -4.863 12.945 10.688 1 98.75 85 ALA B O 1
ATOM 2572 N N . ILE B 1 86 ? -2.885 13.609 11.5 1 98.81 86 ILE B N 1
ATOM 2573 C CA . ILE B 1 86 ? -3.232 13.344 12.891 1 98.81 86 ILE B CA 1
ATOM 2574 C C . ILE B 1 86 ? -4.375 14.266 13.32 1 98.81 86 ILE B C 1
ATOM 2576 O O . ILE B 1 86 ? -5.375 13.805 13.875 1 98.81 86 ILE B O 1
ATOM 2580 N N . ALA B 1 87 ? -4.254 15.508 13.016 1 98.56 87 ALA B N 1
ATOM 2581 C CA . ALA B 1 87 ? -5.324 16.453 13.305 1 98.56 87 ALA B CA 1
ATOM 2582 C C . ALA B 1 87 ? -6.605 16.078 12.562 1 98.56 87 ALA B C 1
ATOM 2584 O O . ALA B 1 87 ? -7.707 16.234 13.102 1 98.56 87 ALA B O 1
ATOM 2585 N N . GLY B 1 88 ? -6.422 15.617 11.367 1 98.56 88 GLY B N 1
ATOM 2586 C CA . GLY B 1 88 ? -7.559 15.18 10.578 1 98.56 88 GLY B CA 1
ATOM 2587 C C . GLY B 1 88 ? -8.328 14.039 11.211 1 98.56 88 GLY B C 1
ATOM 2588 O O . GLY B 1 88 ? -9.555 14 11.148 1 98.56 88 GLY B O 1
ATOM 2589 N N . LEU B 1 89 ? -7.656 13.102 11.781 1 98.75 89 LEU B N 1
ATOM 2590 C CA . LEU B 1 89 ? -8.305 11.992 12.477 1 98.75 89 LEU B CA 1
ATOM 2591 C C . LEU B 1 89 ? -9.172 12.492 13.617 1 98.75 89 LEU B C 1
ATOM 2593 O O . LEU B 1 89 ? -10.312 12.062 13.773 1 98.75 89 LEU B O 1
ATOM 2597 N N . ILE B 1 90 ? -8.641 13.422 14.367 1 98.5 90 ILE B N 1
ATOM 2598 C CA . ILE B 1 90 ? -9.391 13.992 15.484 1 98.5 90 ILE B CA 1
ATOM 2599 C C . ILE B 1 90 ? -10.586 14.781 14.961 1 98.5 90 ILE B C 1
ATOM 2601 O O . ILE B 1 90 ? -11.688 14.68 15.5 1 98.5 90 ILE B O 1
ATOM 2605 N N . LEU B 1 91 ? -10.352 15.523 13.914 1 98.38 91 LEU B N 1
ATOM 2606 C CA . LEU B 1 91 ? -11.422 16.297 13.289 1 98.38 91 LEU B CA 1
ATOM 2607 C C . LEU B 1 91 ? -12.547 15.375 12.82 1 98.38 91 LEU B C 1
ATOM 2609 O O . LEU B 1 91 ? -13.727 15.672 13.031 1 98.38 91 LEU B O 1
ATOM 2613 N N . ALA B 1 92 ? -12.164 14.281 12.148 1 96.81 92 ALA B N 1
ATOM 2614 C CA . ALA B 1 92 ? -13.133 13.312 11.648 1 96.81 92 ALA B CA 1
ATOM 2615 C C . ALA B 1 92 ? -13.969 12.734 12.789 1 96.81 92 ALA B C 1
ATOM 2617 O O . ALA B 1 92 ? -15.172 12.508 12.633 1 96.81 92 ALA B O 1
ATOM 2618 N N . LYS B 1 93 ? -13.359 12.422 13.891 1 97.88 93 LYS B N 1
ATOM 2619 C CA . LYS B 1 93 ? -14.055 11.914 15.07 1 97.88 93 LYS B CA 1
ATOM 2620 C C . LYS B 1 93 ? -15.031 12.945 15.625 1 97.88 93 LYS B C 1
ATOM 2622 O O . LYS B 1 93 ? -16.172 12.609 15.969 1 97.88 93 LYS B O 1
ATOM 2627 N N . ASN B 1 94 ? -14.625 14.195 15.625 1 97.88 94 ASN B N 1
ATOM 2628 C CA . ASN B 1 94 ? -15.359 15.258 16.312 1 97.88 94 ASN B CA 1
ATOM 2629 C C . ASN B 1 94 ? -16.5 15.789 15.445 1 97.88 94 ASN B C 1
ATOM 2631 O O . ASN B 1 94 ? -17.484 16.312 15.961 1 97.88 94 ASN B O 1
ATOM 2635 N N . ARG B 1 95 ? -16.297 15.734 14.109 1 97.94 95 ARG B N 1
ATOM 2636 C CA . ARG B 1 95 ? -17.266 16.391 13.242 1 97.94 95 ARG B CA 1
ATOM 2637 C C . ARG B 1 95 ? -17.797 15.43 12.18 1 97.94 95 ARG B C 1
ATOM 2639 O O . ARG B 1 95 ? -17.797 15.742 10.992 1 97.94 95 ARG B O 1
ATOM 2646 N N . PRO B 1 96 ? -18.344 14.297 12.633 1 97.25 96 PRO B N 1
ATOM 2647 C CA . PRO B 1 96 ? -18.922 13.375 11.656 1 97.25 96 PRO B CA 1
ATOM 2648 C C . PRO B 1 96 ? -20.125 13.961 10.93 1 97.25 96 PRO B C 1
ATOM 2650 O O . PRO B 1 96 ? -20.562 13.422 9.906 1 97.25 96 PRO B O 1
ATOM 2653 N N . ASP B 1 97 ? -20.641 15.055 11.43 1 97.25 97 ASP B N 1
ATOM 2654 C CA . ASP B 1 97 ? -21.766 15.75 10.82 1 97.25 97 ASP B CA 1
ATOM 2655 C C . ASP B 1 97 ? -21.344 16.5 9.57 1 97.25 97 ASP B C 1
ATOM 2657 O O . ASP B 1 97 ? -22.156 16.781 8.688 1 97.25 97 ASP B O 1
ATOM 2661 N N . LYS B 1 98 ? -20.062 16.844 9.477 1 97.69 98 LYS B N 1
ATOM 2662 C CA . LYS B 1 98 ? -19.562 17.688 8.391 1 97.69 98 LYS B CA 1
ATOM 2663 C C . LYS B 1 98 ? -18.594 16.922 7.488 1 97.69 98 LYS B C 1
ATOM 2665 O O . LYS B 1 98 ? -18.578 17.125 6.273 1 97.69 98 LYS B O 1
ATOM 2670 N N . VAL B 1 99 ? -17.812 16.062 8.07 1 97.69 99 VAL B N 1
ATOM 2671 C CA . VAL B 1 99 ? -16.781 15.312 7.34 1 97.69 99 VAL B CA 1
ATOM 2672 C C . VAL B 1 99 ? -17.359 13.977 6.867 1 97.69 99 VAL B C 1
ATOM 2674 O O . VAL B 1 99 ? -17.781 13.148 7.684 1 97.69 99 VAL B O 1
ATOM 2677 N N . LYS B 1 100 ? -17.25 13.711 5.598 1 97.56 100 LYS B N 1
ATOM 2678 C CA . LYS B 1 100 ? -17.891 12.516 5.055 1 97.56 100 LYS B CA 1
ATOM 2679 C C . LYS B 1 100 ? -16.875 11.406 4.797 1 97.56 100 LYS B C 1
ATOM 2681 O O . LYS B 1 100 ? -17.188 10.227 4.941 1 97.56 100 LYS B O 1
ATOM 2686 N N . LYS B 1 101 ? -15.75 11.75 4.301 1 98.56 101 LYS B N 1
ATOM 2687 C CA . LYS B 1 101 ? -14.609 10.852 4.109 1 98.56 101 LYS B CA 1
ATOM 2688 C C . LYS B 1 101 ? -13.297 11.547 4.469 1 98.56 101 LYS B C 1
ATOM 2690 O O . LYS B 1 101 ? -13.188 12.773 4.355 1 98.56 101 LYS B O 1
ATOM 2695 N N . ILE B 1 102 ? -12.359 10.773 4.887 1 98.62 102 ILE B N 1
ATOM 2696 C CA . ILE B 1 102 ? -11.062 11.359 5.203 1 98.62 102 ILE B CA 1
ATOM 2697 C C . ILE B 1 102 ? -9.953 10.5 4.598 1 98.62 102 ILE B C 1
ATOM 2699 O O . ILE B 1 102 ? -10.047 9.273 4.582 1 98.62 102 ILE B O 1
ATOM 2703 N N . ILE B 1 103 ? -8.961 11.133 4.059 1 98.81 103 ILE B N 1
ATOM 2704 C CA . ILE B 1 103 ? -7.707 10.539 3.592 1 98.81 103 ILE B CA 1
ATOM 2705 C C . ILE B 1 103 ? -6.551 11.039 4.453 1 98.81 103 ILE B C 1
ATOM 2707 O O . ILE B 1 103 ? -6.312 12.25 4.551 1 98.81 103 ILE B O 1
ATOM 2711 N N . ILE B 1 104 ? -5.867 10.133 5.059 1 98.81 104 ILE B N 1
ATOM 2712 C CA . ILE B 1 104 ? -4.719 10.531 5.871 1 98.81 104 ILE B CA 1
ATOM 2713 C C . ILE B 1 104 ? -3.461 9.836 5.348 1 98.81 104 ILE B C 1
ATOM 2715 O O . ILE B 1 104 ? -3.502 8.672 4.957 1 98.81 104 ILE B O 1
ATOM 2719 N N . SER B 1 105 ? -2.389 10.578 5.293 1 98.5 105 SER B N 1
ATOM 2720 C CA . SER B 1 105 ? -1.093 10.039 4.902 1 98.5 105 SER B CA 1
ATOM 2721 C C . SER B 1 105 ? -0.027 10.336 5.949 1 98.5 105 SER B C 1
ATOM 2723 O O . SER B 1 105 ? 0.148 11.492 6.352 1 98.5 105 SER B O 1
ATOM 2725 N N . GLY B 1 106 ? 0.642 9.25 6.359 1 98.38 106 GLY B N 1
ATOM 2726 C CA . GLY B 1 106 ? 1.771 9.414 7.262 1 98.38 106 GLY B CA 1
ATOM 2727 C C . GLY B 1 106 ? 1.365 9.859 8.656 1 98.38 106 GLY B C 1
ATOM 2728 O O . GLY B 1 106 ? 1.932 10.812 9.195 1 98.38 106 GLY B O 1
ATOM 2729 N N . ALA B 1 107 ? 0.382 9.258 9.258 1 98.38 107 ALA B N 1
ATOM 2730 C CA . ALA B 1 107 ? -0.077 9.594 10.609 1 98.38 107 ALA B CA 1
ATOM 2731 C C . ALA B 1 107 ? 0.503 8.625 11.633 1 98.38 107 ALA B C 1
ATOM 2733 O O . ALA B 1 107 ? 0.828 7.48 11.312 1 98.38 107 ALA B O 1
ATOM 2734 N N . ASN B 1 108 ? 0.666 9.023 12.836 1 98.25 108 ASN B N 1
ATOM 2735 C CA . ASN B 1 108 ? 0.857 8.219 14.047 1 98.25 108 ASN B CA 1
ATOM 2736 C C . ASN B 1 108 ? 0.025 8.75 15.211 1 98.25 108 ASN B C 1
ATOM 2738 O O . ASN B 1 108 ? -0.337 9.93 15.234 1 98.25 108 ASN B O 1
ATOM 2742 N N . TYR B 1 109 ? -0.396 7.922 16.172 1 97.75 109 TYR B N 1
ATOM 2743 C CA . TYR B 1 109 ? -1.22 8.422 17.266 1 97.75 109 TYR B CA 1
ATOM 2744 C C . TYR B 1 109 ? -0.475 8.328 18.594 1 97.75 109 TYR B C 1
ATOM 2746 O O . TYR B 1 109 ? -1.021 8.672 19.641 1 97.75 109 TYR B O 1
ATOM 2754 N N . LYS B 1 110 ? 0.75 7.855 18.547 1 97.56 110 LYS B N 1
ATOM 2755 C CA . LYS B 1 110 ? 1.659 7.797 19.688 1 97.56 110 LYS B CA 1
ATOM 2756 C C . LYS B 1 110 ? 3.115 7.812 19.234 1 97.56 110 LYS B C 1
ATOM 2758 O O . LYS B 1 110 ? 3.41 7.516 18.078 1 97.56 110 LYS B O 1
ATOM 2763 N N . ILE B 1 111 ? 3.98 8.102 20.141 1 96.75 111 ILE B N 1
ATOM 2764 C CA . ILE B 1 111 ? 5.383 8.359 19.828 1 96.75 111 ILE B CA 1
ATOM 2765 C C . ILE B 1 111 ? 6.031 7.094 19.281 1 96.75 111 ILE B C 1
ATOM 2767 O O . ILE B 1 111 ? 6.934 7.168 18.438 1 96.75 111 ILE B O 1
ATOM 2771 N N . GLU B 1 112 ? 5.574 5.984 19.578 1 95.62 112 GLU B N 1
ATOM 2772 C CA . GLU B 1 112 ? 6.176 4.707 19.203 1 95.62 112 GLU B CA 1
ATOM 2773 C C . GLU B 1 112 ? 6.02 4.453 17.703 1 95.62 112 GLU B C 1
ATOM 2775 O O . GLU B 1 112 ? 6.676 3.566 17.156 1 95.62 112 GLU B O 1
ATOM 2780 N N . GLY B 1 113 ? 5.184 5.172 17.078 1 97.12 113 GLY B N 1
ATOM 2781 C CA . GLY B 1 113 ? 5.035 5.035 15.633 1 97.12 113 GLY B CA 1
ATOM 2782 C C . GLY B 1 113 ? 6.281 5.434 14.867 1 97.12 113 GLY B C 1
ATOM 2783 O O . GLY B 1 113 ? 6.477 5.012 13.727 1 97.12 113 GLY B O 1
ATOM 2784 N N . PHE B 1 114 ? 7.113 6.281 15.453 1 97.44 114 PHE B N 1
ATOM 2785 C CA . PHE B 1 114 ? 8.352 6.711 14.82 1 97.44 114 PHE B CA 1
ATOM 2786 C C . PHE B 1 114 ? 9.328 5.547 14.68 1 97.44 114 PHE B C 1
ATOM 2788 O O . PHE B 1 114 ? 9.57 4.816 15.641 1 97.44 114 PHE B O 1
ATOM 2795 N N . LYS B 1 115 ? 9.93 5.43 13.461 1 96.56 115 LYS B N 1
ATOM 2796 C CA . LYS B 1 115 ? 10.977 4.434 13.266 1 96.56 115 LYS B CA 1
ATOM 2797 C C . LYS B 1 115 ? 12.273 4.855 13.961 1 96.56 115 LYS B C 1
ATOM 2799 O O . LYS B 1 115 ? 13.008 4.012 14.484 1 96.56 115 LYS B O 1
ATOM 2804 N N . ASN B 1 116 ? 12.516 6.156 13.867 1 95.12 116 ASN B N 1
ATOM 2805 C CA . ASN B 1 116 ? 13.734 6.738 14.414 1 95.12 116 ASN B CA 1
ATOM 2806 C C . ASN B 1 116 ? 13.445 8 15.219 1 95.12 116 ASN B C 1
ATOM 2808 O O . ASN B 1 116 ? 13.352 9.094 14.656 1 95.12 116 ASN B O 1
ATOM 2812 N N . LEU B 1 117 ? 13.531 7.926 16.453 1 95.12 117 LEU B N 1
ATOM 2813 C CA . LEU B 1 117 ? 13.195 9.031 17.344 1 95.12 117 LEU B CA 1
ATOM 2814 C C . LEU B 1 117 ? 14.281 10.102 17.312 1 95.12 117 LEU B C 1
ATOM 2816 O O . LEU B 1 117 ? 14.016 11.273 17.594 1 95.12 117 LEU B O 1
ATOM 2820 N N . GLU B 1 118 ? 15.461 9.68 16.984 1 95.69 118 GLU B N 1
ATOM 2821 C CA . GLU B 1 118 ? 16.562 10.625 16.938 1 95.69 118 GLU B CA 1
ATOM 2822 C C . GLU B 1 118 ? 16.344 11.703 15.883 1 95.69 118 GLU B C 1
ATOM 2824 O O . GLU B 1 118 ? 16.688 12.867 16.078 1 95.69 118 GLU B O 1
ATOM 2829 N N . GLU B 1 119 ? 15.836 11.273 14.797 1 94.12 119 GLU B N 1
ATOM 2830 C CA . GLU B 1 119 ? 15.531 12.242 13.75 1 94.12 119 GLU B CA 1
ATOM 2831 C C . GLU B 1 119 ? 14.492 13.258 14.211 1 94.12 119 GLU B C 1
ATOM 2833 O O . GLU B 1 119 ? 14.625 14.453 13.945 1 94.12 119 GLU B O 1
ATOM 2838 N N . ALA B 1 120 ? 13.492 12.766 14.883 1 93.56 120 ALA B N 1
ATOM 2839 C CA . ALA B 1 120 ? 12.469 13.656 15.422 1 93.56 120 ALA B CA 1
ATOM 2840 C C . ALA B 1 120 ? 13.07 14.617 16.438 1 93.56 120 ALA B C 1
ATOM 2842 O O . ALA B 1 120 ? 12.695 15.797 16.484 1 93.56 120 ALA B O 1
ATOM 2843 N N . LYS B 1 121 ? 13.953 14.148 17.234 1 96.69 121 LYS B N 1
ATOM 2844 C CA . LYS B 1 121 ? 14.633 15 18.203 1 96.69 121 LYS B CA 1
ATOM 2845 C C . LYS B 1 121 ? 15.43 16.094 17.5 1 96.69 121 LYS B C 1
ATOM 2847 O O . LYS B 1 121 ? 15.398 17.25 17.938 1 96.69 121 LYS B O 1
ATOM 2852 N N . ASN B 1 122 ? 16.094 15.664 16.484 1 97.19 122 ASN B N 1
ATOM 2853 C CA . ASN B 1 122 ? 16.859 16.641 15.711 1 97.19 122 ASN B CA 1
ATOM 2854 C C . ASN B 1 122 ? 15.961 17.719 15.125 1 97.19 122 ASN B C 1
ATOM 2856 O O . ASN B 1 122 ? 16.25 18.906 15.258 1 97.19 122 ASN B O 1
ATOM 2860 N N . TRP B 1 123 ? 14.859 17.328 14.562 1 96.38 123 TRP B N 1
ATOM 2861 C CA . TRP B 1 123 ? 13.961 18.25 13.875 1 96.38 123 TRP B CA 1
ATOM 2862 C C . TRP B 1 123 ? 13.305 19.203 14.867 1 96.38 123 TRP B C 1
ATOM 2864 O O . TRP B 1 123 ? 12.766 20.25 14.477 1 96.38 123 TRP B O 1
ATOM 2874 N N . THR B 1 124 ? 13.344 18.844 16.141 1 97.31 124 THR B N 1
ATOM 2875 C CA . THR B 1 124 ? 12.703 19.672 17.156 1 97.31 124 THR B CA 1
ATOM 2876 C C . THR B 1 124 ? 13.734 20.297 18.094 1 97.31 124 THR B C 1
ATOM 2878 O O . THR B 1 124 ? 13.43 20.625 19.234 1 97.31 124 THR B O 1
ATOM 2881 N N . ASP B 1 125 ? 14.93 20.375 17.641 1 98.06 125 ASP B N 1
ATOM 2882 C CA . ASP B 1 125 ? 16.016 21.078 18.281 1 98.06 125 ASP B CA 1
ATOM 2883 C C . ASP B 1 125 ? 16.344 22.375 17.531 1 98.06 125 ASP B C 1
ATOM 2885 O O . ASP B 1 125 ? 16.781 22.344 16.375 1 98.06 125 ASP B O 1
ATOM 2889 N N . THR B 1 126 ? 16.188 23.516 18.219 1 98.19 126 THR B N 1
ATOM 2890 C CA . THR B 1 126 ? 16.328 24.812 17.562 1 98.19 126 THR B CA 1
ATOM 2891 C C . THR B 1 126 ? 17.75 24.984 17.031 1 98.19 126 THR B C 1
ATOM 2893 O O . THR B 1 126 ? 17.953 25.594 15.977 1 98.19 126 THR B O 1
ATOM 2896 N N . ASN B 1 127 ? 18.734 24.5 17.734 1 98.25 127 ASN B N 1
ATOM 2897 C CA . ASN B 1 127 ? 20.109 24.594 17.25 1 98.25 127 ASN B CA 1
ATOM 2898 C C . ASN B 1 127 ? 20.328 23.75 16 1 98.25 127 ASN B C 1
ATOM 2900 O O . ASN B 1 127 ? 21 24.172 15.07 1 98.25 127 ASN B O 1
ATOM 2904 N N . TRP B 1 128 ? 19.781 22.578 16.062 1 98.44 128 TRP B N 1
ATOM 2905 C CA . TRP B 1 128 ? 19.906 21.703 14.898 1 98.44 128 TRP B CA 1
ATOM 2906 C C . TRP B 1 128 ? 19.203 22.312 13.68 1 98.44 128 TRP B C 1
ATOM 2908 O O . TRP B 1 128 ? 19.766 22.328 12.586 1 98.44 128 TRP B O 1
ATOM 2918 N N . VAL B 1 129 ? 18.031 22.797 13.883 1 98.25 129 VAL B N 1
ATOM 2919 C CA . VAL B 1 129 ? 17.25 23.406 12.812 1 98.25 129 VAL B CA 1
ATOM 2920 C C . VAL B 1 129 ? 18 24.609 12.234 1 98.25 129 VAL B C 1
ATOM 2922 O O . VAL B 1 129 ? 18.078 24.766 11.016 1 98.25 129 VAL B O 1
ATOM 2925 N N . GLU B 1 130 ? 18.484 25.422 13.047 1 97.75 130 GLU B N 1
ATOM 2926 C CA . GLU B 1 130 ? 19.234 26.594 12.609 1 97.75 130 GLU B CA 1
ATOM 2927 C C . GLU B 1 130 ? 20.406 26.172 11.711 1 97.75 130 GLU B C 1
ATOM 2929 O O . GLU B 1 130 ? 20.688 26.844 10.711 1 97.75 130 GLU B O 1
ATOM 2934 N N . LYS B 1 131 ? 21.016 25.141 12.016 1 98.25 131 LYS B N 1
ATOM 2935 C CA . LYS B 1 131 ? 22.203 24.688 11.305 1 98.25 131 LYS B CA 1
ATOM 2936 C C . LYS B 1 131 ? 21.844 23.953 10.016 1 98.25 131 LYS B C 1
ATOM 2938 O O . LYS B 1 131 ? 22.531 24.094 9 1 98.25 131 LYS B O 1
ATOM 2943 N N . HIS B 1 132 ? 20.781 23.219 10.023 1 98.12 132 HIS B N 1
ATOM 2944 C CA . HIS B 1 132 ? 20.562 22.266 8.945 1 98.12 132 HIS B CA 1
ATOM 2945 C C . HIS B 1 132 ? 19.406 22.688 8.055 1 98.12 132 HIS B C 1
ATOM 2947 O O . HIS B 1 132 ? 19.266 22.203 6.93 1 98.12 132 HIS B O 1
ATOM 2953 N N . TRP B 1 133 ? 18.484 23.562 8.609 1 97.62 133 TRP B N 1
ATOM 2954 C CA . TRP B 1 133 ? 17.328 23.969 7.816 1 97.62 133 TRP B CA 1
ATOM 2955 C C . TRP B 1 133 ? 17.297 25.484 7.656 1 97.62 133 TRP B C 1
ATOM 2957 O O . TRP B 1 133 ? 16.266 26.125 7.902 1 97.62 133 TRP B O 1
ATOM 2967 N N . PRO B 1 134 ? 18.328 26.109 7.164 1 96.62 134 PRO B N 1
ATOM 2968 C CA . PRO B 1 134 ? 18.328 27.562 6.992 1 96.62 134 PRO B CA 1
ATOM 2969 C C . PRO B 1 134 ? 17.328 28.031 5.941 1 96.62 134 PRO B C 1
ATOM 2971 O O . PRO B 1 134 ? 16.797 29.141 6.039 1 96.62 134 PRO B O 1
ATOM 2974 N N . ARG B 1 135 ? 17.188 27.312 4.957 1 95.31 135 ARG B N 1
ATOM 2975 C CA . ARG B 1 135 ? 16.234 27.688 3.922 1 95.31 135 ARG B CA 1
ATOM 2976 C C . ARG B 1 135 ? 14.812 27.766 4.488 1 95.31 135 ARG B C 1
ATOM 2978 O O . ARG B 1 135 ? 14.047 28.656 4.129 1 95.31 135 ARG B O 1
ATOM 2985 N N . TRP B 1 136 ? 14.445 26.688 5.309 1 96.31 136 TRP B N 1
ATOM 2986 C CA . TRP B 1 136 ? 13.133 26.719 5.938 1 96.31 136 TRP B CA 1
ATOM 2987 C C . TRP B 1 136 ? 12.969 27.953 6.82 1 96.31 136 TRP B C 1
ATOM 2989 O O . TRP B 1 136 ? 11.922 28.609 6.797 1 96.31 136 TRP B O 1
ATOM 2999 N N . ILE B 1 137 ? 14 28.312 7.566 1 96.94 137 ILE B N 1
ATOM 3000 C CA . ILE B 1 137 ? 13.969 29.469 8.453 1 96.94 137 ILE B CA 1
ATOM 3001 C C . ILE B 1 137 ? 13.75 30.734 7.633 1 96.94 137 ILE B C 1
ATOM 3003 O O . ILE B 1 137 ? 12.922 31.578 7.988 1 96.94 137 ILE B O 1
ATOM 3007 N N . LYS B 1 138 ? 14.445 30.844 6.559 1 95.81 138 LYS B N 1
ATOM 3008 C CA . LYS B 1 138 ? 14.305 32 5.691 1 95.81 138 LYS B CA 1
ATOM 3009 C C . LYS B 1 138 ? 12.883 32.125 5.152 1 95.81 138 LYS B C 1
ATOM 3011 O O . LYS B 1 138 ? 12.297 33.219 5.141 1 95.81 138 LYS B O 1
ATOM 3016 N N . GLN B 1 139 ? 12.375 31 4.691 1 93.81 139 GLN B N 1
ATOM 3017 C CA . GLN B 1 139 ? 11.008 30.984 4.188 1 93.81 139 GLN B CA 1
ATOM 3018 C C . GLN B 1 139 ? 10.016 31.375 5.277 1 93.81 139 GLN B C 1
ATOM 3020 O O . GLN B 1 139 ? 9.07 32.125 5.027 1 93.81 139 GLN B O 1
ATOM 3025 N N . TYR B 1 140 ? 10.25 30.781 6.41 1 94.62 140 TYR B N 1
ATOM 3026 C CA . TYR B 1 140 ? 9.406 31.078 7.559 1 94.62 140 TYR B CA 1
ATOM 3027 C C . TYR B 1 140 ? 9.398 32.594 7.844 1 94.62 140 TYR B C 1
ATOM 3029 O O . TYR B 1 140 ? 8.336 33.188 8.031 1 94.62 140 TYR B O 1
ATOM 3037 N N . GLN B 1 141 ? 10.508 33.156 7.797 1 93.19 141 GLN B N 1
ATOM 3038 C CA . GLN B 1 141 ? 10.68 34.562 8.164 1 93.19 141 GLN B CA 1
ATOM 3039 C C . GLN B 1 141 ? 10.172 35.5 7.062 1 93.19 141 GLN B C 1
ATOM 3041 O O . GLN B 1 141 ? 9.82 36.656 7.324 1 93.19 141 GLN B O 1
ATOM 3046 N N . THR B 1 142 ? 10.141 35 5.883 1 91.19 142 THR B N 1
ATOM 3047 C CA . THR B 1 142 ? 9.633 35.781 4.77 1 91.19 142 THR B CA 1
ATOM 3048 C C . THR B 1 142 ? 8.109 35.906 4.848 1 91.19 142 THR B C 1
ATOM 3050 O O . THR B 1 142 ? 7.535 36.906 4.441 1 91.19 142 THR B O 1
ATOM 3053 N N . LEU B 1 143 ? 7.504 34.906 5.352 1 87.56 143 LEU B N 1
ATOM 3054 C CA . LEU B 1 143 ? 6.047 34.844 5.375 1 87.56 143 LEU B CA 1
ATOM 3055 C C . LEU B 1 143 ? 5.492 35.531 6.605 1 87.56 143 LEU B C 1
ATOM 3057 O O . LEU B 1 143 ? 4.324 35.938 6.625 1 87.56 143 LEU B O 1
ATOM 3061 N N . SER B 1 144 ? 6.355 35.594 7.625 1 83.19 144 SER B N 1
ATOM 3062 C CA . SER B 1 144 ? 5.855 36.219 8.852 1 83.19 144 SER B CA 1
ATOM 3063 C C . SER B 1 144 ? 6.996 36.656 9.758 1 83.19 144 SER B C 1
ATOM 3065 O O . SER B 1 144 ? 8.148 36.25 9.562 1 83.19 144 SER B O 1
ATOM 3067 N N . THR B 1 145 ? 6.625 37.406 10.781 1 87.25 145 THR B N 1
ATOM 3068 C CA . THR B 1 145 ? 7.605 37.906 11.734 1 87.25 145 THR B CA 1
ATOM 3069 C C . THR B 1 145 ? 7.613 37.062 13 1 87.25 145 THR B C 1
ATOM 3071 O O . THR B 1 145 ? 8.305 37.375 13.969 1 87.25 145 THR B O 1
ATOM 3074 N N . LYS B 1 146 ? 6.914 36 12.984 1 87.12 146 LYS B N 1
ATOM 3075 C CA . LYS B 1 146 ? 6.832 35.156 14.156 1 87.12 146 LYS B CA 1
ATOM 3076 C C . LYS B 1 146 ? 8.172 34.469 14.445 1 87.12 146 LYS B C 1
ATOM 3078 O O . LYS B 1 146 ? 9.008 34.344 13.547 1 87.12 146 LYS B O 1
ATOM 3083 N N . ASP B 1 147 ? 8.312 34.094 15.688 1 94.5 147 ASP B N 1
ATOM 3084 C CA . ASP B 1 147 ? 9.523 33.406 16.109 1 94.5 147 ASP B CA 1
ATOM 3085 C C . ASP B 1 147 ? 9.469 31.938 15.734 1 94.5 147 ASP B C 1
ATOM 3087 O O . ASP B 1 147 ? 8.758 31.156 16.359 1 94.5 147 ASP B O 1
ATOM 3091 N N . TRP B 1 148 ? 10.289 31.594 14.781 1 96.75 148 TRP B N 1
ATOM 3092 C CA . TRP B 1 148 ? 10.305 30.203 14.328 1 96.75 148 TRP B CA 1
ATOM 3093 C C . TRP B 1 148 ? 10.742 29.266 15.445 1 96.75 148 TRP B C 1
ATOM 3095 O O . TRP B 1 148 ? 10.383 28.078 15.445 1 96.75 148 TRP B O 1
ATOM 3105 N N . LYS B 1 149 ? 11.5 29.734 16.391 1 97.94 149 LYS B N 1
ATOM 3106 C CA . LYS B 1 149 ? 11.945 28.906 17.516 1 97.94 149 LYS B CA 1
ATOM 3107 C C . LYS B 1 149 ? 10.773 28.484 18.391 1 97.94 149 LYS B C 1
ATOM 3109 O O . LYS B 1 149 ? 10.773 27.375 18.938 1 97.94 149 LYS B O 1
ATOM 3114 N N . ARG B 1 150 ? 9.805 29.375 18.5 1 97.56 150 ARG B N 1
ATOM 3115 C CA . ARG B 1 150 ? 8.602 29.016 19.266 1 97.56 150 ARG B CA 1
ATOM 3116 C C . ARG B 1 150 ? 7.898 27.828 18.625 1 97.56 150 ARG B C 1
ATOM 3118 O O . ARG B 1 150 ? 7.48 26.906 19.328 1 97.56 150 ARG B O 1
ATOM 3125 N N . TYR B 1 151 ? 7.734 27.812 17.328 1 97.44 151 TYR B N 1
ATOM 3126 C CA . TYR B 1 151 ? 7.094 26.688 16.641 1 97.44 151 TYR B CA 1
ATOM 3127 C C . TYR B 1 151 ? 7.84 25.391 16.906 1 97.44 151 TYR B C 1
ATOM 3129 O O . TYR B 1 151 ? 7.223 24.375 17.25 1 97.44 151 TYR B O 1
ATOM 3137 N N . VAL B 1 152 ? 9.18 25.422 16.766 1 98.12 152 VAL B N 1
ATOM 3138 C CA . VAL B 1 152 ? 10.016 24.234 16.953 1 98.12 152 VAL B CA 1
ATOM 3139 C C . VAL B 1 152 ? 9.836 23.688 18.359 1 98.12 152 VAL B C 1
ATOM 3141 O O . VAL B 1 152 ? 9.664 22.484 18.547 1 98.12 152 VAL B O 1
ATOM 3144 N N . ASN B 1 153 ? 9.797 24.594 19.297 1 97.81 153 ASN B N 1
ATOM 3145 C CA . ASN B 1 153 ? 9.648 24.203 20.703 1 97.81 153 ASN B CA 1
ATOM 3146 C C . ASN B 1 153 ? 8.266 23.609 20.969 1 97.81 153 ASN B C 1
ATOM 3148 O O . ASN B 1 153 ? 8.133 22.625 21.688 1 97.81 153 ASN B O 1
ATOM 3152 N N . GLU B 1 154 ? 7.266 24.219 20.422 1 97.75 154 GLU B N 1
ATOM 3153 C CA . GLU B 1 154 ? 5.914 23.703 20.625 1 97.75 154 GLU B CA 1
ATOM 3154 C C . GLU B 1 154 ? 5.715 22.391 19.891 1 97.75 154 GLU B C 1
ATOM 3156 O O . GLU B 1 154 ? 5.023 21.5 20.391 1 97.75 154 GLU B O 1
ATOM 3161 N N . ALA B 1 155 ? 6.285 22.266 18.688 1 97.44 155 ALA B N 1
ATOM 3162 C CA . ALA B 1 155 ? 6.242 21 17.969 1 97.44 155 ALA B CA 1
ATOM 3163 C C . ALA B 1 155 ? 6.887 19.891 18.766 1 97.44 155 ALA B C 1
ATOM 3165 O O . ALA B 1 155 ? 6.395 18.75 18.781 1 97.44 155 ALA B O 1
ATOM 3166 N N . LYS B 1 156 ? 8 20.219 19.438 1 97.5 156 LYS B N 1
ATOM 3167 C CA . LYS B 1 156 ? 8.68 19.25 20.281 1 97.5 156 LYS B CA 1
ATOM 3168 C C . LYS B 1 156 ? 7.734 18.688 21.344 1 97.5 156 LYS B C 1
ATOM 3170 O O . LYS B 1 156 ? 7.637 17.484 21.531 1 97.5 156 LYS B O 1
ATOM 3175 N N . LEU B 1 157 ? 7.066 19.609 22.016 1 96.69 157 LEU B N 1
ATOM 3176 C CA . LEU B 1 157 ? 6.145 19.203 23.062 1 96.69 157 LEU B CA 1
ATOM 3177 C C . LEU B 1 157 ? 5.016 18.344 22.5 1 96.69 157 LEU B C 1
ATOM 3179 O O . LEU B 1 157 ? 4.621 17.344 23.109 1 96.69 157 LEU B O 1
ATOM 3183 N N . MET B 1 158 ? 4.527 18.688 21.391 1 97.69 158 MET B N 1
ATOM 3184 C CA . MET B 1 158 ? 3.422 17.969 20.75 1 97.69 158 MET B CA 1
ATOM 3185 C C . MET B 1 158 ? 3.863 16.594 20.266 1 97.69 158 MET B C 1
ATOM 3187 O O . MET B 1 158 ? 3.197 15.594 20.547 1 97.69 158 MET B O 1
ATOM 3191 N N . TRP B 1 159 ? 5.07 16.453 19.688 1 97.38 159 TRP B N 1
ATOM 3192 C CA . TRP B 1 159 ? 5.535 15.242 19.031 1 97.38 159 TRP B CA 1
ATOM 3193 C C . TRP B 1 159 ? 5.996 14.219 20.078 1 97.38 159 TRP B C 1
ATOM 3195 O O . TRP B 1 159 ? 6.016 13.016 19.797 1 97.38 159 TRP B O 1
ATOM 3205 N N . PHE B 1 160 ? 6.344 14.648 21.234 1 96.81 160 PHE B N 1
ATOM 3206 C CA . PHE B 1 160 ? 6.996 13.727 22.156 1 96.81 160 PHE B CA 1
ATOM 3207 C C . PHE B 1 160 ? 6.059 13.352 23.297 1 96.81 160 PHE B C 1
ATOM 3209 O O . PHE B 1 160 ? 6.488 12.75 24.281 1 96.81 160 PHE B O 1
ATOM 3216 N N . GLN B 1 161 ? 4.82 13.734 23.109 1 95.19 161 GLN B N 1
ATOM 3217 C CA . GLN B 1 161 ? 3.834 13.102 23.984 1 95.19 161 GLN B CA 1
ATOM 3218 C C . GLN B 1 161 ? 3.781 11.594 23.75 1 95.19 161 GLN B C 1
ATOM 3220 O O . GLN B 1 161 ? 3.85 11.133 22.609 1 95.19 161 GLN B O 1
ATOM 3225 N N . GLU B 1 162 ? 3.674 10.836 24.844 1 94.06 162 GLU B N 1
ATOM 3226 C CA . GLU B 1 162 ? 3.615 9.391 24.719 1 94.06 162 GLU B CA 1
ATOM 3227 C C . GLU B 1 162 ? 2.447 8.961 23.828 1 94.06 162 GLU B C 1
ATOM 3229 O O . GLU B 1 162 ? 2.604 8.102 22.953 1 94.06 162 GLU B O 1
ATOM 3234 N N . GLN B 1 163 ? 1.316 9.562 24.078 1 95.69 163 GLN B N 1
ATOM 3235 C CA . GLN B 1 163 ? 0.093 9.336 23.312 1 95.69 163 GLN B CA 1
ATOM 3236 C C . GLN B 1 163 ? -0.592 10.648 22.969 1 95.69 163 GLN B C 1
ATOM 3238 O O . GLN B 1 163 ? -0.825 11.492 23.828 1 95.69 163 GLN B O 1
ATOM 3243 N N . TYR B 1 164 ? -0.826 10.836 21.703 1 96.5 164 TYR B N 1
ATOM 3244 C CA . TYR B 1 164 ? -1.471 12.062 21.25 1 96.5 164 TYR B CA 1
ATOM 3245 C C . TYR B 1 164 ? -2.949 12.07 21.625 1 96.5 164 TYR B C 1
ATOM 3247 O O . TYR B 1 164 ? -3.498 13.109 22 1 96.5 164 TYR B O 1
ATOM 3255 N N . PHE B 1 165 ? -3.588 10.922 21.422 1 95.38 165 PHE B N 1
ATOM 3256 C CA . PHE B 1 165 ? -4.953 10.617 21.828 1 95.38 165 PHE B CA 1
ATOM 3257 C C . PHE B 1 165 ? -5.137 9.117 22.016 1 95.38 165 PHE B C 1
ATOM 3259 O O . PHE B 1 165 ? -4.355 8.312 21.5 1 95.38 165 PHE B O 1
ATOM 3266 N N . PRO B 1 166 ? -6.105 8.719 22.859 1 97 166 PRO B N 1
ATOM 3267 C CA . PRO B 1 166 ? -6.273 7.285 23.109 1 97 166 PRO B CA 1
ATOM 3268 C C . PRO B 1 166 ? -6.738 6.523 21.875 1 97 166 PRO B C 1
ATOM 3270 O O . PRO B 1 166 ? -7.391 7.094 21 1 97 166 PRO B O 1
ATOM 3273 N N . LYS B 1 167 ? -6.383 5.266 21.844 1 97.31 167 LYS B N 1
ATOM 3274 C CA . LYS B 1 167 ? -6.77 4.395 20.734 1 97.31 167 LYS B CA 1
ATOM 3275 C C . LYS B 1 167 ? -8.281 4.383 20.547 1 97.31 167 LYS B C 1
ATOM 3277 O O . LYS B 1 167 ? -8.773 4.238 19.438 1 97.31 167 LYS B O 1
ATOM 3282 N N . SER B 1 168 ? -9.047 4.559 21.609 1 98.06 168 SER B N 1
ATOM 3283 C CA . SER B 1 168 ? -10.5 4.59 21.562 1 98.06 168 SER B CA 1
ATOM 3284 C C . SER B 1 168 ? -11 5.711 20.656 1 98.06 168 SER B C 1
ATOM 3286 O O . SER B 1 168 ? -12.102 5.625 20.109 1 98.06 168 SER B O 1
ATOM 3288 N N . ASP B 1 169 ? -10.18 6.723 20.5 1 98.06 169 ASP B N 1
ATOM 3289 C CA . ASP B 1 169 ? -10.555 7.789 19.578 1 98.06 169 ASP B CA 1
ATOM 3290 C C . ASP B 1 169 ? -10.562 7.289 18.141 1 98.06 169 ASP B C 1
ATOM 3292 O O . ASP B 1 169 ? -11.43 7.676 17.344 1 98.06 169 ASP B O 1
ATOM 3296 N N . LEU B 1 170 ? -9.602 6.488 17.797 1 98.62 170 LEU B N 1
ATOM 3297 C CA . LEU B 1 170 ? -9.586 5.871 16.469 1 98.62 170 LEU B CA 1
ATOM 3298 C C . LEU B 1 170 ? -10.812 4.988 16.266 1 98.62 170 LEU B C 1
ATOM 3300 O O . LEU B 1 170 ? -11.453 5.043 15.211 1 98.62 170 LEU B O 1
ATOM 3304 N N . GLU B 1 171 ? -11.156 4.195 17.25 1 98.56 171 GLU B N 1
ATOM 3305 C CA . GLU B 1 171 ? -12.273 3.26 17.188 1 98.56 171 GLU B CA 1
ATOM 3306 C C . GLU B 1 171 ? -13.602 3.996 17.047 1 98.56 171 GLU B C 1
ATOM 3308 O O . GLU B 1 171 ? -14.57 3.439 16.531 1 98.56 171 GLU B O 1
ATOM 3313 N N . ALA B 1 172 ? -13.602 5.246 17.453 1 98.25 172 ALA B N 1
ATOM 3314 C CA . ALA B 1 172 ? -14.82 6.047 17.453 1 98.25 172 ALA B CA 1
ATOM 3315 C C . ALA B 1 172 ? -15.062 6.672 16.078 1 98.25 172 ALA B C 1
ATOM 3317 O O . ALA B 1 172 ? -16.156 7.188 15.812 1 98.25 172 ALA B O 1
ATOM 3318 N N . ILE B 1 173 ? -14.062 6.676 15.25 1 98.12 173 ILE B N 1
ATOM 3319 C CA . ILE B 1 173 ? -14.219 7.234 13.914 1 98.12 173 ILE B CA 1
ATOM 3320 C C . ILE B 1 173 ? -15.141 6.344 13.086 1 98.12 173 ILE B C 1
ATOM 3322 O O . ILE B 1 173 ? -14.859 5.16 12.891 1 98.12 173 ILE B O 1
ATOM 3326 N N . LYS B 1 174 ? -16.172 6.895 12.531 1 94.69 174 LYS B N 1
ATOM 3327 C CA . LYS B 1 174 ? -17.172 6.113 11.805 1 94.69 174 LYS B CA 1
ATOM 3328 C C . LYS B 1 174 ? -17.109 6.395 10.305 1 94.69 174 LYS B C 1
ATOM 3330 O O . LYS B 1 174 ? -17.656 5.633 9.508 1 94.69 174 LYS B O 1
ATOM 3335 N N . ILE B 1 175 ? -16.484 7.449 9.977 1 96.31 175 ILE B N 1
ATOM 3336 C CA . ILE B 1 175 ? -16.484 7.875 8.586 1 96.31 175 ILE B CA 1
ATOM 3337 C C . ILE B 1 175 ? -15.469 7.043 7.797 1 96.31 175 ILE B C 1
ATOM 3339 O O . ILE B 1 175 ? -14.453 6.602 8.352 1 96.31 175 ILE B O 1
ATOM 3343 N N . ALA B 1 176 ? -15.742 6.824 6.488 1 98.31 176 ALA B N 1
ATOM 3344 C CA . ALA B 1 176 ? -14.812 6.113 5.613 1 98.31 176 ALA B CA 1
ATOM 3345 C C . ALA B 1 176 ? -13.438 6.789 5.609 1 98.31 176 ALA B C 1
ATOM 3347 O O . ALA B 1 176 ? -13.344 8.008 5.457 1 98.31 176 ALA B O 1
ATOM 3348 N N . THR B 1 177 ? -12.414 5.996 5.84 1 98.81 177 THR B N 1
ATOM 3349 C CA . THR B 1 177 ? -11.055 6.52 5.992 1 98.81 177 THR B CA 1
ATOM 3350 C C . THR B 1 177 ? -10.086 5.77 5.09 1 98.81 177 THR B C 1
ATOM 3352 O O . THR B 1 177 ? -10.094 4.539 5.043 1 98.81 177 THR B O 1
ATOM 3355 N N . LEU B 1 178 ? -9.328 6.477 4.316 1 98.88 178 LEU B N 1
ATOM 3356 C CA . LEU B 1 178 ? -8.188 5.914 3.609 1 98.88 178 LEU B CA 1
ATOM 3357 C C . LEU B 1 178 ? -6.887 6.242 4.332 1 98.88 178 LEU B C 1
ATOM 3359 O O . LEU B 1 178 ? -6.539 7.414 4.496 1 98.88 178 LEU B O 1
ATOM 3363 N N . VAL B 1 179 ? -6.191 5.23 4.812 1 98.94 179 VAL B N 1
ATOM 3364 C CA . VAL B 1 179 ? -4.914 5.367 5.504 1 98.94 179 VAL B CA 1
ATOM 3365 C C . VAL B 1 179 ? -3.77 5.059 4.539 1 98.94 179 VAL B C 1
ATOM 3367 O O . VAL B 1 179 ? -3.652 3.934 4.047 1 98.94 179 VAL B O 1
ATOM 3370 N N . VAL B 1 180 ? -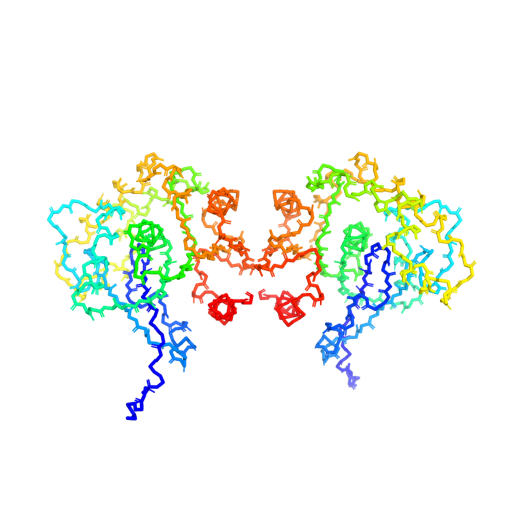2.859 6.051 4.332 1 98.88 180 VAL B N 1
ATOM 3371 C CA . VAL B 1 180 ? -1.85 5.918 3.289 1 98.88 180 VAL B CA 1
ATOM 3372 C C . VAL B 1 180 ? -0.458 6.117 3.887 1 98.88 180 VAL B C 1
ATOM 3374 O O . VAL B 1 180 ? -0.248 7.016 4.703 1 98.88 180 VAL B O 1
ATOM 3377 N N . TYR B 1 181 ? 0.506 5.305 3.471 1 98.81 181 TYR B N 1
ATOM 3378 C CA . TYR B 1 181 ? 1.923 5.457 3.783 1 98.81 181 TYR B CA 1
ATOM 3379 C C . TYR B 1 181 ? 2.785 5.184 2.557 1 98.81 181 TYR B C 1
ATOM 3381 O O . TYR B 1 181 ? 2.359 4.484 1.635 1 98.81 181 TYR B O 1
ATOM 3389 N N . GLY B 1 182 ? 3.957 5.801 2.514 1 98.5 182 GLY B N 1
ATOM 3390 C CA . GLY B 1 182 ? 5.016 5.238 1.69 1 98.5 182 GLY B CA 1
ATOM 3391 C C . GLY B 1 182 ? 5.676 4.023 2.316 1 98.5 182 GLY B C 1
ATOM 3392 O O . GLY B 1 182 ? 5.75 3.912 3.541 1 98.5 182 GLY B O 1
ATOM 3393 N N . ASP B 1 183 ? 6.242 3.135 1.46 1 98.38 183 ASP B N 1
ATOM 3394 C CA . ASP B 1 183 ? 6.891 1.952 2.018 1 98.38 183 ASP B CA 1
ATOM 3395 C C . ASP B 1 183 ? 8.18 2.326 2.748 1 98.38 183 ASP B C 1
ATOM 3397 O O . ASP B 1 183 ? 8.688 1.55 3.561 1 98.38 183 ASP B O 1
ATOM 3401 N N . ASN B 1 184 ? 8.703 3.572 2.527 1 97.38 184 ASN B N 1
ATOM 3402 C CA . ASN B 1 184 ? 9.844 4.109 3.254 1 97.38 184 ASN B CA 1
ATOM 3403 C C . ASN B 1 184 ? 9.453 5.309 4.109 1 97.38 184 ASN B C 1
ATOM 3405 O O . ASN B 1 184 ? 10.195 6.289 4.195 1 97.38 184 ASN B O 1
ATOM 3409 N N . ASP B 1 185 ? 8.352 5.273 4.672 1 98.12 185 ASP B N 1
ATOM 3410 C CA . ASP B 1 185 ? 7.875 6.332 5.559 1 98.12 185 ASP B CA 1
ATOM 3411 C C . ASP B 1 185 ? 8.695 6.379 6.844 1 98.12 185 ASP B C 1
ATOM 3413 O O . ASP B 1 185 ? 9.336 5.391 7.219 1 98.12 185 ASP B O 1
ATOM 3417 N N . MET B 1 186 ? 8.672 7.48 7.465 1 97.56 186 MET B N 1
ATOM 3418 C CA . MET B 1 186 ? 9.375 7.629 8.734 1 97.56 186 MET B CA 1
ATOM 3419 C C . MET B 1 186 ? 8.641 6.887 9.852 1 97.56 186 MET B C 1
ATOM 3421 O O . MET B 1 186 ? 9.219 6.617 10.906 1 97.56 186 MET B O 1
ATOM 3425 N N . TYR B 1 187 ? 7.375 6.648 9.664 1 98.06 187 TYR B N 1
ATOM 3426 C CA . TYR B 1 187 ? 6.602 5.832 10.586 1 98.06 187 TYR B CA 1
ATOM 3427 C C . TYR B 1 187 ? 6.586 4.371 10.148 1 98.06 187 TYR B C 1
ATOM 3429 O O . TYR B 1 187 ? 6.703 4.074 8.961 1 98.06 187 TYR B O 1
ATOM 3437 N N . SER B 1 188 ? 6.465 3.459 11.141 1 97.88 188 SER B N 1
ATOM 3438 C CA . SER B 1 188 ? 6.441 2.039 10.812 1 97.88 188 SER B CA 1
ATOM 3439 C C . SER B 1 188 ? 5.121 1.643 10.156 1 97.88 188 SER B C 1
ATOM 3441 O O . SER B 1 188 ? 4.062 2.156 10.523 1 97.88 188 SER B O 1
ATOM 3443 N N . LEU B 1 189 ? 5.207 0.75 9.211 1 98.44 189 LEU B N 1
ATOM 3444 C CA . LEU B 1 189 ? 3.998 0.262 8.562 1 98.44 189 LEU B CA 1
ATOM 3445 C C . LEU B 1 189 ? 3.131 -0.524 9.539 1 98.44 189 LEU B C 1
ATOM 3447 O O . LEU B 1 189 ? 1.902 -0.507 9.438 1 98.44 189 LEU B O 1
ATOM 3451 N N . GLU B 1 190 ? 3.746 -1.193 10.516 1 98 190 GLU B N 1
ATOM 3452 C CA . GLU B 1 190 ? 3.004 -1.882 11.57 1 98 190 GLU B CA 1
ATOM 3453 C C . GLU B 1 190 ? 2.102 -0.915 12.328 1 98 190 GLU B C 1
ATOM 3455 O O . GLU B 1 190 ? 0.96 -1.249 12.656 1 98 190 GLU B O 1
ATOM 3460 N N . HIS B 1 191 ? 2.625 0.256 12.586 1 98.19 191 HIS B N 1
ATOM 3461 C CA . HIS B 1 191 ? 1.821 1.28 13.242 1 98.19 191 HIS B CA 1
ATOM 3462 C C . HIS B 1 191 ? 0.651 1.709 12.359 1 98.19 191 HIS B C 1
ATOM 3464 O O . HIS B 1 191 ? -0.459 1.917 12.859 1 98.19 191 HIS B O 1
ATOM 3470 N N . GLY B 1 192 ? 0.915 1.855 11.078 1 98.5 192 GLY B N 1
ATOM 3471 C CA . GLY B 1 192 ? -0.156 2.154 10.141 1 98.5 192 GLY B CA 1
ATOM 3472 C C . GLY B 1 192 ? -1.254 1.106 10.133 1 98.5 192 GLY B C 1
ATOM 3473 O O . GLY B 1 192 ? -2.439 1.442 10.086 1 98.5 192 GLY B O 1
ATOM 3474 N N . ILE B 1 193 ? -0.877 -0.152 10.164 1 98.44 193 ILE B N 1
ATOM 3475 C CA . ILE B 1 193 ? -1.832 -1.254 10.203 1 98.44 193 ILE B CA 1
ATOM 3476 C C . ILE B 1 193 ? -2.662 -1.174 11.477 1 98.44 193 ILE B C 1
ATOM 3478 O O . ILE B 1 193 ? -3.867 -1.436 11.461 1 98.44 193 ILE B O 1
ATOM 3482 N N . GLU B 1 194 ? -2.016 -0.798 12.586 1 98.19 194 GLU B N 1
ATOM 3483 C CA . GLU B 1 194 ? -2.736 -0.621 13.844 1 98.19 194 GLU B CA 1
ATOM 3484 C C . GLU B 1 194 ? -3.828 0.437 13.703 1 98.19 194 GLU B C 1
ATOM 3486 O O . GLU B 1 194 ? -4.949 0.24 14.18 1 98.19 194 GLU B O 1
ATOM 3491 N N . ILE B 1 195 ? -3.514 1.537 13.086 1 98.69 195 ILE B N 1
ATOM 3492 C CA . ILE B 1 195 ? -4.484 2.604 12.867 1 98.69 195 ILE B CA 1
ATOM 3493 C C . ILE B 1 195 ? -5.613 2.096 11.969 1 98.69 195 ILE B C 1
ATOM 3495 O O . ILE B 1 195 ? -6.793 2.287 12.281 1 98.69 195 ILE B O 1
ATOM 3499 N N . HIS B 1 196 ? -5.266 1.411 10.906 1 98.69 196 HIS B N 1
ATOM 3500 C CA . HIS B 1 196 ? -6.223 0.827 9.969 1 98.69 196 HIS B CA 1
ATOM 3501 C C . HIS B 1 196 ? -7.176 -0.127 10.68 1 98.69 196 HIS B C 1
ATOM 3503 O O . HIS B 1 196 ? -8.391 -0.057 10.484 1 98.69 196 HIS B O 1
ATOM 3509 N N . ASN B 1 197 ? -6.605 -0.962 11.516 1 97.81 197 ASN B N 1
ATOM 3510 C CA . ASN B 1 197 ? -7.398 -1.977 12.203 1 97.81 197 ASN B CA 1
ATOM 3511 C C . ASN B 1 197 ? -8.328 -1.354 13.242 1 97.81 197 ASN B C 1
ATOM 3513 O O . ASN B 1 197 ? -9.398 -1.895 13.531 1 97.81 197 ASN B O 1
ATOM 3517 N N . ALA B 1 198 ? -7.922 -0.259 13.805 1 98.5 198 ALA B N 1
ATOM 3518 C CA . ALA B 1 198 ? -8.711 0.395 14.844 1 98.5 198 ALA B CA 1
ATOM 3519 C C . ALA B 1 198 ? -9.922 1.114 14.242 1 98.5 198 ALA B C 1
ATOM 3521 O O . ALA B 1 198 ? -10.969 1.228 14.883 1 98.5 198 ALA B O 1
ATOM 3522 N N . ILE B 1 199 ? -9.766 1.636 13.055 1 98.56 199 ILE B N 1
ATOM 3523 C CA . ILE B 1 199 ? -10.852 2.34 12.383 1 98.56 199 ILE B CA 1
ATOM 3524 C C . ILE B 1 199 ? -11.672 1.353 11.555 1 98.56 199 ILE B C 1
ATOM 3526 O O . ILE B 1 199 ? -11.219 0.878 10.516 1 98.56 199 ILE B O 1
ATOM 3530 N N . LYS B 1 200 ? -12.828 1.096 11.898 1 96.31 200 LYS B N 1
ATOM 3531 C CA . LYS B 1 200 ? -13.656 0.027 11.344 1 96.31 200 LYS B CA 1
ATOM 3532 C C . LYS B 1 200 ? -13.844 0.204 9.836 1 96.31 200 LYS B C 1
ATOM 3534 O O . LYS B 1 200 ? -13.703 -0.753 9.07 1 96.31 200 LYS B O 1
ATOM 3539 N N . ASN B 1 201 ? -14.164 1.355 9.352 1 96.19 201 ASN B N 1
ATOM 3540 C CA . ASN B 1 201 ? -14.43 1.627 7.945 1 96.19 201 ASN B CA 1
ATOM 3541 C C . ASN B 1 201 ? -13.227 2.271 7.262 1 96.19 201 ASN B C 1
ATOM 3543 O O . ASN B 1 201 ? -13.336 3.367 6.707 1 96.19 201 ASN B O 1
ATOM 3547 N N . SER B 1 202 ? -12.102 1.527 7.316 1 98.38 202 SER B N 1
ATOM 3548 C CA . SER B 1 202 ? -10.906 2.121 6.719 1 98.38 202 SER B CA 1
ATOM 3549 C C . SER B 1 202 ? -10.328 1.225 5.629 1 98.38 202 SER B C 1
ATOM 3551 O O . SER B 1 202 ? -10.586 0.019 5.609 1 98.38 202 SER B O 1
ATOM 3553 N N . GLN B 1 203 ? -9.734 1.799 4.695 1 98.69 203 GLN B N 1
ATOM 3554 C CA . GLN B 1 203 ? -8.859 1.17 3.709 1 98.69 203 GLN B CA 1
ATOM 3555 C C . GLN B 1 203 ? -7.395 1.505 3.979 1 98.69 203 GLN B C 1
ATOM 3557 O O . GLN B 1 203 ? -7.086 2.551 4.555 1 98.69 203 GLN B O 1
ATOM 3562 N N . PHE B 1 204 ? -6.523 0.609 3.615 1 98.81 204 PHE B N 1
ATOM 3563 C CA . PHE B 1 204 ? -5.098 0.773 3.879 1 98.81 204 PHE B CA 1
ATOM 3564 C C . PHE B 1 204 ? -4.301 0.739 2.582 1 98.81 204 PHE B C 1
ATOM 3566 O O . PHE B 1 204 ? -4.531 -0.12 1.729 1 98.81 204 PHE B O 1
ATOM 3573 N N . CYS B 1 205 ? -3.416 1.698 2.465 1 98.81 205 CYS B N 1
ATOM 3574 C CA . CYS B 1 205 ? -2.641 1.864 1.24 1 98.81 205 CYS B CA 1
ATOM 3575 C C . CYS B 1 205 ? -1.168 2.104 1.556 1 98.81 205 CYS B C 1
ATOM 3577 O O . CYS B 1 205 ? -0.839 2.922 2.416 1 98.81 205 CYS B O 1
ATOM 3579 N N . VAL B 1 206 ? -0.294 1.339 0.92 1 98.88 206 VAL B N 1
ATOM 3580 C CA . VAL B 1 206 ? 1.143 1.592 0.947 1 98.88 206 VAL B CA 1
ATOM 3581 C C . VAL B 1 206 ? 1.656 1.804 -0.475 1 98.88 206 VAL B C 1
ATOM 3583 O O . VAL B 1 206 ? 1.484 0.94 -1.339 1 98.88 206 VAL B O 1
ATOM 3586 N N . ILE B 1 207 ? 2.225 2.951 -0.764 1 98.5 207 ILE B N 1
ATOM 3587 C CA . ILE B 1 207 ? 2.777 3.285 -2.072 1 98.5 207 ILE B CA 1
ATOM 3588 C C . ILE B 1 207 ? 4.254 2.9 -2.121 1 98.5 207 ILE B C 1
ATOM 3590 O O . ILE B 1 207 ? 5.039 3.316 -1.266 1 98.5 207 ILE B O 1
ATOM 3594 N N . PRO B 1 208 ? 4.668 2.076 -3.117 1 98.44 208 PRO B N 1
ATOM 3595 C CA . PRO B 1 208 ? 6.051 1.602 -3.184 1 98.44 208 PRO B CA 1
ATOM 3596 C C . PRO B 1 208 ? 7.027 2.689 -3.629 1 98.44 208 PRO B C 1
ATOM 3598 O O . PRO B 1 208 ? 6.656 3.572 -4.406 1 98.44 208 PRO B O 1
ATOM 3601 N N . ASN B 1 209 ? 8.32 2.561 -3.129 1 97.38 209 ASN B N 1
ATOM 3602 C CA . ASN B 1 209 ? 9.391 3.496 -3.451 1 97.38 209 ASN B CA 1
ATOM 3603 C C . ASN B 1 209 ? 8.992 4.934 -3.135 1 97.38 209 ASN B C 1
ATOM 3605 O O . ASN B 1 209 ? 9.125 5.82 -3.982 1 97.38 209 ASN B O 1
ATOM 3609 N N . CYS B 1 210 ? 8.469 5.047 -1.978 1 97.81 210 CYS B N 1
ATOM 3610 C CA . CYS B 1 210 ? 7.934 6.34 -1.562 1 97.81 210 CYS B CA 1
ATOM 3611 C C . CYS B 1 210 ? 8.25 6.617 -0.098 1 97.81 210 CYS B C 1
ATOM 3613 O O . CYS B 1 210 ? 8.117 5.73 0.749 1 97.81 210 CYS B O 1
ATOM 3615 N N . SER B 1 211 ? 8.703 7.793 0.201 1 96.88 211 SER B N 1
ATOM 3616 C CA . SER B 1 211 ? 9.016 8.203 1.566 1 96.88 211 SER B CA 1
ATOM 3617 C C . SER B 1 211 ? 7.793 8.82 2.248 1 96.88 211 SER B C 1
ATOM 3619 O O . SER B 1 211 ? 6.656 8.57 1.834 1 96.88 211 SER B O 1
ATOM 3621 N N . HIS B 1 212 ? 8.055 9.555 3.334 1 97.12 212 HIS B N 1
ATOM 3622 C CA . HIS B 1 212 ? 7.031 10.281 4.07 1 97.12 212 HIS B CA 1
ATOM 3623 C C . HIS B 1 212 ? 6.363 11.336 3.188 1 97.12 212 HIS B C 1
ATOM 3625 O O . HIS B 1 212 ? 5.262 11.797 3.49 1 97.12 212 HIS B O 1
ATOM 3631 N N . GLU B 1 213 ? 6.98 11.609 2.035 1 96 213 GLU B N 1
ATOM 3632 C CA . GLU B 1 213 ? 6.543 12.688 1.149 1 96 213 GLU B CA 1
ATOM 3633 C C . GLU B 1 213 ? 5.68 12.141 0.013 1 96 213 GLU B C 1
ATOM 3635 O O . GLU B 1 213 ? 5.949 12.406 -1.16 1 96 213 GLU B O 1
ATOM 3640 N N . VAL B 1 214 ? 4.633 11.523 0.343 1 96 214 VAL B N 1
ATOM 3641 C CA . VAL B 1 214 ? 3.771 10.844 -0.616 1 96 214 VAL B CA 1
ATOM 3642 C C . VAL B 1 214 ? 3.238 11.844 -1.638 1 96 214 VAL B C 1
ATOM 3644 O O . VAL B 1 214 ? 3.273 11.586 -2.844 1 96 214 VAL B O 1
ATOM 3647 N N . PHE B 1 215 ? 2.811 13.023 -1.218 1 94.56 215 PHE B N 1
ATOM 3648 C CA . PHE B 1 215 ? 2.182 14.008 -2.088 1 94.56 215 PHE B CA 1
ATOM 3649 C C . PHE B 1 215 ? 3.215 14.664 -2.994 1 94.56 215 PHE B C 1
ATOM 3651 O O . PHE B 1 215 ? 2.879 15.156 -4.074 1 94.56 215 PHE B O 1
ATOM 3658 N N . GLY B 1 216 ? 4.438 14.719 -2.508 1 92.75 216 GLY B N 1
ATOM 3659 C CA . GLY B 1 216 ? 5.523 15.25 -3.312 1 92.75 216 GLY B CA 1
ATOM 3660 C C . GLY B 1 216 ? 6.145 14.227 -4.234 1 92.75 216 GLY B C 1
ATOM 3661 O O . GLY B 1 216 ? 6.355 14.492 -5.422 1 92.75 216 GLY B O 1
ATOM 3662 N N . ASP B 1 217 ? 6.316 12.961 -3.736 1 91.19 217 ASP B N 1
ATOM 3663 C CA . ASP B 1 217 ? 7.051 11.906 -4.426 1 91.19 217 ASP B CA 1
ATOM 3664 C C . ASP B 1 217 ? 6.184 11.234 -5.488 1 91.19 217 ASP B C 1
ATOM 3666 O O . ASP B 1 217 ? 6.684 10.828 -6.539 1 91.19 217 ASP B O 1
ATOM 3670 N N . LYS B 1 218 ? 4.926 11.125 -5.176 1 95.56 218 LYS B N 1
ATOM 3671 C CA . LYS B 1 218 ? 4.043 10.336 -6.031 1 95.56 218 LYS B CA 1
ATOM 3672 C C . LYS B 1 218 ? 2.701 11.039 -6.227 1 95.56 218 LYS B C 1
ATOM 3674 O O . LYS B 1 218 ? 1.645 10.445 -5.996 1 95.56 218 LYS B O 1
ATOM 3679 N N . PRO B 1 219 ? 2.703 12.227 -6.762 1 96 219 PRO B N 1
ATOM 3680 C CA . PRO B 1 219 ? 1.461 13 -6.832 1 96 219 PRO B CA 1
ATOM 3681 C C . PRO B 1 219 ? 0.405 12.344 -7.719 1 96 219 PRO B C 1
ATOM 3683 O O . PRO B 1 219 ? -0.788 12.398 -7.41 1 96 219 PRO B O 1
ATOM 3686 N N . GLU B 1 220 ? 0.804 11.68 -8.805 1 95 220 GLU B N 1
ATOM 3687 C CA . GLU B 1 220 ? -0.159 11.078 -9.719 1 95 220 GLU B CA 1
ATOM 3688 C C . GLU B 1 220 ? -0.837 9.867 -9.086 1 95 220 GLU B C 1
ATOM 3690 O O . GLU B 1 220 ? -2.062 9.742 -9.125 1 95 220 GLU B O 1
ATOM 3695 N N . ILE B 1 221 ? -0.071 9.062 -8.461 1 95.25 221 ILE B N 1
ATOM 3696 C CA . ILE B 1 221 ? -0.581 7.82 -7.883 1 95.25 221 ILE B CA 1
ATOM 3697 C C . ILE B 1 221 ? -1.488 8.133 -6.699 1 95.25 221 ILE B C 1
ATOM 3699 O O . ILE B 1 221 ? -2.604 7.617 -6.605 1 95.25 221 ILE B O 1
ATOM 3703 N N . ILE B 1 222 ? -1.069 9 -5.812 1 96.88 222 ILE B N 1
ATOM 3704 C CA . ILE B 1 222 ? -1.854 9.312 -4.625 1 96.88 222 ILE B CA 1
ATOM 3705 C C . ILE B 1 222 ? -3.145 10.023 -5.027 1 96.88 222 ILE B C 1
ATOM 3707 O O . ILE B 1 222 ? -4.191 9.828 -4.402 1 96.88 222 ILE B O 1
ATOM 3711 N N . SER B 1 223 ? -3.078 10.844 -6.066 1 96.62 223 SER B N 1
ATOM 3712 C CA . SER B 1 223 ? -4.289 11.508 -6.535 1 96.62 223 SER B CA 1
ATOM 3713 C C . SER B 1 223 ? -5.293 10.5 -7.09 1 96.62 223 SER B C 1
ATOM 3715 O O . SER B 1 223 ? -6.48 10.562 -6.77 1 96.62 223 SER B O 1
ATOM 3717 N N . GLN B 1 224 ? -4.797 9.57 -7.879 1 95.25 224 GLN B N 1
ATOM 3718 C CA . GLN B 1 224 ? -5.676 8.555 -8.453 1 95.25 224 GLN B CA 1
ATOM 3719 C C . GLN B 1 224 ? -6.312 7.695 -7.367 1 95.25 224 GLN B C 1
ATOM 3721 O O . GLN B 1 224 ? -7.523 7.457 -7.387 1 95.25 224 GLN B O 1
ATOM 3726 N N . LEU B 1 225 ? -5.555 7.262 -6.449 1 97.06 225 LEU B N 1
ATOM 3727 C CA . LEU B 1 225 ? -6.043 6.434 -5.355 1 97.06 225 LEU B CA 1
ATOM 3728 C C . LEU B 1 225 ? -7.055 7.195 -4.504 1 97.06 225 LEU B C 1
ATOM 3730 O O . LEU B 1 225 ? -8.047 6.625 -4.055 1 97.06 225 LEU B O 1
ATOM 3734 N N . SER B 1 226 ? -6.789 8.477 -4.305 1 97.62 226 SER B N 1
ATOM 3735 C CA . SER B 1 226 ? -7.707 9.32 -3.547 1 97.62 226 SER B CA 1
ATOM 3736 C C . SER B 1 226 ? -9.047 9.469 -4.27 1 97.62 226 SER B C 1
ATOM 3738 O O . SER B 1 226 ? -10.102 9.344 -3.654 1 97.62 226 SER B O 1
ATOM 3740 N N . ILE B 1 227 ? -8.953 9.727 -5.562 1 96.88 227 ILE B N 1
ATOM 3741 C CA . ILE B 1 227 ? -10.164 9.906 -6.359 1 96.88 227 ILE B CA 1
ATOM 3742 C C . ILE B 1 227 ? -10.984 8.617 -6.352 1 96.88 227 ILE B C 1
ATOM 3744 O O . ILE B 1 227 ? -12.203 8.648 -6.164 1 96.88 227 ILE B O 1
ATOM 3748 N N . ASP B 1 228 ? -10.305 7.477 -6.562 1 96.5 228 ASP B N 1
ATOM 3749 C CA . ASP B 1 228 ? -10.984 6.188 -6.516 1 96.5 228 ASP B CA 1
ATOM 3750 C C . ASP B 1 228 ? -11.68 5.984 -5.172 1 96.5 228 ASP B C 1
ATOM 3752 O O . ASP B 1 228 ? -12.844 5.57 -5.129 1 96.5 228 ASP B O 1
ATOM 3756 N N . PHE B 1 229 ? -11.047 6.273 -4.105 1 98.12 229 PHE B N 1
ATOM 3757 C CA . PHE B 1 229 ? -11.594 6.121 -2.764 1 98.12 229 PHE B CA 1
ATOM 3758 C C . PHE B 1 229 ? -12.812 7.012 -2.57 1 98.12 229 PHE B C 1
ATOM 3760 O O . PHE B 1 229 ? -13.844 6.562 -2.059 1 98.12 229 PHE B O 1
ATOM 3767 N N . LEU B 1 230 ? -12.641 8.297 -2.984 1 97.44 230 LEU B N 1
ATOM 3768 C CA . LEU B 1 230 ? -13.711 9.273 -2.783 1 97.44 230 LEU B CA 1
ATOM 3769 C C . LEU B 1 230 ? -14.938 8.906 -3.607 1 97.44 230 LEU B C 1
ATOM 3771 O O . LEU B 1 230 ? -16.062 9.227 -3.229 1 97.44 230 LEU B O 1
ATOM 3775 N N . LYS B 1 231 ? -14.727 8.141 -4.656 1 94.81 231 LYS B N 1
ATOM 3776 C CA . LYS B 1 231 ? -15.828 7.711 -5.512 1 94.81 231 LYS B CA 1
ATOM 3777 C C . LYS B 1 231 ? -16.391 6.371 -5.055 1 94.81 231 LYS B C 1
ATOM 3779 O O . LYS B 1 231 ? -17.359 5.867 -5.625 1 94.81 231 LYS B O 1
ATOM 3784 N N . GLY B 1 232 ? -15.797 5.746 -4.078 1 90.44 232 GLY B N 1
ATOM 3785 C CA . GLY B 1 232 ? -16.297 4.496 -3.531 1 90.44 232 GLY B CA 1
ATOM 3786 C C . GLY B 1 232 ? -15.719 3.271 -4.211 1 90.44 232 GLY B C 1
ATOM 3787 O O . GLY B 1 232 ? -16.328 2.199 -4.199 1 90.44 232 GLY B O 1
ATOM 3788 N N . LYS B 1 233 ? -14.578 3.5 -4.797 1 77.69 233 LYS B N 1
ATOM 3789 C CA . LYS B 1 233 ? -13.93 2.396 -5.504 1 77.69 233 LYS B CA 1
ATOM 3790 C C . LYS B 1 233 ? -12.773 1.825 -4.684 1 77.69 233 LYS B C 1
ATOM 3792 O O . LYS B 1 233 ? -12.18 2.529 -3.867 1 77.69 233 LYS B O 1
#

Organism: NCBI:txid62062

pLDDT: mean 94.43, std 10.52, range [21.36, 98.94]